Protein 8PKD (pdb70)

Solvent-accessible surface area: 26631 Å² total; per-residue (Å²): 159,93,80,14,49,55,26,16,22,78,67,37,0,36,25,22,2,54,20,6,1,29,8,4,0,85,0,1,51,86,84,43,52,86,115,94,1,50,55,5,4,66,37,0,0,70,48,1,0,62,137,49,87,15,148,103,28,155,73,46,104,43,26,29,76,14,0,32,35,24,1,54,66,14,11,1,2,47,0,40,9,110,87,90,141,108,44,22,24,1,20,2,60,6,17,0,3,12,7,3,8,22,26,145,11,10,70,7,0,0,0,4,0,11,0,0,0,18,46,0,4,68,69,35,70,28,65,108,56,43,83,6,160,44,25,168,157,61,80,47,131,122,14,7,31,1,107,9,17,240,161,91,81,15,48,56,26,14,20,75,70,34,0,36,30,23,2,49,20,6,2,28,6,5,0,85,0,1,49,85,83,42,53,87,113,93,2,49,51,3,4,66,35,0,0,62,55,1,0,57,137,52,85,15,148,103,26,155,72,47,103,44,27,29,83,17,0,31,35,24,0,53,66,11,10,1,3,49,0,40,9,111,90,86,142,109,45,20,22,0,20,2,60,6,16,0,2,11,8,3,7,21,26,144,11,10,69,7,0,0,0,4,0,12,0,0,0,17,46,0,4,70,70,36,71,30,64,109,59,39,81,6,156,43,25,169,160,58,78,49,134,121,14,7,33,0,108,8,18,237,157,93,81,14,48,56,26,15,21,76,68,36,0,35,33,23,2,49,21,5,1,28,6,3,0,87,0,0,49,92,84,41,50,86,115,94,2,47,53,2,4,69,38,0,0,74,49,1,0,63,138,50,85,15,149,100,26,156,72,52,104,44,27,29,78,16,0,30,35,25,0,54,70,15,8,1,3,46,0,39,9,112,88,90,141,109,42,24,24,0,24,2,59,6,16,0,2,11,8,3,7,22,28,144,12,9,70,7,0,0,0,4,0,11,0,0,0,19,46,0,1,68,67,38,70,29,62,107,56,39,81,7,157,42,23,166,159,62,78,45,132,120,14,6,32,0,106,9,17,236,160,95,82,15,52,57,25,16,23,77,64,34,0,37,30,25,2,46,22,5,2,29,6,4,0,82,0,0,50,88,85,42,51,84,115,96,2,48,54,6,3,69,45,0,0,67,56,2,0,61,144,47,87,14,148,101,26,154,73,54,108,41,27,27,78,16,0,33,34,24,0,54,69,18,10,1,3,49,0,40,11,115,88,85,143,105,45,22,22,0,23,2,60,6,17,0,2,11,8,3,7,22,27,146,12,9,70,7,0,0,0,4,0,10,0,0,0,16,39,0,1,70,71,36,69,29,62,106,58,39,82,6,168,42,24,169,160,60,81,47,136,121,15,8,32,0,108,9,18,241

Foldseek 3Di:
DVVVLVCCLQPVDDPVQQVVLQVVLVVCVVPDPLVVLLVVLLVVLLVVLVVQAFDADDDPVNLQVRVQVSCVVPQAFGWDWDCDPPKIKIKGARGNQCNRHNPVSLSRNVSNVQNNVQNNCVVHPHDPQWGKDWDPDDDVSGITMIMTGD/DVVVLVVCLQPLDDPVQQVVLQVVLVVCVVVDPLVVLLVVLLVVLLVVCVVQAFDADDDPVNLQVRVQVSCVVPQAFGWDWDCDPPKIKIKGARGNQCNRHNPVSLSRNVSNVQNNVQNNCVVHPNDPVWGKDWDPDDDVSGITMIMTGD/DVVVLVVCLQPVDDPVQQVVLQVVLVVCVVVDPLVVLLVVLLVVLLVVLVVQAFDADDDPVNLQVRVQVSCVVPQAFGWDWDCDPPKIKIKGARGNQCNRHNPVSLSRNVSNVQNNVQNNCVVHPNDPVWGKDWDPDDDVSGITMIMTGD/DVVVLVVCLQPLDDPVQQVVLQVVLVVCVVPDPLVVLLVVLLVVLLVVCVVQAFDADDDPVNLQVRQQVSCVVPQAFGWDWDCDPPKIKIKGARGNQCNRHNPVSLSRNVSNVQNNVQNNCVVHPNDPVWGKDWDPDDDVSGITMIMTGD

Nearest PDB structures (foldseek):
  8pkd-assembly1_D  TM=1.007E+00  e=2.283E-30  Orrella dioscoreae
  8pog-assembly1_D  TM=8.483E-01  e=2.454E-10  Enterobacter sp. 638
  8poc-assembly1_B  TM=8.348E-01  e=1.424E-10  Dickeya dadantii 3937
  3a8e-assembly1_B-2  TM=8.512E-01  e=2.448E-09  Komagataeibacter xylinus
  3aj2-assembly1_A-2  TM=8.561E-01  e=8.216E-09  Komagataeibacter xylinus

Organism: NCBI:txid1851544

Sequence (600 aa):
ENPLFDYYRNRQAPLQWRGALGALAQSLTNHFSPEQLRTLLREAGQHFASQHPVQAAETVQSMQDAMNGVWTTQDWGWVDIHDLDSFLTLTHYAAPLESAFGAQNLAWSAAFLEGVYEQWFRQLGASDALHVRQSEESDVRKAIVLRLGRENPLFDYYRNRQAPLQWRGALGALAQSLTNHFSPEQLRTLLREAGQHFASQHPVQAAETVQSMQDAMNGVWTTQDWGWVDIHDLDSFLTLTHYAAPLESAFGAQNLAWSAAFLEGVYEQWFRQLGASDALHVRQSEESDVRKAIVLRLGRENPLFDYYRNRQAPLQWRGALGALAQSLTNHFSPEQLRTLLREAGQHFASQHPVQAAETVQSMQDAMNGVWTTQDWGWVDIHDLDSFLTLTHYAAPLESAFGAQNLAWSAAFLEGVYEQWFRQLGASDALHVRQSEESDVRKAIVLRLGRENPLFDYYRNRQAPLQWRGALGALAQSLTNHFSPEQLRTLLREAGQHFASQHPVQAAETVQSMQDAMNGVWTTQDWGWVDIHDLDSFLTLTHYAAPLESAFGAQNLAWSAAFLEGVYEQWFRQLGASDALHVRQSEESDVRKAIVLRLGR

Radius of gyration: 25.34 Å; Cα contacts (8 Å, |Δi|>4): 1024; chains: 4; bounding box: 55×62×59 Å

InterPro domains:
  IPR022798 Cellulose synthase operon protein D, bacterial [PF03500] (22-126)
  IPR038470 Cellulose synthase subunit D superfamily [G3DSA:3.30.70.2590] (55-149)

Secondary structure (DSSP, 8-state):
-HHHHHHHHHTSS-TTTHHHHHHHHHHHHHHS-HHHHHHHHHHHHHHHHHHSPPPP-SSHHHHHHHHHHHHHTTT--EEEEEEETTEEEEEEE--THHHHH-GGGHHHHTHHHHHHHHHHHHHTT--TT-EEEE-TTS-TTT-EEEEEE-/-HHHHHHHHHTSS-TTTHHHHHHHHHHHHHHS-HHHHHHHHHHHHHHHHHHSPPPP--SHHHHHHHHHHHHHTTT--EEEEEEETTEEEEEEE--THHHHH-GGGHHHHTHHHHHHHHHHHHHTT--TT-EEEE-TTS-TTT-EEEEEE-/-HHHHHHHHHTSS-TTTHHHHHHHHHHHHHHS-HHHHHHHHHHHHHHHHHHSPPPP-SSHHHHHHHHHHHHHTTT--EEEEEEETTEEEEEEE--THHHHH-GGGHHHHTHHHHHHHHHHHHHTT--TT-EEEE-TTS-TTT-EEEEEE-/-HHHHHHHHHTSS-TTTHHHHHHHHHHHHHHS-HHHHHHHHHHHHHHHHHHSPPPP--SHHHHHHHHHHHHHTTT--EEEEEEETTEEEEEEE--THHHHH-GGGHHHHTHHHHHHHHHHHHHTT--TT-EEEE-TTS-TTT-EEEEEE-

Structure (mmCIF, N/CA/C/O backbone):
data_8PKD
#
_entry.id   8PKD
#
_cell.length_a   1.00
_cell.length_b   1.00
_cell.length_c   1.00
_cell.angle_alpha   90.00
_cell.angle_beta   90.00
_cell.angle_gamma   90.00
#
_symmetry.space_group_name_H-M   'P 1'
#
loop_
_entity.id
_entity.type
_entity.pdbx_description
1 polymer 'Cellulose synthase operon protein D'
2 water water
#
loop_
_atom_site.group_PDB
_atom_site.id
_atom_site.type_symbol
_atom_site.label_atom_id
_atom_site.label_alt_id
_atom_site.label_comp_id
_atom_site.label_asym_id
_atom_site.label_entity_id
_atom_site.label_seq_id
_atom_site.pdbx_PDB_ins_code
_atom_site.Cartn_x
_atom_site.Cartn_y
_atom_site.Cartn_z
_atom_site.occupancy
_atom_site.B_iso_or_equiv
_atom_site.auth_seq_id
_atom_site.auth_comp_id
_atom_site.auth_asym_id
_atom_site.auth_atom_id
_atom_site.pdbx_PDB_model_num
ATOM 1 N N . GLU A 1 5 ? 122.115 92.811 99.880 1.00 77.71 2 GLU A N 1
ATOM 2 C CA . GLU A 1 5 ? 122.913 93.516 98.883 1.00 79.94 2 GLU A CA 1
ATOM 3 C C . GLU A 1 5 ? 122.232 93.399 97.520 1.00 77.59 2 GLU A C 1
ATOM 4 O O . GLU A 1 5 ? 121.276 94.121 97.241 1.00 77.92 2 GLU A O 1
ATOM 10 N N . ASN A 1 6 ? 122.724 92.501 96.669 1.00 67.76 3 ASN A N 1
ATOM 11 C CA . ASN A 1 6 ? 122.032 92.234 95.409 1.00 64.19 3 ASN A CA 1
ATOM 12 C C . ASN A 1 6 ? 120.657 91.610 95.610 1.00 67.18 3 ASN A C 1
ATOM 13 O O . ASN A 1 6 ? 119.690 92.101 95.000 1.00 72.93 3 ASN A O 1
ATOM 18 N N . PRO A 1 7 ? 120.485 90.540 96.401 1.00 57.33 4 PRO A N 1
ATOM 19 C CA . PRO A 1 7 ? 119.135 89.970 96.543 1.00 54.21 4 PRO A CA 1
ATOM 20 C C . PRO A 1 7 ? 118.128 90.932 97.143 1.00 58.80 4 PRO A C 1
ATOM 21 O O . PRO A 1 7 ? 116.966 90.947 96.722 1.00 66.20 4 PRO A O 1
ATOM 25 N N . LEU A 1 8 ? 118.542 91.747 98.113 1.00 55.14 5 LEU A N 1
ATOM 26 C CA . LEU A 1 8 ? 117.615 92.691 98.726 1.00 54.43 5 LEU A CA 1
ATOM 27 C C . LEU A 1 8 ? 117.190 93.766 97.736 1.00 58.26 5 LEU A C 1
ATOM 28 O O . LEU A 1 8 ? 116.008 94.128 97.667 1.00 63.32 5 LEU A O 1
ATOM 33 N N . PHE A 1 9 ? 118.142 94.283 96.958 1.00 61.06 6 PHE A N 1
ATOM 34 C CA . PHE A 1 9 ? 117.814 95.257 95.925 1.00 58.95 6 PHE A CA 1
ATOM 35 C C . PHE A 1 9 ? 116.883 94.652 94.883 1.00 59.18 6 PHE A C 1
ATOM 36 O O . PHE A 1 9 ? 115.926 95.300 94.441 1.00 67.84 6 PHE A O 1
ATOM 44 N N . ASP A 1 10 ? 117.142 93.405 94.485 1.00 54.93 7 ASP A N 1
ATOM 45 C CA . ASP A 1 10 ? 116.277 92.743 93.515 1.00 56.48 7 ASP A CA 1
ATOM 46 C C . ASP A 1 10 ? 114.867 92.569 94.062 1.00 57.22 7 ASP A C 1
ATOM 47 O O . ASP A 1 10 ? 113.883 92.789 93.346 1.00 66.32 7 ASP A O 1
ATOM 52 N N . TYR A 1 11 ? 114.749 92.169 95.330 1.00 43.03 8 TYR A N 1
ATOM 53 C CA . TYR A 1 11 ? 113.431 92.005 95.929 1.00 46.61 8 TYR A CA 1
ATOM 54 C C . TYR A 1 11 ? 112.690 93.330 96.000 1.00 51.75 8 TYR A C 1
ATOM 55 O O . TYR A 1 11 ? 111.490 93.394 95.711 1.00 55.94 8 TYR A O 1
ATOM 64 N N . TYR A 1 12 ? 113.384 94.399 96.393 1.00 58.09 9 TYR A N 1
ATOM 65 C CA . TYR A 1 12 ? 112.735 95.702 96.463 1.00 60.21 9 TYR A CA 1
ATOM 66 C C . TYR A 1 12 ? 112.280 96.163 95.086 1.00 62.27 9 TYR A C 1
ATOM 67 O O . TYR A 1 12 ? 111.187 96.722 94.940 1.00 63.34 9 TYR A O 1
ATOM 76 N N . ARG A 1 13 ? 113.104 95.939 94.062 1.00 60.59 10 ARG A N 1
ATOM 77 C CA . ARG A 1 13 ? 112.732 96.358 92.716 1.00 56.94 10 ARG A CA 1
ATOM 78 C C . ARG A 1 13 ? 111.554 95.552 92.185 1.00 56.61 10 ARG A C 1
ATOM 79 O O . ARG A 1 13 ? 110.658 96.107 91.540 1.00 64.53 10 ARG A O 1
ATOM 87 N N . ASN A 1 14 ? 111.536 94.243 92.440 1.00 52.62 11 ASN A N 1
ATOM 88 C CA . ASN A 1 14 ? 110.502 93.383 91.879 1.00 51.85 11 ASN A CA 1
ATOM 89 C C . ASN A 1 14 ? 109.162 93.508 92.588 1.00 52.47 11 ASN A C 1
ATOM 90 O O . ASN A 1 14 ? 108.124 93.272 91.961 1.00 59.18 11 ASN A O 1
ATOM 95 N N . ARG A 1 15 ? 109.152 93.868 93.870 1.00 42.54 12 ARG A N 1
ATOM 96 C CA . ARG A 1 15 ? 107.934 93.866 94.669 1.00 44.90 12 ARG A CA 1
ATOM 97 C C . ARG A 1 15 ? 107.409 95.270 94.945 1.00 49.94 12 ARG A C 1
ATOM 98 O O . ARG A 1 15 ? 106.598 95.452 95.857 1.00 51.82 12 ARG A O 1
ATOM 106 N N . GLN A 1 16 ? 107.857 96.266 94.181 1.00 49.09 13 GLN A N 1
ATOM 107 C CA . GLN A 1 16 ? 107.404 97.632 94.420 1.00 46.52 13 GLN A CA 1
ATOM 108 C C . GLN A 1 16 ? 105.934 97.792 94.053 1.00 50.23 13 GLN A C 1
ATOM 109 O O . GLN A 1 16 ? 105.188 98.507 94.731 1.00 52.27 13 GLN A O 1
ATOM 115 N N . ALA A 1 17 ? 105.500 97.139 92.981 1.00 52.14 14 ALA A N 1
ATOM 116 C CA . ALA A 1 17 ? 104.089 97.113 92.636 1.00 46.90 14 ALA A CA 1
ATOM 117 C C . ALA A 1 17 ? 103.342 96.136 93.542 1.00 53.22 14 ALA A C 1
ATOM 118 O O . ALA A 1 17 ? 103.910 95.137 93.991 1.00 59.30 14 ALA A O 1
ATOM 120 N N . PRO A 1 18 ? 102.070 96.400 93.828 1.00 39.72 15 PRO A N 1
ATOM 121 C CA . PRO A 1 18 ? 101.333 95.552 94.770 1.00 40.11 15 PRO A CA 1
ATOM 122 C C . PRO A 1 18 ? 100.959 94.211 94.156 1.00 45.24 15 PRO A C 1
ATOM 123 O O . PRO A 1 18 ? 101.069 93.983 92.950 1.00 52.46 15 PRO A O 1
ATOM 127 N N . LEU A 1 19 ? 100.508 93.307 95.030 1.00 47.94 16 LEU A N 1
ATOM 128 C CA . LEU A 1 19 ? 100.086 91.981 94.591 1.00 46.33 16 LEU A CA 1
ATOM 129 C C . LEU A 1 19 ? 98.867 92.044 93.685 1.00 46.54 16 LEU A C 1
ATOM 130 O O . LEU A 1 19 ? 98.673 91.156 92.848 1.00 52.62 16 LEU A O 1
ATOM 135 N N . GLN A 1 20 ? 98.037 93.075 93.839 1.00 51.13 17 GLN A N 1
ATOM 136 C CA . GLN A 1 20 ? 96.790 93.144 93.088 1.00 50.06 17 GLN A CA 1
ATOM 137 C C . GLN A 1 20 ? 97.027 93.287 91.594 1.00 53.39 17 GLN A C 1
ATOM 138 O O . GLN A 1 20 ? 96.199 92.837 90.793 1.00 62.45 17 GLN A O 1
ATOM 144 N N . TRP A 1 21 ? 98.137 93.901 91.193 1.00 47.21 18 TRP A N 1
ATOM 145 C CA . TRP A 1 21 ? 98.319 94.290 89.807 1.00 49.81 18 TRP A CA 1
ATOM 146 C C . TRP A 1 21 ? 99.583 93.758 89.155 1.00 50.67 18 TRP A C 1
ATOM 147 O O . TRP A 1 21 ? 99.743 93.940 87.944 1.00 52.59 18 TRP A O 1
ATOM 158 N N . ARG A 1 22 ? 100.474 93.104 89.900 1.00 48.04 19 ARG A N 1
ATOM 159 C CA . ARG A 1 22 ? 101.741 92.678 89.317 1.00 42.80 19 ARG A CA 1
ATOM 160 C C . ARG A 1 22 ? 101.517 91.682 88.185 1.00 50.21 19 ARG A C 1
ATOM 161 O O . ARG A 1 22 ? 102.017 91.869 87.069 1.00 53.53 19 ARG A O 1
ATOM 169 N N . GLY A 1 23 ? 100.743 90.629 88.449 1.00 46.07 20 GLY A N 1
ATOM 170 C CA . GLY A 1 23 ? 100.504 89.625 87.425 1.00 44.78 20 GLY A CA 1
ATOM 171 C C . GLY A 1 23 ? 99.702 90.155 86.253 1.00 45.82 20 GLY A C 1
ATOM 172 O O . GLY A 1 23 ? 99.998 89.846 85.095 1.00 51.93 20 GLY A O 1
ATOM 173 N N . ALA A 1 24 ? 98.677 90.961 86.535 1.00 45.77 21 ALA A N 1
ATOM 174 C CA . ALA A 1 24 ? 97.859 91.515 85.463 1.00 48.46 21 ALA A CA 1
ATOM 175 C C . ALA A 1 24 ? 98.679 92.416 84.552 1.00 53.24 21 ALA A C 1
ATOM 176 O O . ALA A 1 24 ? 98.584 92.322 83.321 1.00 54.73 21 ALA A O 1
ATOM 178 N N . LEU A 1 25 ? 99.506 93.288 85.132 1.00 50.56 22 LEU A N 1
ATOM 179 C CA . LEU A 1 25 ? 100.324 94.172 84.317 1.00 48.37 22 LEU A CA 1
ATOM 180 C C . LEU A 1 25 ? 101.412 93.406 83.580 1.00 51.26 22 LEU A C 1
ATOM 181 O O . LEU A 1 25 ? 101.756 93.764 82.449 1.00 56.54 22 LEU A O 1
ATOM 186 N N . GLY A 1 26 ? 101.959 92.350 84.186 1.00 43.01 23 GLY A N 1
ATOM 187 C CA . GLY A 1 26 ? 102.907 91.519 83.464 1.00 43.48 23 GLY A CA 1
ATOM 188 C C . GLY A 1 26 ? 102.281 90.845 82.260 1.00 45.99 23 GLY A C 1
ATOM 189 O O . GLY A 1 26 ? 102.882 90.783 81.185 1.00 52.87 23 GLY A O 1
ATOM 190 N N . ALA A 1 27 ? 101.057 90.340 82.421 1.00 42.47 24 ALA A N 1
ATOM 191 C CA . ALA A 1 27 ? 100.354 89.729 81.299 1.00 45.78 24 ALA A CA 1
ATOM 192 C C . ALA A 1 27 ? 100.049 90.752 80.213 1.00 51.68 24 ALA A C 1
ATOM 193 O O . ALA A 1 27 ? 100.176 90.460 79.015 1.00 59.24 24 ALA A O 1
ATOM 195 N N . LEU A 1 28 ? 99.638 91.957 80.611 1.00 44.85 25 LEU A N 1
ATOM 196 C CA . LEU A 1 28 ? 99.378 93.007 79.633 1.00 41.71 25 LEU A CA 1
ATOM 197 C C . LEU A 1 28 ? 100.646 93.373 78.874 1.00 43.05 25 LEU A C 1
ATOM 198 O O . LEU A 1 28 ? 100.614 93.577 77.654 1.00 47.83 25 LEU A O 1
ATOM 203 N N . ALA A 1 29 ? 101.774 93.459 79.581 1.00 35.54 26 ALA A N 1
ATOM 204 C CA . ALA A 1 29 ? 103.044 93.741 78.923 1.00 39.52 26 ALA A CA 1
ATOM 205 C C . ALA A 1 29 ? 103.423 92.625 77.963 1.00 37.58 26 ALA A C 1
ATOM 206 O O . ALA A 1 29 ? 103.948 92.885 76.874 1.00 50.66 26 ALA A O 1
ATOM 208 N N . GLN A 1 30 ? 103.173 91.374 78.351 1.00 39.93 27 GLN A N 1
ATOM 209 C CA . GLN A 1 30 ? 103.458 90.257 77.458 1.00 45.15 27 GLN A CA 1
ATOM 210 C C . GLN A 1 30 ? 102.638 90.355 76.179 1.00 48.70 27 GLN A C 1
ATOM 211 O O . GLN A 1 30 ? 103.169 90.180 75.075 1.00 56.44 27 GLN A O 1
ATOM 217 N N . SER A 1 31 ? 101.344 90.652 76.308 1.00 43.44 28 SER A N 1
ATOM 218 C CA . SER A 1 31 ? 100.499 90.784 75.124 1.00 46.63 28 SER A CA 1
ATOM 219 C C . SER A 1 31 ? 100.959 91.941 74.245 1.00 46.71 28 SER A C 1
ATOM 220 O O . SER A 1 31 ? 101.019 91.816 73.012 1.00 52.08 28 SER A O 1
ATOM 223 N N . LEU A 1 32 ? 101.304 93.072 74.864 1.00 42.95 29 LEU A N 1
ATOM 224 C CA . LEU A 1 32 ? 101.786 94.219 74.103 1.00 41.09 29 LEU A CA 1
ATOM 225 C C . LEU A 1 32 ? 103.064 93.880 73.349 1.00 40.28 29 LEU A C 1
ATOM 226 O O . LEU A 1 32 ? 103.233 94.275 72.190 1.00 49.73 29 LEU A O 1
ATOM 231 N N . THR A 1 33 ? 103.978 93.151 73.991 1.00 35.87 30 THR A N 1
ATOM 232 C CA . THR A 1 33 ? 105.204 92.746 73.314 1.00 31.89 30 THR A CA 1
ATOM 233 C C . THR A 1 33 ? 104.920 91.788 72.168 1.00 35.04 30 THR A C 1
ATOM 234 O O . THR A 1 33 ? 105.587 91.855 71.130 1.00 36.65 30 THR A O 1
ATOM 238 N N . ASN A 1 34 ? 103.951 90.885 72.335 1.00 37.47 31 ASN A N 1
ATOM 239 C CA . ASN A 1 34 ? 103.607 89.983 71.241 1.00 32.47 31 ASN A CA 1
ATOM 240 C C . ASN A 1 34 ? 103.055 90.744 70.042 1.00 36.08 31 ASN A C 1
ATOM 241 O O . ASN A 1 34 ? 103.388 90.427 68.895 1.00 43.55 31 ASN A O 1
ATOM 246 N N . HIS A 1 35 ? 102.213 91.750 70.279 1.00 39.53 32 HIS A N 1
ATOM 247 C CA . HIS A 1 35 ? 101.578 92.412 69.140 1.00 36.34 32 HIS A CA 1
ATOM 248 C C . HIS A 1 35 ? 102.442 93.506 68.521 1.00 38.55 32 HIS A C 1
ATOM 249 O O . HIS A 1 35 ? 102.494 93.626 67.294 1.00 46.79 32 HIS A O 1
ATOM 256 N N . PHE A 1 36 ? 103.124 94.312 69.329 1.00 39.34 33 PHE A N 1
ATOM 257 C CA . PHE A 1 36 ? 103.791 95.502 68.821 1.00 30.97 33 PHE A CA 1
ATOM 258 C C . PHE A 1 36 ? 105.294 95.436 69.054 1.00 37.19 33 PHE A C 1
ATOM 259 O O . PHE A 1 36 ? 105.782 94.734 69.942 1.00 46.31 33 PHE A O 1
ATOM 267 N N . SER A 1 37 ? 106.017 96.190 68.232 1.00 36.70 34 SER A N 1
ATOM 268 C CA . SER A 1 37 ? 107.456 96.347 68.342 1.00 34.86 34 SER A CA 1
ATOM 269 C C . SER A 1 37 ? 107.804 97.307 69.475 1.00 44.13 34 SER A C 1
ATOM 270 O O . SER A 1 37 ? 106.948 98.060 69.946 1.00 55.75 34 SER A O 1
ATOM 273 N N . PRO A 1 38 ? 109.054 97.288 69.945 1.00 36.46 35 PRO A N 1
ATOM 274 C CA . PRO A 1 38 ? 109.433 98.200 71.037 1.00 37.23 35 PRO A CA 1
ATOM 275 C C . PRO A 1 38 ? 109.245 99.674 70.716 1.00 42.95 35 PRO A C 1
ATOM 276 O O . PRO A 1 38 ? 108.929 100.450 71.625 1.00 50.22 35 PRO A O 1
ATOM 280 N N . GLU A 1 39 ? 109.433 100.093 69.463 1.00 41.39 36 GLU A N 1
ATOM 281 C CA . GLU A 1 39 ? 109.285 101.509 69.135 1.00 34.11 36 GLU A CA 1
ATOM 282 C C . GLU A 1 39 ? 107.832 101.957 69.248 1.00 40.54 36 GLU A C 1
ATOM 283 O O . GLU A 1 39 ? 107.545 103.042 69.774 1.00 55.62 36 GLU A O 1
ATOM 289 N N . GLN A 1 40 ? 106.901 101.136 68.759 1.00 19.57 37 GLN A N 1
ATOM 290 C CA . GLN A 1 40 ? 105.488 101.465 68.892 1.00 26.36 37 GLN A CA 1
ATOM 291 C C . GLN A 1 40 ? 105.074 101.513 70.357 1.00 38.01 37 GLN A C 1
ATOM 292 O O . GLN A 1 40 ? 104.294 102.383 70.764 1.00 50.57 37 GLN A O 1
ATOM 298 N N . LEU A 1 41 ? 105.590 100.586 71.165 1.00 37.28 38 LEU A N 1
ATOM 299 C CA . LEU A 1 41 ? 105.303 100.614 72.593 1.00 37.61 38 LEU A CA 1
ATOM 300 C C . LEU A 1 41 ?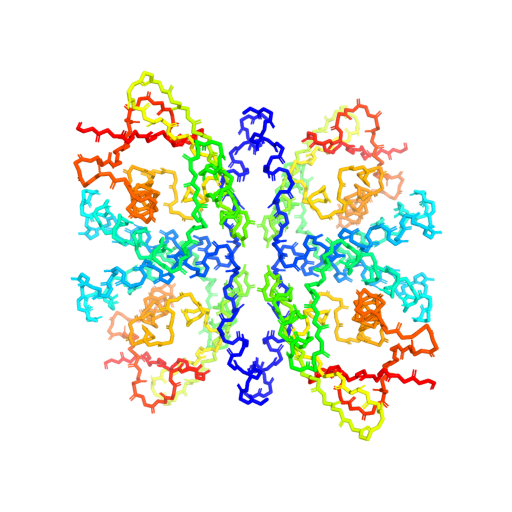 105.879 101.862 73.245 1.00 41.19 38 LEU A C 1
ATOM 301 O O . LEU A 1 41 ? 105.264 102.435 74.151 1.00 53.04 38 LEU A O 1
ATOM 306 N N . ARG A 1 42 ? 107.061 102.295 72.804 1.00 41.26 39 ARG A N 1
ATOM 307 C CA . ARG A 1 42 ? 107.636 103.527 73.330 1.00 43.54 39 ARG A CA 1
ATOM 308 C C . ARG A 1 42 ? 106.752 104.721 73.010 1.00 43.55 39 ARG A C 1
ATOM 309 O O . ARG A 1 42 ? 106.525 105.580 73.868 1.00 51.04 39 ARG A O 1
ATOM 317 N N . THR A 1 43 ? 106.238 104.789 71.782 1.00 33.26 40 THR A N 1
ATOM 318 C CA . THR A 1 43 ? 105.333 105.877 71.420 1.00 31.35 40 THR A CA 1
ATOM 319 C C . THR A 1 43 ? 104.063 105.835 72.265 1.00 40.96 40 THR A C 1
ATOM 320 O O . THR A 1 43 ? 103.596 106.868 72.770 1.00 52.25 40 THR A O 1
ATOM 324 N N . LEU A 1 44 ? 103.500 104.638 72.439 1.00 36.70 41 LEU A N 1
ATOM 325 C CA . LEU A 1 44 ? 102.285 104.484 73.231 1.00 38.69 41 LEU A CA 1
ATOM 326 C C . LEU A 1 44 ? 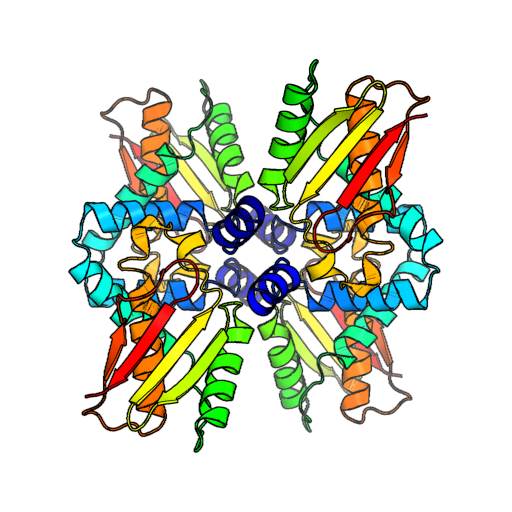102.499 104.946 74.667 1.00 42.88 41 LEU A C 1
ATOM 327 O O . LEU A 1 44 ? 101.690 105.708 75.214 1.00 47.28 41 LEU A O 1
ATOM 332 N N . LEU A 1 45 ? 103.599 104.517 75.285 1.00 38.14 42 LEU A N 1
ATOM 333 C CA . LEU A 1 45 ? 103.850 104.890 76.671 1.00 38.06 42 LEU A CA 1
ATOM 334 C C . LEU A 1 45 ? 104.239 106.356 76.803 1.00 45.81 42 LEU A C 1
ATOM 335 O O . LEU A 1 45 ? 103.963 106.970 77.837 1.00 52.29 42 LEU A O 1
ATOM 340 N N . ARG A 1 46 ? 104.862 106.942 75.779 1.00 40.90 43 ARG A N 1
ATOM 341 C CA . ARG A 1 46 ? 105.126 108.376 75.817 1.00 37.30 43 ARG A CA 1
ATOM 342 C C . ARG A 1 46 ? 103.830 109.174 75.797 1.00 44.27 43 ARG A C 1
ATOM 343 O O . ARG A 1 46 ? 103.682 110.152 76.541 1.00 52.69 43 ARG A O 1
ATOM 351 N N . GLU A 1 47 ? 102.875 108.771 74.956 1.00 45.35 44 GLU A N 1
ATOM 352 C CA . GLU A 1 47 ? 101.581 109.447 74.963 1.00 45.02 44 GLU A CA 1
ATOM 353 C C . GLU A 1 47 ? 100.867 109.243 76.295 1.00 50.24 44 GLU A C 1
ATOM 354 O O . GLU A 1 47 ? 100.213 110.162 76.810 1.00 54.69 44 GLU A O 1
ATOM 360 N N . ALA A 1 48 ? 100.984 108.044 76.868 1.00 47.80 45 ALA A N 1
ATOM 361 C CA . ALA A 1 48 ? 100.404 107.801 78.184 1.00 43.35 45 ALA A CA 1
ATOM 362 C C . ALA A 1 48 ? 101.021 108.718 79.234 1.00 43.10 45 ALA A C 1
ATOM 363 O O . ALA A 1 48 ? 100.314 109.260 80.090 1.00 55.72 45 ALA A O 1
ATOM 365 N N . GLY A 1 49 ? 102.337 108.905 79.179 1.00 49.02 46 GLY A N 1
ATOM 366 C CA . GLY A 1 49 ? 102.985 109.809 80.112 1.00 49.02 46 GLY A CA 1
ATOM 367 C C . GLY A 1 49 ? 102.546 111.247 79.929 1.00 49.84 46 GLY A C 1
ATOM 368 O O . GLY A 1 49 ? 102.392 111.988 80.903 1.00 56.86 46 GLY A O 1
ATOM 369 N N . GLN A 1 50 ? 102.350 111.666 78.678 1.00 41.87 47 GLN A N 1
ATOM 370 C CA . GLN A 1 50 ? 101.837 113.011 78.433 1.00 39.89 47 GLN A CA 1
ATOM 371 C C . GLN A 1 50 ? 100.457 113.189 79.047 1.00 43.93 47 GLN A C 1
ATOM 372 O O . GLN A 1 50 ? 100.176 114.216 79.677 1.00 53.31 47 GLN A O 1
ATOM 378 N N . HIS A 1 51 ? 99.583 112.195 78.883 1.00 40.34 48 HIS A N 1
ATOM 379 C CA . HIS A 1 51 ? 98.256 112.283 79.487 1.00 40.74 48 HIS A CA 1
ATOM 380 C C . HIS A 1 51 ? 98.341 112.313 81.008 1.00 44.25 48 HIS A C 1
ATOM 381 O O . HIS A 1 51 ? 97.613 113.068 81.666 1.00 47.68 48 HIS A O 1
ATOM 388 N N . PHE A 1 52 ? 99.228 111.499 81.584 1.00 37.65 49 PHE A N 1
ATOM 389 C CA . PHE A 1 52 ? 99.401 111.491 83.033 1.00 35.27 49 PHE A CA 1
ATOM 390 C C . PHE A 1 52 ? 99.867 112.847 83.540 1.00 39.78 49 PHE A C 1
ATOM 391 O O . PHE A 1 52 ? 99.378 113.338 84.564 1.00 49.18 49 PHE A O 1
ATOM 399 N N . ALA A 1 53 ? 100.818 113.465 82.841 1.00 42.87 50 ALA A N 1
ATOM 400 C CA . ALA A 1 53 ? 101.289 114.784 83.244 1.00 46.03 50 ALA A CA 1
ATOM 401 C C . ALA A 1 53 ? 100.205 115.837 83.077 1.00 43.41 50 ALA A C 1
ATOM 402 O O . ALA A 1 53 ? 100.139 116.787 83.865 1.00 52.11 50 ALA A O 1
ATOM 404 N N . SER A 1 54 ? 99.355 115.694 82.060 1.00 39.93 51 SER A N 1
ATOM 405 C CA . SER A 1 54 ? 98.237 116.616 81.904 1.00 37.24 51 SER A CA 1
ATOM 406 C C . SER A 1 54 ? 97.250 116.491 83.059 1.00 41.84 51 SER A C 1
ATOM 407 O O . SER A 1 54 ? 96.722 117.499 83.540 1.00 47.45 51 SER A O 1
ATOM 410 N N . GLN A 1 55 ? 96.989 115.265 83.517 1.00 41.58 52 GLN A N 1
ATOM 411 C CA . GLN A 1 55 ? 96.044 115.085 84.618 1.00 37.76 52 GLN A CA 1
ATOM 412 C C . GLN A 1 55 ? 96.627 115.527 85.954 1.00 43.23 52 GLN A C 1
ATOM 413 O O . GLN A 1 55 ? 95.872 115.817 86.888 1.00 51.74 52 GLN A O 1
ATOM 419 N N . HIS A 1 56 ? 97.952 115.586 86.071 1.00 42.64 53 HIS A N 1
ATOM 420 C CA . HIS A 1 56 ? 98.629 115.959 87.313 1.00 35.13 53 HIS A CA 1
ATOM 421 C C . HIS A 1 56 ? 99.602 117.092 87.019 1.00 44.42 53 HIS A C 1
ATOM 422 O O . HIS A 1 56 ? 100.811 116.868 86.879 1.00 52.70 53 HIS A O 1
ATOM 429 N N . PRO A 1 57 ? 99.110 118.323 86.918 1.00 39.45 54 PRO A N 1
ATOM 430 C CA . PRO A 1 57 ? 99.992 119.443 86.588 1.00 39.89 54 PRO A CA 1
ATOM 431 C C . PRO A 1 57 ? 100.922 119.793 87.737 1.00 43.70 54 PRO A C 1
ATOM 432 O O . PRO A 1 57 ? 100.654 119.491 88.901 1.00 51.05 54 PRO A O 1
ATOM 436 N N . VAL A 1 58 ? 102.033 120.436 87.392 1.00 47.23 55 VAL A N 1
ATOM 437 C CA . VAL A 1 58 ? 102.999 120.883 88.382 1.00 48.34 55 VAL A CA 1
ATOM 438 C C . VAL A 1 58 ? 102.796 122.366 88.657 1.00 54.35 55 VAL A C 1
ATOM 439 O O . VAL A 1 58 ? 102.353 123.134 87.800 1.00 54.06 55 VAL A O 1
ATOM 443 N N . GLN A 1 59 ? 103.126 122.771 89.880 1.00 68.07 56 GLN A N 1
ATOM 444 C CA . GLN A 1 59 ? 103.033 124.173 90.258 1.00 62.51 56 GLN A CA 1
ATOM 445 C C . GLN A 1 59 ? 104.087 124.990 89.524 1.00 60.68 56 GLN A C 1
ATOM 446 O O . GLN A 1 59 ? 105.167 124.492 89.197 1.00 66.58 56 GLN A O 1
ATOM 452 N N . ALA A 1 60 ? 103.761 126.250 89.256 1.00 57.90 57 ALA A N 1
ATOM 453 C CA . ALA A 1 60 ? 104.683 127.138 88.560 1.00 63.21 57 ALA A CA 1
ATOM 454 C C . ALA A 1 60 ? 105.967 127.317 89.356 1.00 63.36 57 ALA A C 1
ATOM 455 O O . ALA A 1 60 ? 105.934 127.554 90.567 1.00 63.96 57 ALA A O 1
ATOM 457 N N . ALA A 1 61 ? 107.096 127.201 88.670 1.00 59.75 58 ALA A N 1
ATOM 458 C CA . ALA A 1 61 ? 108.414 127.354 89.259 1.00 58.80 58 ALA A CA 1
ATOM 459 C C . ALA A 1 61 ? 109.255 128.281 88.386 1.00 59.84 58 ALA A C 1
ATOM 460 O O . ALA A 1 61 ? 108.895 128.591 87.245 1.00 63.26 58 ALA A O 1
ATOM 462 N N . GLU A 1 62 ? 110.387 128.728 88.925 1.00 59.93 59 GLU A N 1
ATOM 463 C CA . GLU A 1 62 ? 111.268 129.612 88.173 1.00 58.19 59 GLU A CA 1
ATOM 464 C C . GLU A 1 62 ? 112.692 129.074 88.132 1.00 61.00 59 GLU A C 1
ATOM 465 O O . GLU A 1 62 ? 113.389 129.227 87.124 1.00 61.79 59 GLU A O 1
ATOM 471 N N . THR A 1 63 ? 113.134 128.444 89.214 1.00 55.82 60 THR A N 1
ATOM 472 C CA . THR A 1 63 ? 114.480 127.903 89.311 1.00 53.68 60 THR A CA 1
ATOM 473 C C . THR A 1 63 ? 114.467 126.388 89.131 1.00 58.42 60 THR A C 1
ATOM 474 O O . THR A 1 63 ? 113.418 125.741 89.133 1.00 62.14 60 THR A O 1
ATOM 478 N N . VAL A 1 64 ? 115.666 125.825 88.966 1.00 54.80 61 VAL A N 1
ATOM 479 C CA . VAL A 1 64 ? 115.798 124.384 88.765 1.00 53.94 61 VAL A CA 1
ATOM 480 C C . VAL A 1 64 ? 115.352 123.626 90.008 1.00 54.03 61 VAL A C 1
ATOM 481 O O . VAL A 1 64 ? 114.615 122.634 89.921 1.00 59.06 61 VAL A O 1
ATOM 485 N N . GLN A 1 65 ? 115.787 124.083 91.183 1.00 47.43 62 GLN A N 1
ATOM 486 C CA . GLN A 1 65 ? 115.419 123.406 92.420 1.00 49.16 62 GLN A CA 1
ATOM 487 C C . GLN A 1 65 ? 113.916 123.462 92.650 1.00 52.41 62 GLN A C 1
ATOM 488 O O . GLN A 1 65 ? 113.320 122.496 93.135 1.00 61.00 62 GLN A O 1
ATOM 494 N N . SER A 1 66 ? 113.285 124.585 92.305 1.00 53.78 63 SER A N 1
ATOM 495 C CA . SER A 1 66 ? 111.839 124.691 92.464 1.00 54.71 63 SER A CA 1
ATOM 496 C C . SER A 1 66 ? 111.106 123.724 91.541 1.00 56.29 63 SER A C 1
ATOM 497 O O . SER A 1 66 ? 110.116 123.102 91.944 1.00 60.51 63 SER A O 1
ATOM 500 N N . MET A 1 67 ? 111.575 123.584 90.297 1.00 56.29 64 MET A N 1
ATOM 501 C CA . MET A 1 67 ? 110.965 122.617 89.390 1.00 55.40 64 MET A CA 1
ATOM 502 C C . MET A 1 67 ? 111.129 121.198 89.913 1.00 55.25 64 MET A C 1
ATOM 503 O O . MET A 1 67 ? 110.190 120.392 89.853 1.00 62.09 64 MET A O 1
ATOM 508 N N . GLN A 1 68 ? 112.317 120.872 90.424 1.00 51.09 65 GLN A N 1
ATOM 509 C CA . GLN A 1 68 ? 112.530 119.544 90.986 1.00 51.36 65 GLN A CA 1
ATOM 510 C C . GLN A 1 68 ? 111.615 119.306 92.179 1.00 52.28 65 GLN A C 1
ATOM 511 O O . GLN A 1 68 ? 111.057 118.215 92.335 1.00 58.30 65 GLN A O 1
ATOM 517 N N . ASP A 1 69 ? 111.442 120.323 93.023 1.00 51.66 66 ASP A N 1
ATOM 518 C CA . ASP A 1 69 ? 110.555 120.195 94.172 1.00 50.52 66 ASP A CA 1
ATOM 519 C C . ASP A 1 69 ? 109.116 119.962 93.736 1.00 49.60 66 ASP A C 1
ATOM 520 O O . ASP A 1 69 ? 108.416 119.130 94.318 1.00 51.73 66 ASP A O 1
ATOM 525 N N . ALA A 1 70 ? 108.658 120.682 92.712 1.00 43.84 67 ALA A N 1
ATOM 526 C CA . ALA A 1 70 ? 107.290 120.493 92.233 1.00 45.25 67 ALA A CA 1
ATOM 527 C C . ALA A 1 70 ? 107.093 119.093 91.660 1.00 50.70 67 ALA A C 1
ATOM 528 O O . ALA A 1 70 ? 106.094 118.420 91.957 1.00 55.80 67 ALA A O 1
ATOM 530 N N . MET A 1 71 ? 108.039 118.635 90.838 1.00 50.55 68 MET A N 1
ATOM 531 C CA . MET A 1 71 ? 107.920 117.303 90.257 1.00 48.48 68 MET A CA 1
ATOM 532 C C . MET A 1 71 ? 107.944 116.228 91.336 1.00 49.44 68 MET A C 1
ATOM 533 O O . MET A 1 71 ? 107.160 115.271 91.289 1.00 55.72 68 MET A O 1
ATOM 538 N N . ASN A 1 72 ? 108.830 116.369 92.322 1.00 41.08 69 ASN A N 1
ATOM 539 C CA . ASN A 1 72 ? 108.877 115.401 93.407 1.00 36.53 69 ASN A CA 1
ATOM 540 C C . ASN A 1 72 ? 107.623 115.462 94.263 1.00 42.36 69 ASN A C 1
ATOM 541 O O . ASN A 1 72 ? 107.197 114.439 94.803 1.00 47.70 69 ASN A O 1
ATOM 546 N N . GLY A 1 73 ? 107.020 116.641 94.402 1.00 43.86 70 GLY A N 1
ATOM 547 C CA . GLY A 1 73 ? 105.770 116.734 95.131 1.00 47.78 70 GLY A CA 1
ATOM 548 C C . GLY A 1 73 ? 104.643 116.011 94.426 1.00 44.52 70 GLY A C 1
ATOM 549 O O . GLY A 1 73 ? 103.787 115.398 95.067 1.00 52.78 70 GLY A O 1
ATOM 550 N N . VAL A 1 74 ? 104.621 116.080 93.097 1.00 40.18 71 VAL A N 1
ATOM 551 C CA . VAL A 1 74 ? 103.644 115.296 92.346 1.00 39.74 71 VAL A CA 1
ATOM 552 C C . VAL A 1 74 ? 103.926 113.805 92.496 1.00 43.41 71 VAL A C 1
ATOM 553 O O . VAL A 1 74 ? 103.007 112.999 92.681 1.00 47.94 71 VAL A O 1
ATOM 557 N N . TRP A 1 75 ? 105.201 113.416 92.418 1.00 50.90 72 TRP A N 1
ATOM 558 C CA . TRP A 1 75 ? 105.546 111.997 92.472 1.00 47.92 72 TRP A CA 1
ATOM 559 C C . TRP A 1 75 ? 105.243 111.387 93.837 1.00 45.66 72 TRP A C 1
ATOM 560 O O . TRP A 1 75 ? 104.757 110.253 93.923 1.00 53.61 72 TRP A O 1
ATOM 571 N N . THR A 1 76 ? 105.529 112.118 94.916 1.00 38.64 73 THR A N 1
ATOM 572 C CA . THR A 1 76 ? 105.459 111.546 96.255 1.00 35.59 73 THR A CA 1
ATOM 573 C C . THR A 1 76 ? 104.038 111.223 96.689 1.00 39.95 73 THR A C 1
ATOM 574 O O . THR A 1 76 ? 103.855 110.498 97.671 1.00 46.40 73 THR A O 1
ATOM 578 N N . THR A 1 77 ? 103.031 111.739 95.989 1.00 38.92 74 THR A N 1
ATOM 579 C CA . THR A 1 77 ? 101.652 111.412 96.315 1.00 38.82 74 THR A CA 1
ATOM 580 C C . THR A 1 77 ? 101.196 110.103 95.692 1.00 44.50 74 THR A C 1
ATOM 581 O O . THR A 1 77 ? 100.049 109.701 95.909 1.00 52.31 74 THR A O 1
ATOM 585 N N . GLN A 1 78 ? 102.057 109.437 94.924 1.00 39.69 75 GLN A N 1
ATOM 586 C CA . GLN A 1 78 ? 101.706 108.187 94.263 1.00 41.91 75 GLN A CA 1
ATOM 587 C C . GLN A 1 78 ? 102.786 107.124 94.400 1.00 46.76 75 GLN A C 1
ATOM 588 O O . GLN A 1 78 ? 102.682 106.069 93.763 1.00 51.56 75 GLN A O 1
ATOM 594 N N . ASP A 1 79 ? 103.820 107.372 95.205 1.00 46.66 76 ASP A N 1
ATOM 595 C CA . ASP A 1 79 ? 104.895 106.409 95.443 1.00 49.25 76 ASP A CA 1
ATOM 596 C C . ASP A 1 79 ? 105.561 105.989 94.133 1.00 49.96 76 ASP A C 1
ATOM 597 O O . ASP A 1 79 ? 105.537 104.822 93.741 1.00 52.73 76 ASP A O 1
ATOM 602 N N . TRP A 1 80 ? 106.164 106.963 93.454 1.00 45.11 77 TRP A N 1
ATOM 603 C CA . TRP A 1 80 ? 106.793 106.752 92.156 1.00 43.19 77 TRP A CA 1
ATOM 604 C C . TRP A 1 80 ? 108.239 107.236 92.127 1.00 44.49 77 TRP A C 1
ATOM 605 O O . TRP A 1 80 ? 108.705 107.748 91.107 1.00 54.67 77 TRP A O 1
ATOM 616 N N . GLY A 1 81 ? 108.960 107.081 93.233 1.00 43.82 78 GLY A N 1
ATOM 617 C CA . GLY A 1 81 ? 110.356 107.472 93.259 1.00 47.37 78 GLY A CA 1
ATOM 618 C C . GLY A 1 81 ? 110.531 108.979 93.348 1.00 43.50 78 GLY A C 1
ATOM 619 O O . GLY A 1 81 ? 109.649 109.706 93.803 1.00 47.77 78 GLY A O 1
ATOM 620 N N . TRP A 1 82 ? 111.695 109.448 92.907 1.00 41.16 79 TRP A N 1
ATOM 621 C CA . TRP A 1 82 ? 111.983 110.876 92.953 1.00 38.36 79 TRP A CA 1
ATOM 622 C C . TRP A 1 82 ? 112.974 111.223 91.852 1.00 43.57 79 TRP A C 1
ATOM 623 O O . TRP A 1 82 ? 113.704 110.367 91.349 1.00 47.14 79 TRP A O 1
ATOM 634 N N . VAL A 1 83 ? 113.001 112.505 91.493 1.00 44.29 80 VAL A N 1
ATOM 635 C CA . VAL A 1 83 ? 113.809 112.998 90.386 1.00 38.30 80 VAL A CA 1
ATOM 636 C C . VAL A 1 83 ? 114.814 114.013 90.909 1.00 37.10 80 VAL A C 1
ATOM 637 O O . VAL A 1 83 ? 114.498 114.828 91.782 1.00 50.76 80 VAL A O 1
ATOM 641 N N . ASP A 1 84 ? 116.036 113.936 90.393 1.00 41.09 81 ASP A N 1
ATOM 642 C CA . ASP A 1 84 ? 117.082 114.912 90.661 1.00 42.64 81 ASP A CA 1
ATOM 643 C C . ASP A 1 84 ? 117.475 115.581 89.352 1.00 45.75 81 ASP A C 1
ATOM 644 O O . ASP A 1 84 ? 117.744 114.898 88.358 1.00 56.35 81 ASP A O 1
ATOM 649 N N . ILE A 1 85 ? 117.505 116.910 89.353 1.00 48.47 82 ILE A N 1
ATOM 650 C CA . ILE A 1 85 ? 117.779 117.701 88.160 1.00 50.45 82 ILE A CA 1
ATOM 651 C C . ILE A 1 85 ? 119.130 118.378 88.326 1.00 53.25 82 ILE A C 1
ATOM 652 O O . ILE A 1 85 ? 119.375 119.048 89.336 1.00 60.56 82 ILE A O 1
ATOM 657 N N . HIS A 1 86 ? 120.005 118.203 87.339 1.00 64.62 83 HIS A N 1
ATOM 658 C CA . HIS A 1 86 ? 121.313 118.843 87.328 1.00 62.12 83 HIS A CA 1
ATOM 659 C C . HIS A 1 86 ? 121.455 119.665 86.056 1.00 66.84 83 HIS A C 1
ATOM 660 O O . HIS A 1 86 ? 121.185 119.167 84.958 1.00 73.61 83 HIS A O 1
ATOM 667 N N . ASP A 1 87 ? 121.878 120.917 86.204 1.00 71.87 84 ASP A N 1
ATOM 668 C CA . ASP A 1 87 ? 122.035 121.831 85.074 1.00 74.95 84 ASP A CA 1
ATOM 669 C C . ASP A 1 87 ? 123.494 121.797 84.636 1.00 75.35 84 ASP A C 1
ATOM 670 O O . ASP A 1 87 ? 124.331 122.540 85.145 1.00 76.10 84 ASP A O 1
ATOM 675 N N . LEU A 1 88 ? 123.801 120.925 83.678 1.00 82.55 85 LEU A N 1
ATOM 676 C CA . LEU A 1 88 ? 125.158 120.799 83.162 1.00 81.02 85 LEU A CA 1
ATOM 677 C C . LEU A 1 88 ? 125.299 121.741 81.974 1.00 81.72 85 LEU A C 1
ATOM 678 O O . LEU A 1 88 ? 124.694 121.514 80.919 1.00 82.59 85 LEU A O 1
ATOM 683 N N . ASP A 1 89 ? 126.089 122.800 82.152 1.00 85.87 86 ASP A N 1
ATOM 684 C CA . ASP A 1 89 ? 126.309 123.804 81.118 1.00 86.73 86 ASP A CA 1
ATOM 685 C C . ASP A 1 89 ? 124.987 124.366 80.612 1.00 85.62 86 ASP A C 1
ATOM 686 O O . ASP A 1 89 ? 124.410 125.268 81.227 1.00 83.42 86 ASP A O 1
ATOM 691 N N . SER A 1 90 ? 124.501 123.834 79.493 1.00 84.46 87 SER A 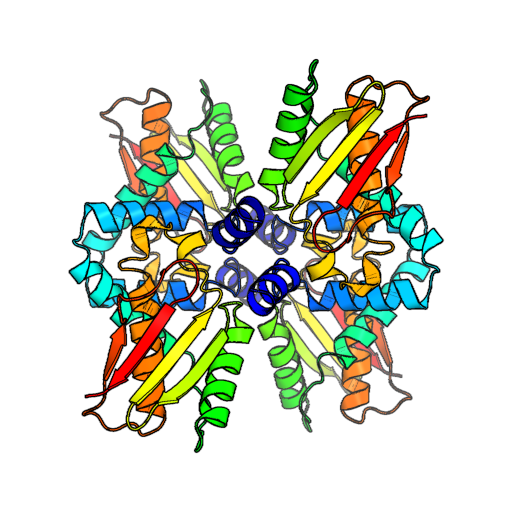N 1
ATOM 692 C CA . SER A 1 90 ? 123.273 124.310 78.873 1.00 84.80 87 SER A CA 1
ATOM 693 C C . SER A 1 90 ? 122.111 123.338 78.979 1.00 83.59 87 SER A C 1
ATOM 694 O O . SER A 1 90 ? 120.963 123.756 78.822 1.00 83.68 87 SER A O 1
ATOM 697 N N . PHE A 1 91 ? 122.371 122.062 79.237 1.00 75.76 88 PHE A N 1
ATOM 698 C CA . PHE A 1 91 ? 121.327 121.051 79.220 1.00 71.96 88 PHE A CA 1
ATOM 699 C C . PHE A 1 91 ? 121.013 120.554 80.626 1.00 71.73 88 PHE A C 1
ATOM 700 O O . PHE A 1 91 ? 121.884 120.489 81.499 1.00 77.07 88 PHE A O 1
ATOM 708 N N . LEU A 1 92 ? 119.749 120.196 80.830 1.00 55.03 89 LEU A N 1
ATOM 709 C CA . LEU A 1 92 ? 119.277 119.641 82.089 1.00 57.29 89 LEU A CA 1
ATOM 710 C C . LEU A 1 92 ? 119.265 118.122 82.009 1.00 62.45 89 LEU A C 1
ATOM 711 O O . LEU A 1 92 ? 118.728 117.545 81.055 1.00 70.27 89 LEU A O 1
ATOM 716 N N . THR A 1 93 ? 119.863 117.481 83.007 1.00 55.15 90 THR A N 1
ATOM 717 C CA . THR A 1 93 ? 119.861 116.033 83.138 1.00 49.50 90 THR A CA 1
ATOM 718 C C . THR A 1 93 ? 118.973 115.649 84.310 1.00 50.61 90 THR A C 1
ATOM 719 O O . THR A 1 93 ? 119.167 116.138 85.429 1.00 58.37 90 THR A O 1
ATOM 723 N N . LEU A 1 94 ? 117.999 114.786 84.047 1.00 44.75 91 LEU A N 1
ATOM 724 C CA . LEU A 1 94 ? 117.031 114.343 85.038 1.00 43.96 91 LEU A CA 1
ATOM 725 C C . LEU A 1 94 ? 117.295 112.878 85.349 1.00 48.66 91 LEU A C 1
ATOM 726 O O . LEU A 1 94 ? 117.246 112.032 84.451 1.00 59.71 91 LEU A O 1
ATOM 731 N N . THR A 1 95 ? 117.567 112.578 86.611 1.00 41.26 92 THR A N 1
ATOM 732 C CA . THR A 1 95 ? 117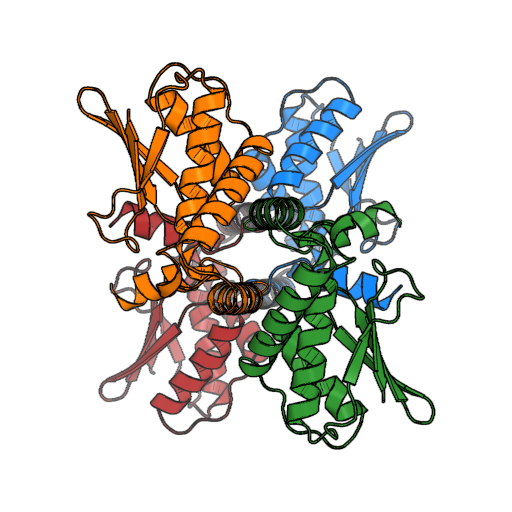.774 111.209 87.059 1.00 37.66 92 THR A CA 1
ATOM 733 C C . THR A 1 95 ? 116.593 110.808 87.928 1.00 42.04 92 THR A C 1
ATOM 734 O O . THR A 1 95 ? 116.344 111.430 88.966 1.00 53.75 92 THR A O 1
ATOM 738 N N . HIS A 1 96 ? 115.867 109.781 87.502 1.00 36.90 93 HIS A N 1
ATOM 739 C CA . HIS A 1 96 ? 114.707 109.286 88.223 1.00 37.43 93 HIS A CA 1
ATOM 740 C C . HIS A 1 96 ? 115.066 107.987 88.925 1.00 45.97 93 HIS A C 1
ATOM 741 O O . HIS A 1 96 ? 115.607 107.065 88.300 1.00 54.72 93 HIS A O 1
ATOM 748 N N . TYR A 1 97 ? 114.771 107.927 90.219 1.00 40.42 94 TYR A N 1
ATOM 749 C CA . TYR A 1 97 ? 115.038 106.768 91.053 1.00 38.82 94 TYR A CA 1
ATOM 750 C C . TYR A 1 97 ? 113.727 106.172 91.544 1.00 41.31 94 TYR A C 1
ATOM 751 O O . TYR A 1 97 ? 112.775 106.903 91.848 1.00 49.70 94 TYR A O 1
ATOM 760 N N . ALA A 1 98 ? 113.696 104.840 91.616 1.00 37.85 95 ALA A N 1
ATOM 761 C CA . ALA A 1 98 ? 112.599 104.080 92.213 1.00 42.32 95 ALA A CA 1
ATOM 762 C C . ALA A 1 98 ? 111.311 104.207 91.405 1.00 46.08 95 ALA A C 1
ATOM 763 O O . ALA A 1 98 ? 110.226 104.371 91.964 1.00 54.00 95 ALA A O 1
ATOM 765 N N . ALA A 1 99 ? 111.428 104.131 90.091 1.00 45.48 96 ALA A N 1
ATOM 766 C CA . ALA A 1 99 ? 110.245 104.041 89.250 1.00 43.90 96 ALA A CA 1
ATOM 767 C C . ALA A 1 99 ? 109.672 102.632 89.337 1.00 46.31 96 ALA A C 1
ATOM 768 O O . ALA A 1 99 ? 110.408 101.657 89.149 1.00 52.63 96 ALA A O 1
ATOM 770 N N . PRO A 1 100 ? 108.382 102.478 89.613 1.00 41.50 97 PRO A N 1
ATOM 771 C CA . PRO A 1 100 ? 107.821 101.133 89.790 1.00 45.92 97 PRO A CA 1
ATOM 772 C C . PRO A 1 100 ? 107.510 100.429 88.480 1.00 53.19 97 PRO A C 1
ATOM 773 O O . PRO A 1 100 ? 106.770 99.441 88.463 1.00 57.26 97 PRO A O 1
ATOM 777 N N . LEU A 1 101 ? 108.061 100.932 87.374 1.00 51.61 98 LEU A N 1
ATOM 778 C CA . LEU A 1 101 ? 107.791 100.329 86.073 1.00 50.09 98 LEU A CA 1
ATOM 779 C C . LEU A 1 101 ? 108.352 98.915 85.986 1.00 51.90 98 LEU A C 1
ATOM 780 O O . LEU A 1 101 ? 107.728 98.027 85.390 1.00 60.25 98 LEU A O 1
ATOM 785 N N . GLU A 1 102 ? 109.538 98.693 86.554 1.00 50.23 99 GLU A N 1
ATOM 786 C CA . GLU A 1 102 ? 110.164 97.377 86.471 1.00 54.68 99 GLU A CA 1
ATOM 787 C C . GLU A 1 102 ? 109.354 96.329 87.222 1.00 56.17 99 GLU A C 1
ATOM 788 O O . GLU A 1 102 ? 109.219 95.190 86.760 1.00 61.78 99 GLU A O 1
ATOM 794 N N . SER A 1 103 ? 108.805 96.694 88.381 1.00 50.18 100 SER A N 1
ATOM 795 C CA . SER A 1 103 ? 108.020 95.739 89.155 1.00 48.65 100 SER A CA 1
ATOM 796 C C . SER A 1 103 ? 106.750 95.341 88.418 1.00 49.03 100 SER A C 1
ATOM 797 O O . SER A 1 103 ? 106.285 94.202 88.536 1.00 52.92 100 SER A O 1
ATOM 800 N N . ALA A 1 104 ? 106.172 96.266 87.653 1.00 47.21 101 ALA A N 1
ATOM 801 C CA . ALA A 1 104 ? 104.917 95.985 86.969 1.00 47.95 101 ALA A CA 1
ATOM 802 C C . ALA A 1 104 ? 105.143 95.247 85.656 1.00 47.96 101 ALA A C 1
ATOM 803 O O . ALA A 1 104 ? 104.650 94.130 85.472 1.00 51.46 101 ALA A O 1
ATOM 805 N N . PHE A 1 105 ? 105.882 95.856 84.732 1.00 42.94 102 PHE A N 1
ATOM 806 C CA . PHE A 1 105 ? 106.020 95.324 83.385 1.00 44.37 102 PHE A CA 1
ATOM 807 C C . PHE A 1 105 ? 107.229 94.417 83.210 1.00 45.79 102 PHE A C 1
ATOM 808 O O . PHE A 1 105 ? 107.449 93.911 82.106 1.00 52.23 102 PHE A O 1
ATOM 816 N N . GLY A 1 106 ? 108.009 94.195 84.251 1.00 47.50 103 GLY A N 1
ATOM 817 C CA . GLY A 1 106 ? 109.170 93.339 84.129 1.00 47.13 103 GLY A CA 1
ATOM 818 C C . GLY A 1 106 ? 110.413 94.117 83.745 1.00 49.08 103 GLY A C 1
ATOM 819 O O . GLY A 1 106 ? 110.352 95.165 83.093 1.00 51.68 103 GLY A O 1
ATOM 820 N N . ALA A 1 107 ? 111.570 93.597 84.160 1.00 48.71 104 ALA A N 1
ATOM 821 C CA . ALA A 1 107 ? 112.829 94.276 83.878 1.00 49.95 104 ALA A CA 1
ATOM 822 C C . ALA A 1 107 ? 113.117 94.316 82.384 1.00 49.17 104 ALA A C 1
ATOM 823 O O . ALA A 1 107 ? 113.524 95.354 81.850 1.00 56.98 104 ALA A O 1
ATOM 825 N N . GLN A 1 108 ? 112.885 93.202 81.688 1.00 46.04 105 GLN A N 1
ATOM 826 C CA . GLN A 1 108 ? 113.221 93.120 80.273 1.00 45.36 105 GLN A CA 1
ATOM 827 C C . GLN A 1 108 ? 112.400 94.077 79.422 1.00 48.74 105 GLN A C 1
ATOM 828 O O . GLN A 1 108 ? 112.765 94.333 78.271 1.00 52.93 105 GLN A O 1
ATOM 834 N N . ASN A 1 109 ? 111.307 94.611 79.955 1.00 45.19 106 ASN A N 1
ATOM 835 C CA . ASN A 1 109 ? 110.480 95.564 79.232 1.00 46.52 106 ASN A CA 1
ATOM 836 C C . ASN A 1 109 ? 110.868 97.011 79.504 1.00 52.01 106 ASN A C 1
ATOM 837 O O . ASN A 1 109 ? 110.277 97.919 78.906 1.00 57.41 106 ASN A O 1
ATOM 842 N N . LEU A 1 110 ? 111.868 97.249 80.358 1.00 47.10 107 LEU A N 1
ATOM 843 C CA . LEU A 1 110 ? 112.298 98.615 80.634 1.00 44.19 107 LEU A C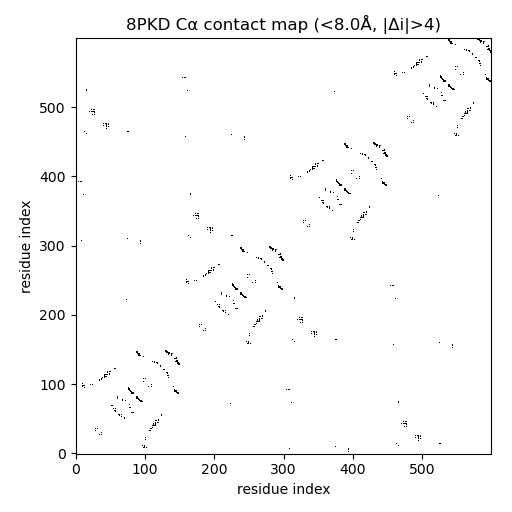A 1
ATOM 844 C C . LEU A 1 110 ? 112.822 99.313 79.390 1.00 42.69 107 LEU A C 1
ATOM 845 O O . LEU A 1 110 ? 112.952 100.541 79.390 1.00 56.47 107 LEU A O 1
ATOM 850 N N . ALA A 1 111 ? 113.139 98.558 78.337 1.00 32.22 108 ALA A N 1
ATOM 851 C CA . ALA A 1 111 ? 113.549 99.173 77.082 1.00 30.66 108 ALA A CA 1
ATOM 852 C C . ALA A 1 111 ? 112.462 100.073 76.514 1.00 36.82 108 ALA A C 1
ATOM 853 O O . ALA A 1 111 ? 112.763 100.997 75.753 1.00 42.15 108 ALA A O 1
ATOM 855 N N . TRP A 1 112 ? 111.199 99.828 76.863 1.00 37.85 109 TRP A N 1
ATOM 856 C CA . TRP A 1 112 ? 110.124 100.693 76.398 1.00 40.70 109 TRP A CA 1
ATOM 857 C C . TRP A 1 112 ? 109.288 101.304 77.511 1.00 40.55 109 TRP A C 1
ATOM 858 O O . TRP A 1 112 ? 108.825 102.437 77.355 1.00 48.09 109 TRP A O 1
ATOM 869 N N . SER A 1 113 ? 109.096 100.604 78.632 1.00 40.30 110 SER A N 1
ATOM 870 C CA . SER A 1 113 ? 108.273 101.144 79.708 1.00 40.23 110 SER A CA 1
ATOM 871 C C . SER A 1 113 ? 108.823 102.463 80.232 1.00 44.80 110 SER A C 1
ATOM 872 O O . SER A 1 113 ? 108.049 103.361 80.586 1.00 55.23 110 SER A O 1
ATOM 875 N N . ALA A 1 114 ? 110.149 102.606 80.273 1.00 45.55 111 ALA A N 1
ATOM 876 C CA . ALA A 1 114 ? 110.752 103.844 80.748 1.00 43.22 111 ALA A CA 1
ATOM 877 C C . ALA A 1 114 ? 110.325 105.044 79.919 1.00 44.60 111 ALA A C 1
ATOM 878 O O . ALA A 1 114 ? 110.345 106.172 80.425 1.00 54.95 111 ALA A O 1
ATOM 880 N N . ALA A 1 115 ? 109.908 104.821 78.669 1.00 41.89 112 ALA A N 1
ATOM 881 C CA . ALA A 1 115 ? 109.439 105.923 77.839 1.00 46.49 112 ALA A CA 1
ATOM 882 C C . ALA A 1 115 ? 108.283 106.658 78.496 1.00 45.71 112 ALA A C 1
ATOM 883 O O . ALA A 1 115 ? 108.071 107.846 78.224 1.00 55.23 112 ALA A O 1
ATOM 885 N N . PHE A 1 116 ? 107.537 105.976 79.368 1.00 39.05 113 PHE A N 1
ATOM 886 C CA . PHE A 1 116 ? 106.471 106.630 80.117 1.00 41.32 113 PHE A CA 1
ATOM 887 C C . PHE A 1 116 ? 106.989 107.873 80.823 1.00 43.97 113 PHE A C 1
ATOM 888 O O . PHE A 1 116 ? 106.407 108.957 80.707 1.00 54.60 113 PHE A O 1
ATOM 896 N N . LEU A 1 117 ? 108.112 107.740 81.533 1.00 47.26 114 LEU A N 1
ATOM 897 C CA . LEU A 1 117 ? 108.693 108.900 82.198 1.00 44.37 114 LEU A CA 1
ATOM 898 C C . LEU A 1 117 ? 109.078 109.966 81.185 1.00 50.03 114 LEU A C 1
ATOM 899 O O . LEU A 1 117 ? 108.870 111.163 81.420 1.00 59.79 114 LEU A O 1
ATOM 904 N N . GLU A 1 118 ? 109.618 109.546 80.040 1.00 52.56 115 GLU A N 1
ATOM 905 C CA . GLU A 1 118 ? 109.966 110.497 78.991 1.00 47.95 115 GLU A CA 1
ATOM 906 C C . GLU A 1 118 ? 108.741 111.275 78.534 1.00 49.93 115 GLU A C 1
ATOM 907 O O . GLU A 1 118 ? 108.851 112.432 78.115 1.00 57.11 115 GLU A O 1
ATOM 913 N N . GLY A 1 119 ? 107.562 110.657 78.613 1.00 47.69 116 GLY A N 1
ATOM 914 C CA . GLY A 1 119 ? 106.351 111.361 78.240 1.00 49.40 116 GLY A CA 1
ATOM 915 C C . GLY A 1 119 ? 105.878 112.333 79.298 1.00 48.46 116 GLY A C 1
ATOM 916 O O . GLY A 1 119 ? 105.202 113.316 78.982 1.00 53.70 116 GLY A O 1
ATOM 917 N N . VAL A 1 120 ? 106.224 112.084 80.561 1.00 44.45 117 VAL A N 1
ATOM 918 C CA . VAL A 1 120 ? 105.723 112.928 81.640 1.00 41.59 117 VAL A CA 1
ATOM 919 C C . VAL A 1 120 ? 106.497 114.237 81.689 1.00 47.19 117 VAL A C 1
ATOM 920 O O . VAL A 1 120 ? 105.935 115.320 81.478 1.00 55.21 117 VAL A O 1
ATOM 924 N N . TYR A 1 121 ? 107.806 114.147 81.937 1.00 48.34 118 TYR A N 1
ATOM 925 C CA . TYR A 1 121 ? 108.617 115.340 82.151 1.00 51.03 118 TYR A CA 1
ATOM 926 C C . TYR A 1 121 ? 108.474 116.315 80.993 1.00 51.76 118 TYR A C 1
ATOM 927 O O . TYR A 1 121 ? 108.299 117.522 81.204 1.00 62.19 118 TYR A O 1
ATOM 936 N N . GLU A 1 122 ? 108.521 115.800 79.763 1.00 49.00 119 GLU A N 1
ATOM 937 C CA . GLU A 1 122 ? 108.282 116.609 78.576 1.00 54.28 119 GLU A CA 1
ATOM 938 C C . GLU A 1 122 ? 107.074 117.514 78.767 1.00 55.73 119 GLU A C 1
ATOM 939 O O . GLU A 1 122 ? 107.197 118.746 78.774 1.00 61.28 119 GLU A O 1
ATOM 945 N N . GLN A 1 123 ? 105.907 116.908 78.994 1.00 50.94 120 GLN A N 1
ATOM 946 C CA . GLN A 1 123 ? 104.695 117.699 79.161 1.00 49.65 120 GLN A CA 1
ATOM 947 C C . GLN A 1 123 ? 104.833 118.660 80.331 1.00 53.93 120 GLN A C 1
ATOM 948 O O . GLN A 1 123 ? 104.436 119.828 80.234 1.00 57.33 120 GLN A O 1
ATOM 954 N N . TRP A 1 124 ? 105.435 118.199 81.430 1.00 51.35 121 TRP A N 1
ATOM 955 C CA . TRP A 1 124 ? 105.626 119.076 82.577 1.00 46.24 121 TRP A CA 1
ATOM 956 C C . TRP A 1 124 ? 106.450 120.292 82.190 1.00 48.60 121 TRP A C 1
ATOM 957 O O . TRP A 1 124 ? 106.120 121.422 82.570 1.00 58.91 121 TRP A O 1
ATOM 968 N N . PHE A 1 125 ? 107.507 120.087 81.403 1.00 50.40 122 PHE A N 1
ATOM 969 C CA . PHE A 1 125 ? 108.303 121.222 80.958 1.00 50.93 122 PHE A CA 1
ATOM 970 C C . PHE A 1 125 ? 107.477 122.141 80.073 1.00 55.52 122 PHE A C 1
ATOM 971 O O . PHE A 1 125 ? 107.603 123.369 80.151 1.00 62.70 122 PHE A O 1
ATOM 979 N N . ARG A 1 126 ? 106.598 121.565 79.249 1.00 53.71 123 ARG A N 1
ATOM 980 C CA . ARG A 1 126 ? 105.701 122.386 78.446 1.00 55.58 123 ARG A CA 1
ATOM 981 C C . ARG A 1 126 ? 104.804 123.245 79.324 1.00 61.43 123 ARG A C 1
ATOM 982 O O . ARG A 1 126 ? 104.381 124.329 78.907 1.00 64.05 123 ARG A O 1
ATOM 990 N N . GLN A 1 127 ? 104.504 122.784 80.537 1.00 53.45 124 GLN A N 1
ATOM 991 C CA . GLN A 1 127 ? 103.697 123.568 81.458 1.00 49.52 124 GLN A CA 1
ATOM 992 C C . GLN A 1 127 ? 104.503 124.625 82.196 1.00 51.45 124 GLN A C 1
ATOM 993 O O . GLN A 1 127 ? 103.908 125.524 82.798 1.00 56.96 124 GLN A O 1
ATOM 999 N N . LEU A 1 128 ? 105.831 124.544 82.166 1.00 46.67 125 LEU A N 1
ATOM 1000 C CA . LEU A 1 128 ? 106.680 125.489 82.872 1.00 43.76 125 LEU A CA 1
ATOM 1001 C C . LEU A 1 128 ? 107.317 126.511 81.942 1.00 46.96 125 LEU A C 1
ATOM 1002 O O . LEU A 1 128 ? 108.289 127.166 82.329 1.00 55.35 125 LEU A O 1
ATOM 1007 N N . GLY A 1 129 ? 106.794 126.662 80.728 1.00 47.37 126 GLY A N 1
ATOM 1008 C CA . GLY A 1 129 ? 107.302 127.664 79.816 1.00 51.09 126 GLY A CA 1
ATOM 1009 C C . GLY A 1 129 ? 108.531 127.265 79.039 1.00 54.13 126 GLY A C 1
ATOM 1010 O O . GLY A 1 129 ? 109.178 128.131 78.442 1.00 60.45 126 GLY A O 1
ATOM 1011 N N . ALA A 1 130 ? 108.882 125.982 79.028 1.00 57.06 127 ALA A N 1
ATOM 1012 C CA . ALA A 1 130 ? 110.035 125.532 78.264 1.00 56.12 127 ALA A CA 1
ATOM 1013 C C . ALA A 1 130 ? 109.780 125.700 76.772 1.00 60.79 127 ALA A C 1
ATOM 1014 O O . ALA A 1 130 ? 108.673 125.462 76.285 1.00 61.12 127 ALA A O 1
ATOM 1016 N N . SER A 1 131 ? 110.817 126.114 76.048 1.00 70.40 128 SER A N 1
ATOM 1017 C CA . SER A 1 131 ? 110.685 126.349 74.618 1.00 69.01 128 SER A CA 1
ATOM 1018 C C . SER A 1 131 ? 110.363 125.052 73.888 1.00 70.63 128 SER A C 1
ATOM 1019 O O . SER A 1 131 ? 110.793 123.965 74.282 1.00 73.41 128 SER A O 1
ATOM 1022 N N . ASP A 1 132 ? 109.587 125.176 72.808 1.00 66.45 129 ASP A N 1
ATOM 1023 C CA . ASP A 1 132 ? 109.197 123.997 72.044 1.00 66.91 129 ASP A CA 1
ATOM 1024 C C . ASP A 1 132 ? 110.391 123.348 71.357 1.00 68.87 129 ASP A C 1
ATOM 1025 O O . ASP A 1 132 ? 110.320 122.178 70.967 1.00 70.65 129 ASP A O 1
ATOM 1030 N N . ALA A 1 133 ? 111.491 124.086 71.199 1.00 70.43 130 ALA A N 1
ATOM 1031 C CA . ALA A 1 133 ? 112.692 123.507 70.611 1.00 73.29 130 ALA A CA 1
ATOM 1032 C C . ALA A 1 133 ? 113.319 122.449 71.507 1.00 74.96 130 ALA A 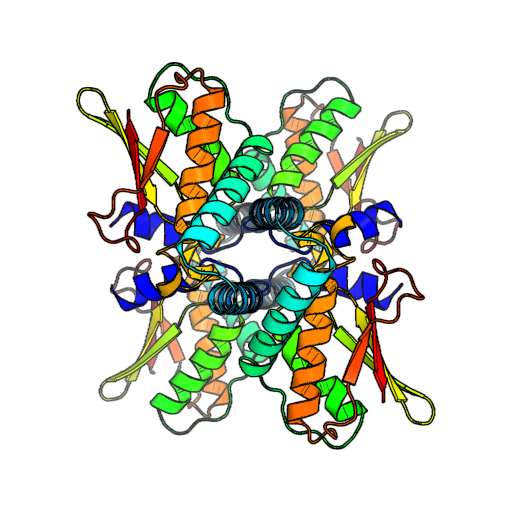C 1
ATOM 1033 O O . ALA A 1 133 ? 114.100 121.624 71.021 1.00 75.94 130 ALA A O 1
ATOM 1035 N N . LEU A 1 134 ? 112.998 122.454 72.798 1.00 68.07 131 LEU A N 1
ATOM 1036 C CA . LEU A 1 134 ? 113.558 121.502 73.745 1.00 64.68 131 LEU A CA 1
ATOM 1037 C C . LEU A 1 134 ? 112.694 120.250 73.809 1.00 64.03 131 LEU A C 1
ATOM 1038 O O . LEU A 1 134 ? 111.463 120.337 73.850 1.00 65.31 131 LEU A O 1
ATOM 1043 N N . HIS A 1 135 ? 113.343 119.089 73.817 1.00 59.73 132 HIS A N 1
ATOM 1044 C CA . HIS A 1 135 ? 112.668 117.809 73.953 1.00 53.17 132 HIS A CA 1
ATOM 1045 C C . HIS A 1 135 ? 113.405 116.955 74.973 1.00 58.99 132 HIS A C 1
ATOM 1046 O O . HIS A 1 135 ? 114.608 117.124 75.195 1.00 67.11 132 HIS A O 1
ATOM 1053 N N . VAL A 1 136 ? 112.670 116.034 75.587 1.00 48.57 133 VAL A N 1
ATOM 1054 C CA . VAL A 1 136 ? 113.218 115.114 76.576 1.00 45.59 133 VAL A CA 1
ATOM 1055 C C . VAL A 1 136 ? 113.490 113.786 75.887 1.00 50.94 133 VAL A C 1
ATOM 1056 O O . VAL A 1 136 ? 112.591 113.201 75.270 1.00 55.09 133 VAL A O 1
ATOM 1060 N N . ARG A 1 137 ? 114.726 113.311 75.986 1.00 53.19 134 ARG A N 1
ATOM 1061 C CA . ARG A 1 137 ? 115.138 112.063 75.362 1.00 44.73 134 ARG A CA 1
ATOM 1062 C C . ARG A 1 137 ? 115.871 111.206 76.381 1.00 52.42 134 ARG A C 1
ATOM 1063 O O . ARG A 1 137 ? 116.653 111.718 77.186 1.00 63.38 134 ARG A O 1
ATOM 1071 N N . GLN A 1 138 ? 115.622 109.902 76.343 1.00 47.11 135 GLN A N 1
ATOM 1072 C CA . GLN A 1 138 ? 116.274 108.982 77.265 1.00 48.40 135 GLN A CA 1
ATOM 1073 C C . GLN A 1 138 ? 117.654 108.620 76.731 1.00 50.96 135 GLN A C 1
ATOM 1074 O O . GLN A 1 138 ? 117.793 108.231 75.567 1.00 60.07 135 GLN A O 1
ATOM 1080 N N . SER A 1 139 ? 118.670 108.746 77.579 1.00 55.24 136 SER A N 1
ATOM 1081 C CA . SER A 1 139 ? 120.041 108.438 77.197 1.00 60.09 136 SER A CA 1
ATOM 1082 C C . SER A 1 139 ? 120.373 107.015 77.626 1.00 65.21 136 SER A C 1
ATOM 1083 O O . SER A 1 139 ? 120.297 106.687 78.815 1.00 66.10 136 SER A O 1
ATOM 1086 N N . GLU A 1 140 ? 120.740 106.174 76.660 1.00 82.69 137 GLU A N 1
ATOM 1087 C CA . GLU A 1 140 ? 121.086 104.780 76.939 1.00 85.96 137 GLU A CA 1
ATOM 1088 C C . GLU A 1 140 ? 122.583 104.683 77.236 1.00 87.32 137 GLU A C 1
ATOM 1089 O O . GLU A 1 140 ? 123.392 104.218 76.430 1.00 87.84 137 GLU A O 1
ATOM 1095 N N . GLU A 1 141 ? 122.942 105.147 78.426 1.00 96.03 138 GLU A N 1
ATOM 1096 C CA . GLU A 1 141 ? 124.328 105.151 78.876 1.00 98.15 138 GLU A CA 1
ATOM 1097 C C . GLU A 1 141 ? 124.540 104.406 80.182 1.00 98.98 138 GLU A C 1
ATOM 1098 O O . GLU A 1 141 ? 125.538 103.694 80.324 1.00 100.10 138 GLU A O 1
ATOM 1104 N N . SER A 1 142 ? 123.631 104.548 81.141 1.00 97.45 139 SER A N 1
ATOM 1105 C CA . SER A 1 142 ? 123.766 103.919 82.443 1.00 98.54 139 SER A CA 1
ATOM 1106 C C . SER A 1 142 ? 122.803 102.740 82.560 1.00 98.05 139 SER A C 1
ATOM 1107 O O . SER A 1 142 ? 122.011 102.454 81.659 1.00 96.00 139 SER A O 1
ATOM 1110 N N . ASP A 1 143 ? 122.880 102.045 83.692 1.00 95.71 140 ASP A N 1
ATOM 1111 C CA . ASP A 1 143 ? 121.988 100.923 83.951 1.00 93.66 140 ASP A CA 1
ATOM 1112 C C . ASP A 1 143 ? 120.572 101.436 84.174 1.00 90.96 140 ASP A C 1
ATOM 1113 O O . ASP A 1 143 ? 120.345 102.305 85.022 1.00 91.96 140 ASP A O 1
ATOM 1118 N N . VAL A 1 144 ? 119.619 100.899 83.411 1.00 78.09 141 VAL A N 1
ATOM 1119 C CA . VAL A 1 144 ? 118.233 101.336 83.536 1.00 79.39 141 VAL A CA 1
ATOM 1120 C C . VAL A 1 144 ? 117.667 100.935 84.893 1.00 81.06 141 VAL A C 1
ATOM 1121 O O . VAL A 1 144 ? 116.863 101.664 85.485 1.00 81.47 141 VAL A O 1
ATOM 1125 N N . ARG A 1 145 ? 118.081 99.776 85.408 1.00 81.04 142 ARG A N 1
ATOM 1126 C CA . ARG A 1 145 ? 117.542 99.288 86.674 1.00 80.13 142 ARG A CA 1
ATOM 1127 C C . ARG A 1 145 ? 117.896 100.215 87.831 1.00 78.61 142 ARG A C 1
ATOM 1128 O O . ARG A 1 145 ? 117.055 100.481 88.697 1.00 78.89 142 ARG A O 1
ATOM 1136 N N . LYS A 1 146 ? 119.134 100.712 87.868 1.00 74.43 143 LYS A N 1
ATOM 1137 C CA . LYS A 1 146 ? 119.548 101.575 88.970 1.00 73.77 143 LYS A CA 1
ATOM 1138 C C . LYS A 1 146 ? 118.811 102.908 88.936 1.00 74.47 143 LYS A C 1
ATOM 1139 O O . LYS A 1 146 ? 118.246 103.342 89.946 1.00 76.54 143 LYS A O 1
ATOM 1145 N N . ALA A 1 147 ? 118.801 103.568 87.782 1.00 59.22 144 ALA A N 1
ATOM 1146 C CA . ALA A 1 147 ? 118.123 104.847 87.635 1.00 58.39 144 ALA A CA 1
ATOM 1147 C C . ALA A 1 147 ? 117.858 105.085 86.158 1.00 60.26 144 ALA A C 1
ATOM 1148 O O . ALA A 1 147 ? 118.503 104.491 85.291 1.00 63.87 144 ALA A O 1
ATOM 1150 N N . ILE A 1 148 ? 116.902 105.966 85.880 1.00 45.93 145 ILE A N 1
ATOM 1151 C CA . ILE A 1 148 ? 116.547 106.326 84.511 1.00 39.09 145 ILE A CA 1
ATOM 1152 C C . ILE A 1 148 ? 117.043 107.741 84.255 1.00 45.40 145 ILE A C 1
ATOM 1153 O O . ILE A 1 148 ? 116.656 108.679 84.962 1.00 55.35 145 ILE A O 1
ATOM 1158 N N . VAL A 1 149 ? 117.896 107.899 83.249 1.00 43.00 146 VAL A N 1
ATOM 1159 C CA . VAL A 1 149 ? 118.539 109.171 82.946 1.00 44.79 146 VAL A CA 1
ATOM 1160 C C . VAL A 1 149 ? 117.922 109.744 81.679 1.00 47.91 146 VAL A C 1
ATOM 1161 O O . VAL A 1 149 ? 117.889 109.077 80.639 1.00 58.31 146 VAL A O 1
ATOM 1165 N N . LEU A 1 150 ? 117.439 110.979 81.769 1.00 47.88 147 LEU A N 1
ATOM 1166 C CA . LEU A 1 150 ? 116.845 111.696 80.654 1.00 47.26 147 LEU A CA 1
ATOM 1167 C C . LEU A 1 150 ? 117.555 113.030 80.475 1.00 50.68 147 LEU A C 1
ATOM 1168 O O . LEU A 1 150 ? 118.111 113.593 81.420 1.00 58.99 147 LEU A O 1
ATOM 1173 N N . ARG A 1 151 ? 117.532 113.536 79.247 1.00 55.96 148 ARG A N 1
ATOM 1174 C CA . ARG A 1 151 ? 118.164 114.802 78.909 1.00 53.54 148 ARG A CA 1
ATOM 1175 C C . ARG A 1 151 ? 117.142 115.703 78.239 1.00 55.63 148 ARG A C 1
ATOM 1176 O O . ARG A 1 151 ? 116.442 115.271 77.317 1.00 65.07 148 ARG A O 1
ATOM 1184 N N . LEU A 1 152 ? 117.052 116.947 78.705 1.00 56.76 149 LEU A N 1
ATOM 1185 C CA . LEU A 1 152 ? 116.199 117.952 78.074 1.00 52.69 149 LEU A CA 1
ATOM 1186 C C . LEU A 1 152 ? 117.088 118.822 77.198 1.00 56.16 149 LEU A C 1
ATOM 1187 O O . LEU A 1 152 ? 117.804 119.696 77.693 1.00 63.41 149 LEU A O 1
ATOM 1192 N N . GLY A 1 153 ? 117.049 118.584 75.887 1.00 63.49 150 GLY A N 1
ATOM 1193 C CA . GLY A 1 153 ? 117.951 119.259 74.980 1.00 62.78 150 GLY A CA 1
ATOM 1194 C C . GLY A 1 153 ? 117.336 119.450 73.609 1.00 69.76 150 GLY A C 1
ATOM 1195 O O . GLY A 1 153 ? 116.211 119.023 73.339 1.00 76.10 150 GLY A O 1
ATOM 1196 N N . ARG A 1 154 ? 118.104 120.107 72.746 1.00 81.58 151 ARG A N 1
ATOM 1197 C CA . ARG A 1 154 ? 117.673 120.389 71.384 1.00 81.14 151 ARG A CA 1
ATOM 1198 C C . ARG A 1 154 ? 118.176 119.324 70.416 1.00 79.70 151 ARG A C 1
ATOM 1199 O O . ARG A 1 154 ? 119.131 118.603 70.704 0.00 81.30 151 ARG A O 1
ATOM 1208 N N . GLU B 1 5 ? 74.893 93.113 96.097 1.00 74.66 2 GLU B N 1
ATOM 1209 C CA . GLU B 1 5 ? 74.066 93.751 97.114 1.00 75.63 2 GLU B CA 1
ATOM 1210 C C . GLU B 1 5 ? 74.710 93.583 98.487 1.00 72.83 2 GLU B C 1
ATOM 1211 O O . GLU B 1 5 ? 75.511 94.417 98.904 1.00 73.51 2 GLU B O 1
ATOM 1217 N N . ASN B 1 6 ? 74.362 92.509 99.192 1.00 63.73 3 ASN B N 1
ATOM 1218 C CA . ASN B 1 6 ? 75.045 92.211 100.450 1.00 60.23 3 ASN B CA 1
ATOM 1219 C C . ASN B 1 6 ? 76.422 91.596 100.239 1.00 64.76 3 ASN B C 1
ATOM 1220 O O . ASN B 1 6 ? 77.388 92.085 100.850 1.00 70.36 3 ASN B O 1
ATOM 1225 N N . PRO B 1 7 ? 76.595 90.534 99.437 1.00 56.91 4 PRO B N 1
ATOM 1226 C CA . PRO B 1 7 ? 77.949 89.980 99.276 1.00 54.30 4 PRO B CA 1
ATOM 1227 C C . PRO B 1 7 ? 78.940 90.965 98.687 1.00 58.12 4 PRO B C 1
ATOM 1228 O O . PRO B 1 7 ? 80.106 90.983 99.097 1.00 65.35 4 PRO B O 1
ATOM 1232 N N . LEU B 1 8 ? 78.505 91.796 97.740 1.00 50.87 5 LEU B N 1
ATOM 1233 C CA . LEU B 1 8 ? 79.411 92.768 97.140 1.00 50.03 5 LEU B CA 1
ATOM 1234 C C . LEU B 1 8 ? 79.843 93.820 98.151 1.00 55.33 5 LEU B C 1
ATOM 1235 O O . LEU B 1 8 ? 81.027 94.177 98.223 1.00 60.76 5 LEU B O 1
ATOM 1240 N N . PHE B 1 9 ? 78.896 94.323 98.943 1.00 61.18 6 PHE B N 1
ATOM 1241 C CA . PHE B 1 9 ? 79.230 95.288 99.983 1.00 59.23 6 PHE B CA 1
ATOM 1242 C C . PHE B 1 9 ? 80.168 94.672 101.012 1.00 60.61 6 PHE B C 1
ATOM 1243 O O . PHE B 1 9 ? 81.129 95.316 101.454 1.00 68.06 6 PHE B O 1
ATOM 1251 N N . ASP B 1 10 ? 79.915 93.419 101.393 1.00 56.12 7 ASP B N 1
ATOM 1252 C CA . ASP B 1 10 ? 80.785 92.746 102.351 1.00 58.12 7 ASP B CA 1
ATOM 1253 C C . ASP B 1 10 ? 82.194 92.581 101.796 1.00 57.74 7 ASP B C 1
ATOM 1254 O O . ASP B 1 10 ? 83.178 92.801 102.511 1.00 64.97 7 ASP B O 1
ATOM 1259 N N . TYR B 1 11 ? 82.310 92.188 100.526 1.00 44.55 8 TYR B N 1
ATOM 1260 C CA . TYR B 1 11 ? 83.628 92.024 99.925 1.00 47.18 8 TYR B CA 1
ATOM 1261 C C . TYR B 1 11 ? 84.369 93.349 99.857 1.00 53.50 8 TYR B C 1
ATOM 1262 O O . TYR B 1 11 ? 85.568 93.414 100.151 1.00 57.69 8 TYR B O 1
ATOM 1271 N N . TYR B 1 12 ? 83.677 94.418 99.462 1.00 56.61 9 TYR B N 1
ATOM 1272 C CA . TYR B 1 12 ? 84.327 95.721 99.393 1.00 57.72 9 TYR B CA 1
ATOM 1273 C C . TYR B 1 12 ? 84.776 96.184 100.771 1.00 61.76 9 TYR B C 1
ATOM 1274 O O . TYR B 1 12 ? 85.853 96.775 100.915 1.00 61.79 9 TYR B O 1
ATOM 1283 N N . ARG B 1 13 ? 83.965 95.930 101.799 1.00 60.76 10 ARG B N 1
ATOM 1284 C CA . ARG B 1 13 ? 84.340 96.348 103.144 1.00 57.40 10 ARG B CA 1
ATOM 1285 C C . ARG B 1 13 ? 85.517 95.536 103.673 1.00 57.39 10 ARG B C 1
ATOM 1286 O O . ARG B 1 13 ? 86.397 96.082 104.348 1.00 65.12 10 ARG B O 1
ATOM 1294 N N . ASN B 1 14 ? 85.551 94.235 103.383 1.00 50.62 11 ASN B N 1
ATOM 1295 C CA . ASN B 1 14 ? 86.575 93.370 103.956 1.00 51.91 11 ASN B CA 1
ATOM 1296 C C . ASN B 1 14 ? 87.903 93.429 103.216 1.00 51.78 11 ASN B C 1
ATOM 1297 O O . ASN B 1 14 ? 88.914 92.967 103.755 1.00 57.88 11 ASN B O 1
ATOM 1302 N N . ARG B 1 15 ? 87.933 93.977 102.002 1.00 43.62 12 ARG B N 1
ATOM 1303 C CA . ARG B 1 15 ? 89.144 93.990 101.192 1.00 46.38 12 ARG B CA 1
ATOM 1304 C C . ARG B 1 15 ? 89.655 95.400 100.921 1.00 52.69 12 ARG B C 1
ATOM 1305 O O . ARG B 1 15 ? 90.439 95.600 99.990 1.00 52.73 12 ARG B O 1
ATOM 1313 N N . GLN B 1 16 ? 89.219 96.384 101.709 1.00 53.06 13 GLN B N 1
ATOM 1314 C CA . GLN B 1 16 ? 89.709 97.745 101.517 1.00 50.82 13 GLN B CA 1
ATOM 1315 C C . GLN B 1 16 ? 91.199 97.842 101.823 1.00 53.13 13 GLN B C 1
ATOM 1316 O O . GLN B 1 16 ? 91.947 98.507 101.097 1.00 55.93 13 GLN B O 1
ATOM 1322 N N . ALA B 1 17 ? 91.645 97.192 102.891 1.00 52.89 14 ALA B N 1
ATOM 1323 C CA . ALA B 1 17 ? 93.060 97.142 103.209 1.00 48.30 14 ALA B CA 1
ATOM 1324 C C . ALA B 1 17 ? 93.781 96.184 102.262 1.00 53.70 14 ALA B C 1
ATOM 1325 O O . ALA B 1 17 ? 93.197 95.202 101.799 1.00 58.50 14 ALA B O 1
ATOM 1327 N N . PRO B 1 18 ? 95.048 96.449 101.956 1.00 43.46 15 PRO B N 1
ATOM 1328 C CA . PRO B 1 18 ? 95.774 95.594 101.013 1.00 44.72 15 PRO B CA 1
ATOM 1329 C C . PRO B 1 18 ? 96.122 94.247 101.627 1.00 48.71 15 PRO B C 1
ATOM 1330 O O . PRO B 1 18 ? 96.020 94.028 102.835 1.00 55.35 15 PRO B O 1
ATOM 1334 N N . LEU B 1 19 ? 96.540 93.327 100.755 1.00 49.01 16 LEU B N 1
ATOM 1335 C CA . LEU B 1 19 ? 96.922 91.992 101.202 1.00 44.99 16 LEU B CA 1
ATOM 1336 C C . LEU B 1 19 ? 98.164 92.021 102.078 1.00 46.98 16 LEU B C 1
ATOM 1337 O O . LEU B 1 19 ? 98.382 91.100 102.872 1.00 51.87 16 LEU B O 1
ATOM 1342 N N . GLN B 1 20 ? 98.990 93.059 101.946 1.00 52.21 17 GLN B N 1
ATOM 1343 C CA . GLN B 1 20 ? 100.244 93.111 102.688 1.00 50.88 17 GLN B CA 1
ATOM 1344 C C . GLN B 1 20 ? 100.021 93.264 104.185 1.00 53.29 17 GLN B C 1
ATOM 1345 O O . GLN B 1 20 ? 100.846 92.802 104.981 1.00 61.69 17 GLN B O 1
ATOM 1351 N N . TRP B 1 21 ? 98.923 93.896 104.592 1.00 46.31 18 TRP B N 1
ATOM 1352 C CA . TRP B 1 21 ? 98.736 94.262 105.985 1.00 47.22 18 TRP B CA 1
ATOM 1353 C C . TRP B 1 21 ? 97.463 93.729 106.621 1.00 50.12 18 TRP B C 1
ATOM 1354 O O . TRP B 1 21 ? 97.291 93.902 107.832 1.00 52.82 18 TRP B O 1
ATOM 1365 N N . ARG B 1 22 ? 96.578 93.085 105.862 1.00 50.35 19 ARG B N 1
ATOM 1366 C CA . ARG B 1 22 ? 95.307 92.644 106.427 1.00 46.02 19 ARG B CA 1
ATOM 1367 C C . ARG B 1 22 ? 95.526 91.655 107.565 1.00 51.42 19 ARG B C 1
ATOM 1368 O O . ARG B 1 22 ? 95.029 91.852 108.682 1.00 52.61 19 ARG B O 1
ATOM 1376 N N . GLY B 1 23 ? 96.300 90.599 107.311 1.00 46.23 20 GLY B N 1
ATOM 1377 C CA . GLY B 1 23 ? 96.531 89.597 108.337 1.00 44.21 20 GLY B CA 1
ATOM 1378 C C . GLY B 1 23 ? 97.336 90.122 109.510 1.00 45.15 20 GLY B C 1
ATOM 1379 O O . GLY B 1 23 ? 97.044 89.804 110.666 1.00 51.32 20 GLY B O 1
ATOM 1380 N N . ALA B 1 24 ? 98.364 90.925 109.230 1.00 44.28 21 ALA B N 1
ATOM 1381 C CA . ALA B 1 24 ? 99.185 91.472 110.305 1.00 45.15 21 ALA B CA 1
ATOM 1382 C C . ALA B 1 24 ? 98.369 92.373 111.220 1.00 52.19 21 ALA B C 1
ATOM 1383 O O . ALA B 1 24 ? 98.466 92.273 112.450 1.00 54.69 21 ALA B O 1
ATOM 1385 N N . LEU B 1 25 ? 97.546 93.251 110.644 1.00 51.24 22 LEU B N 1
ATOM 1386 C CA . LEU B 1 25 ? 96.729 94.130 111.465 1.00 46.89 22 LEU B CA 1
ATOM 1387 C C . LEU B 1 25 ? 95.636 93.361 112.192 1.00 48.17 22 LEU B C 1
ATOM 1388 O O . LEU B 1 25 ? 95.284 93.715 113.321 1.00 55.96 22 LEU B O 1
ATOM 1393 N N . GLY B 1 26 ? 95.098 92.304 111.581 1.00 40.19 23 GLY B N 1
ATOM 1394 C CA . GLY B 1 26 ? 94.153 91.465 112.298 1.00 42.20 23 GLY B CA 1
ATOM 1395 C C . GLY B 1 26 ? 94.779 90.796 113.505 1.00 43.71 23 GLY B C 1
ATOM 1396 O O . GLY B 1 26 ? 94.177 90.739 114.581 1.00 52.81 23 GLY B O 1
ATOM 1397 N N . ALA B 1 27 ? 96.000 90.287 113.345 1.00 40.51 24 ALA B N 1
ATOM 1398 C CA . ALA B 1 27 ? 96.701 89.675 114.468 1.00 42.89 24 ALA B CA 1
ATOM 1399 C C . ALA B 1 27 ? 97.007 90.699 115.554 1.00 47.42 24 ALA B C 1
ATOM 1400 O O . ALA B 1 27 ? 96.881 90.408 116.751 1.00 58.08 24 ALA B O 1
ATOM 1402 N N . LEU B 1 28 ? 97.418 91.903 115.154 1.00 42.95 25 LEU B N 1
ATOM 1403 C CA . LEU B 1 28 ? 97.683 92.952 116.133 1.00 40.67 25 LEU B CA 1
ATOM 1404 C C . LEU B 1 28 ? 96.416 93.326 116.890 1.00 41.10 25 LEU B C 1
ATOM 1405 O O . LEU B 1 28 ? 96.450 93.543 118.106 1.00 45.54 25 LEU B O 1
ATOM 1410 N N . ALA B 1 29 ? 95.285 93.402 116.185 1.00 33.16 26 ALA B N 1
ATOM 1411 C CA . ALA B 1 29 ? 94.018 93.692 116.844 1.00 37.10 26 ALA B CA 1
ATOM 1412 C C . ALA B 1 29 ? 93.636 92.580 117.809 1.00 35.62 26 ALA B C 1
ATOM 1413 O O . ALA B 1 29 ? 93.114 92.847 118.897 1.00 46.69 26 ALA B O 1
ATOM 1415 N N . GLN B 1 30 ? 93.877 91.327 117.424 1.00 34.11 27 GLN B N 1
ATOM 1416 C CA . GLN B 1 30 ? 93.593 90.215 118.324 1.00 39.37 27 GLN B CA 1
ATOM 1417 C C . GLN B 1 30 ? 94.426 90.310 119.594 1.00 45.39 27 GLN B C 1
ATOM 1418 O O . GLN B 1 30 ? 93.912 90.113 120.702 1.00 52.78 27 GLN B O 1
ATOM 1424 N N . SER B 1 31 ? 95.715 90.619 119.453 1.00 41.57 28 SER B N 1
ATOM 1425 C CA . SER B 1 31 ? 96.568 90.758 120.628 1.00 44.58 28 SER B CA 1
ATOM 1426 C C . SER B 1 31 ? 96.110 91.916 121.508 1.00 45.53 28 SER B C 1
ATOM 1427 O O . SER B 1 31 ? 96.063 91.793 122.740 1.00 48.32 28 SER B O 1
ATOM 1430 N N . LEU B 1 32 ? 95.756 93.044 120.888 1.00 42.21 29 LEU B N 1
ATOM 1431 C CA . LEU B 1 32 ? 95.286 94.195 121.650 1.00 39.18 29 LEU B CA 1
ATOM 1432 C C . LEU B 1 32 ? 94.010 93.870 122.414 1.00 35.80 29 LEU B C 1
ATOM 1433 O O . LEU B 1 32 ? 93.857 94.263 123.575 1.00 48.50 29 LEU B O 1
ATOM 1438 N N . THR B 1 33 ? 93.080 93.157 121.776 1.00 29.03 30 THR B N 1
ATOM 1439 C CA . THR B 1 33 ? 91.856 92.765 122.463 1.00 26.39 30 THR B CA 1
ATOM 1440 C C . THR B 1 33 ? 92.140 91.798 123.602 1.00 31.55 30 THR B C 1
ATOM 1441 O O . THR B 1 33 ? 91.503 91.884 124.657 1.00 35.31 30 THR B O 1
ATOM 1445 N N . ASN B 1 34 ? 93.081 90.873 123.411 1.00 35.95 31 ASN B N 1
ATOM 1446 C CA . ASN B 1 34 ? 93.424 89.948 124.486 1.00 28.66 31 ASN B CA 1
ATOM 1447 C C . ASN B 1 34 ? 94.028 90.680 125.675 1.00 27.41 31 ASN B C 1
ATOM 1448 O O . ASN B 1 34 ? 93.784 90.306 126.827 1.00 40.58 31 ASN B O 1
ATOM 1453 N N . HIS B 1 35 ? 94.820 91.720 125.423 1.00 31.47 32 HIS B N 1
ATOM 1454 C CA . HIS B 1 35 ? 95.527 92.371 126.520 1.00 28.22 32 HIS B CA 1
ATOM 1455 C C . HIS B 1 35 ? 94.709 93.479 127.174 1.00 33.67 32 HIS B C 1
ATOM 1456 O O . HIS B 1 35 ? 94.766 93.649 128.397 1.00 43.77 32 HIS B O 1
ATOM 1463 N N . PHE B 1 36 ? 93.947 94.243 126.396 1.00 34.13 33 PHE B N 1
ATOM 1464 C CA . PHE B 1 36 ? 93.308 95.449 126.899 1.00 22.47 33 PHE B CA 1
ATOM 1465 C C . PHE B 1 36 ? 91.798 95.389 126.719 1.00 30.20 33 PHE B C 1
ATOM 1466 O O . PHE B 1 36 ? 91.276 94.684 125.851 1.00 39.98 33 PHE B O 1
ATOM 1474 N N . SER B 1 37 ? 91.104 96.146 127.562 1.00 31.79 34 SER B N 1
ATOM 1475 C CA . SER B 1 37 ? 89.664 96.317 127.489 1.00 30.89 34 SER B CA 1
ATOM 1476 C C . SER B 1 37 ? 89.298 97.274 126.361 1.00 37.42 34 SER B C 1
ATOM 1477 O O . SER B 1 37 ? 90.144 98.031 125.879 1.00 50.80 34 SER B O 1
ATOM 1480 N N . PRO B 1 38 ? 88.043 97.248 125.906 1.00 24.28 35 PRO B N 1
ATOM 1481 C CA . PRO B 1 38 ? 87.650 98.145 124.806 1.00 26.91 35 PRO B CA 1
ATOM 1482 C C . PRO B 1 38 ? 87.849 99.623 125.099 1.00 33.64 35 PRO B C 1
ATOM 1483 O O . PRO B 1 38 ? 88.196 100.376 124.182 1.00 44.70 35 PRO B O 1
ATOM 1487 N N . GLU B 1 39 ? 87.635 100.070 126.338 1.00 26.93 36 GLU B N 1
ATOM 1488 C CA . GLU B 1 39 ? 87.805 101.486 126.645 1.00 20.72 36 GLU B CA 1
ATOM 1489 C C . GLU B 1 39 ? 89.265 101.907 126.526 1.00 30.14 36 GLU B C 1
ATOM 1490 O O . GLU B 1 39 ? 89.568 102.995 126.017 1.00 47.58 36 GLU B O 1
ATOM 1496 N N . GLN B 1 40 ? 90.181 101.060 126.994 1.00 9.53 37 GLN B N 1
ATOM 1497 C CA . GLN B 1 40 ? 91.601 101.361 126.861 1.00 15.13 37 GLN B CA 1
ATOM 1498 C C . GLN B 1 40 ? 92.004 101.442 125.397 1.00 27.59 37 GLN B C 1
ATOM 1499 O O . GLN B 1 40 ? 92.776 102.324 125.002 1.00 44.71 37 GLN B O 1
ATOM 1505 N N . LEU B 1 41 ? 91.483 100.531 124.576 1.00 28.54 38 LEU B N 1
ATOM 1506 C CA . LEU B 1 41 ? 91.767 100.579 123.147 1.00 30.91 38 LEU B CA 1
ATOM 1507 C C . LEU B 1 41 ? 91.193 101.839 122.517 1.00 36.35 38 LEU B C 1
ATOM 1508 O O . LEU B 1 41 ? 91.808 102.426 121.621 1.00 48.38 38 LEU B O 1
ATOM 1513 N N . ARG B 1 42 ? 90.013 102.267 122.969 1.00 37.59 39 ARG B N 1
ATOM 1514 C CA . ARG B 1 42 ? 89.437 103.504 122.459 1.00 40.62 39 ARG B CA 1
ATOM 1515 C C . ARG B 1 42 ? 90.326 104.695 122.785 1.00 38.20 39 ARG B C 1
ATOM 1516 O O . ARG B 1 42 ? 90.553 105.560 121.933 1.00 48.17 39 ARG B O 1
ATOM 1524 N N . THR B 1 43 ? 90.843 104.753 124.012 1.00 23.37 40 THR B N 1
ATOM 1525 C CA . THR B 1 43 ? 91.750 105.838 124.381 1.00 24.82 40 THR B CA 1
ATOM 1526 C C . THR B 1 43 ? 93.019 105.804 123.536 1.00 34.20 40 THR B C 1
ATOM 1527 O O . THR B 1 43 ? 93.485 106.841 123.038 1.00 48.98 40 THR B O 1
ATOM 1531 N N . LEU B 1 44 ? 93.584 104.609 123.354 1.00 33.27 41 LEU B N 1
ATOM 1532 C CA . LEU B 1 44 ? 94.803 104.468 122.567 1.00 36.69 41 LEU B CA 1
ATOM 1533 C C . LEU B 1 44 ? 94.593 104.935 121.133 1.00 39.14 41 LEU B C 1
ATOM 1534 O O . LEU B 1 44 ? 95.399 105.704 120.592 1.00 43.43 41 LEU B O 1
ATOM 1539 N N . LEU B 1 45 ? 93.497 104.504 120.506 1.00 35.38 42 LEU B N 1
ATOM 1540 C CA . LEU B 1 45 ? 93.243 104.891 119.126 1.00 35.25 42 LEU B CA 1
ATOM 1541 C C . LEU B 1 45 ? 92.846 106.357 119.008 1.00 43.73 42 LEU B C 1
ATOM 1542 O O . LEU B 1 45 ? 93.114 106.981 117.978 1.00 49.64 42 LEU B O 1
ATOM 1547 N N . ARG B 1 46 ? 92.225 106.933 120.040 1.00 40.28 43 ARG B N 1
ATOM 1548 C CA . ARG B 1 46 ? 91.953 108.367 120.013 1.00 36.56 43 ARG B CA 1
ATOM 1549 C C . ARG B 1 46 ? 93.247 109.169 120.030 1.00 42.11 43 ARG B C 1
ATOM 1550 O O . ARG B 1 46 ? 93.389 110.150 119.286 1.00 51.92 43 ARG B O 1
ATOM 1558 N N . GLU B 1 47 ? 94.205 108.768 120.867 1.00 43.33 44 GLU B N 1
ATOM 1559 C CA . GLU B 1 47 ? 95.495 109.451 120.859 1.00 44.37 44 GLU B CA 1
ATOM 1560 C C . GLU B 1 47 ? 96.210 109.248 119.527 1.00 50.21 44 GLU B C 1
ATOM 1561 O O . GLU B 1 47 ? 96.865 110.167 119.013 1.00 54.36 44 GLU B O 1
ATOM 1567 N N . ALA B 1 48 ? 96.092 108.050 118.951 1.00 45.20 45 ALA B N 1
ATOM 1568 C CA . ALA B 1 48 ? 96.669 107.809 117.633 1.00 42.00 45 ALA B CA 1
ATOM 1569 C C . ALA B 1 48 ? 96.049 108.727 116.588 1.00 43.29 45 ALA B C 1
ATOM 1570 O O . ALA B 1 48 ? 96.750 109.261 115.722 1.00 54.02 45 ALA B O 1
ATOM 1572 N N . GLY B 1 49 ? 94.734 108.921 116.653 1.00 49.26 46 GLY B N 1
ATOM 1573 C CA . GLY B 1 49 ? 94.081 109.826 115.725 1.00 46.59 46 GLY B CA 1
ATOM 1574 C C . GLY B 1 49 ? 94.525 111.264 115.902 1.00 47.95 46 GLY B C 1
ATOM 1575 O O . GLY B 1 49 ? 94.684 111.999 114.924 1.00 55.59 46 GLY B O 1
ATOM 1576 N N . GLN B 1 50 ? 94.723 111.690 117.151 1.00 42.15 47 GLN B N 1
ATOM 1577 C CA . GLN B 1 50 ? 95.236 113.038 117.380 1.00 40.06 47 GLN B CA 1
ATOM 1578 C C . GLN B 1 50 ? 96.623 113.205 116.775 1.00 42.52 47 GLN B C 1
ATOM 1579 O O . GLN B 1 50 ? 96.915 114.228 116.145 1.00 52.40 47 GLN B O 1
ATOM 1585 N N . HIS B 1 51 ? 97.488 112.204 116.944 1.00 39.09 48 HIS B N 1
ATOM 1586 C CA . HIS B 1 51 ? 98.816 112.279 116.338 1.00 41.21 48 HIS B CA 1
ATOM 1587 C C . HIS B 1 51 ? 98.732 112.310 114.817 1.00 43.48 48 HIS B C 1
ATOM 1588 O O . HIS B 1 51 ? 99.464 113.062 114.160 1.00 46.53 48 HIS B O 1
ATOM 1595 N N . PHE B 1 52 ? 97.842 111.500 114.239 1.00 39.27 49 PHE B N 1
ATOM 1596 C CA . PHE B 1 52 ? 97.673 111.494 112.789 1.00 35.23 49 PHE B CA 1
ATOM 1597 C C . PHE B 1 52 ? 97.210 112.853 112.284 1.00 37.71 49 PHE B C 1
ATOM 1598 O O . PHE B 1 52 ? 97.700 113.343 111.261 1.00 47.23 49 PHE B O 1
ATOM 1606 N N . ALA B 1 53 ? 96.260 113.470 112.984 1.00 41.22 50 ALA B N 1
ATOM 1607 C CA . ALA B 1 53 ? 95.802 114.798 112.592 1.00 44.53 50 ALA B CA 1
ATOM 1608 C C . ALA B 1 53 ? 96.906 115.833 112.740 1.00 41.19 50 ALA B C 1
ATOM 1609 O O . ALA B 1 53 ? 96.986 116.770 111.938 1.00 49.74 50 ALA B O 1
ATOM 1611 N N . SER B 1 54 ? 97.756 115.688 113.757 1.00 38.51 51 SER B N 1
ATOM 1612 C CA . SER B 1 54 ? 98.889 116.595 113.903 1.00 35.26 51 SER B CA 1
ATOM 1613 C C . SER B 1 54 ? 99.861 116.456 112.739 1.00 38.64 51 SER B C 1
ATOM 1614 O O . SER B 1 54 ? 100.407 117.456 112.259 1.00 46.18 51 SER B O 1
ATOM 1617 N N . GLN B 1 55 ? 100.094 115.228 112.272 1.00 39.99 52 GLN B N 1
ATOM 1618 C CA . GLN B 1 55 ? 101.030 115.033 111.167 1.00 36.39 52 GLN B CA 1
ATOM 1619 C C . GLN B 1 55 ? 100.460 115.513 109.839 1.00 40.84 52 GLN B C 1
ATOM 1620 O O . GLN B 1 55 ? 101.224 115.839 108.924 1.00 50.59 52 GLN B O 1
ATOM 1626 N N . HIS B 1 56 ? 99.137 115.565 109.706 1.00 41.05 53 HIS B N 1
ATOM 1627 C CA . HIS B 1 56 ? 98.475 115.970 108.465 1.00 34.16 53 HIS B CA 1
ATOM 1628 C C . HIS B 1 56 ? 97.491 117.089 108.774 1.00 42.67 53 HIS B C 1
ATOM 1629 O O . HIS B 1 56 ? 96.279 116.857 108.878 1.00 51.16 53 HIS B O 1
ATOM 1636 N N . PRO B 1 57 ? 97.977 118.317 108.930 1.00 37.89 54 PRO B N 1
ATOM 1637 C CA . PRO B 1 57 ? 97.078 119.425 109.264 1.00 40.24 54 PRO B CA 1
ATOM 1638 C C . PRO B 1 57 ? 96.184 119.802 108.094 1.00 45.69 54 PRO B C 1
ATOM 1639 O O . PRO B 1 57 ? 96.510 119.567 106.928 1.00 50.93 54 PRO B O 1
ATOM 1643 N N . VAL B 1 58 ? 95.041 120.394 108.422 1.00 48.20 55 VAL B N 1
ATOM 1644 C CA . VAL B 1 58 ? 94.095 120.846 107.415 1.00 48.56 55 VAL B CA 1
ATOM 1645 C C . VAL B 1 58 ? 94.323 122.324 107.130 1.00 53.76 55 VAL B C 1
ATOM 1646 O O . VAL B 1 58 ? 94.780 123.089 107.982 1.00 53.63 55 VAL B O 1
ATOM 1650 N N . GLN B 1 59 ? 94.001 122.726 105.904 1.00 66.44 56 GLN B N 1
ATOM 1651 C CA . GLN B 1 59 ? 94.112 124.125 105.519 1.00 62.54 56 GLN B CA 1
ATOM 1652 C C . GLN B 1 59 ? 93.078 124.960 106.260 1.00 63.47 56 GLN B C 1
ATOM 1653 O O . GLN B 1 59 ? 92.004 124.471 106.622 1.00 67.95 56 GLN B O 1
ATOM 1659 N N . ALA B 1 60 ? 93.410 126.226 106.494 1.00 61.80 57 ALA B N 1
ATOM 1660 C CA . ALA B 1 60 ? 92.500 127.130 107.185 1.00 65.73 57 ALA B CA 1
ATOM 1661 C C . ALA B 1 60 ? 91.206 127.295 106.403 1.00 65.98 57 ALA B C 1
ATOM 1662 O O . ALA B 1 60 ? 91.224 127.533 105.192 1.00 66.50 57 ALA B O 1
ATOM 1664 N N . ALA B 1 61 ? 90.085 127.165 107.100 1.00 62.85 58 ALA B N 1
ATOM 1665 C CA . ALA B 1 61 ? 88.760 127.308 106.525 1.00 60.43 58 ALA B CA 1
ATOM 1666 C C . ALA B 1 61 ? 87.929 128.251 107.391 1.00 61.38 58 ALA B C 1
ATOM 1667 O O . ALA B 1 61 ? 88.302 128.580 108.522 1.00 65.23 58 ALA B O 1
ATOM 1669 N N . GLU B 1 62 ? 86.791 128.690 106.856 1.00 61.55 59 GLU B N 1
ATOM 1670 C CA . GLU B 1 62 ? 85.924 129.592 107.603 1.00 60.06 59 GLU B CA 1
ATOM 1671 C C . GLU B 1 62 ? 84.495 129.065 107.670 1.00 62.49 59 GLU B C 1
ATOM 1672 O O . GLU B 1 62 ? 83.812 129.242 108.684 1.00 62.78 59 GLU B O 1
ATOM 1678 N N . THR B 1 63 ? 84.035 128.417 106.606 1.00 60.54 60 THR B N 1
ATOM 1679 C CA . THR B 1 63 ? 82.679 127.898 106.529 1.00 58.60 60 THR B CA 1
ATOM 1680 C C . THR B 1 63 ? 82.670 126.381 106.697 1.00 61.60 60 THR B C 1
ATOM 1681 O O . THR B 1 63 ? 83.711 125.721 106.702 1.00 64.48 60 THR B O 1
ATOM 1685 N N . VAL B 1 64 ? 81.461 125.833 106.841 1.00 55.60 61 VAL B N 1
ATOM 1686 C CA . VAL B 1 64 ? 81.307 124.391 107.015 1.00 55.48 61 VAL B CA 1
ATOM 1687 C C . VAL B 1 64 ? 81.753 123.649 105.763 1.00 55.95 61 VAL B C 1
ATOM 1688 O O . VAL B 1 64 ? 82.475 122.645 105.837 1.00 60.06 61 VAL B O 1
ATOM 1692 N N . GLN B 1 65 ? 81.336 124.135 104.593 1.00 51.40 62 GLN B N 1
ATOM 1693 C CA . GLN B 1 65 ? 81.712 123.485 103.343 1.00 51.43 62 GLN B CA 1
ATOM 1694 C C . GLN B 1 65 ? 83.219 123.519 103.140 1.00 53.94 62 GLN B C 1
ATOM 1695 O O . GLN B 1 65 ? 83.809 122.546 102.658 1.00 62.02 62 GLN B O 1
ATOM 1701 N N . SER B 1 66 ? 83.862 124.631 103.497 1.00 53.97 63 SER B N 1
ATOM 1702 C CA . SER B 1 66 ? 85.309 124.724 103.344 1.00 55.70 63 SER B CA 1
ATOM 1703 C C . SER B 1 66 ? 86.028 123.747 104.267 1.00 56.90 63 SER B C 1
ATOM 1704 O O . SER B 1 66 ? 87.014 123.116 103.866 1.00 60.92 63 SER B O 1
ATOM 1707 N N . MET B 1 67 ? 85.554 123.607 105.509 1.00 55.87 64 MET B N 1
ATOM 1708 C CA . MET B 1 67 ? 86.155 122.633 106.415 1.00 54.42 64 MET B CA 1
ATOM 1709 C C . MET B 1 67 ? 85.983 121.217 105.889 1.00 54.57 64 MET B C 1
ATOM 1710 O O . MET B 1 67 ? 86.917 120.407 105.944 1.00 62.09 64 MET B O 1
ATOM 1715 N N . GLN B 1 68 ? 84.792 120.898 105.378 1.00 51.41 65 GLN B N 1
ATOM 1716 C CA . GLN B 1 68 ? 84.572 119.571 104.815 1.00 51.34 65 GLN B CA 1
ATOM 1717 C C . GLN B 1 68 ? 85.483 119.331 103.620 1.00 52.26 65 GLN B C 1
ATOM 1718 O O . GLN B 1 68 ? 86.038 118.239 103.463 1.00 58.36 65 GLN B O 1
ATOM 1724 N N . ASP B 1 69 ? 85.655 120.346 102.773 1.00 51.33 66 ASP B N 1
ATOM 1725 C CA . ASP B 1 69 ? 86.533 120.211 101.619 1.00 51.92 66 ASP B CA 1
ATOM 1726 C C . ASP B 1 69 ? 87.974 119.972 102.046 1.00 51.29 66 ASP B C 1
ATOM 1727 O O . ASP B 1 69 ? 88.666 119.134 101.463 1.00 53.40 66 ASP B O 1
ATOM 1732 N N . ALA B 1 70 ? 88.444 120.698 103.061 1.00 44.58 67 ALA B N 1
ATOM 1733 C CA . ALA B 1 70 ? 89.814 120.498 103.530 1.00 45.30 67 ALA B CA 1
ATOM 1734 C C . ALA B 1 70 ? 90.006 119.103 104.112 1.00 49.62 67 ALA B C 1
ATOM 1735 O O . ALA B 1 70 ? 91.001 118.426 103.811 1.00 54.16 67 ALA B O 1
ATOM 1737 N N . MET B 1 71 ? 89.063 118.653 104.941 1.00 50.04 68 MET B N 1
ATOM 1738 C CA . MET B 1 71 ? 89.179 117.324 105.530 1.00 49.47 68 MET B CA 1
ATOM 1739 C C . MET B 1 71 ? 89.146 116.242 104.458 1.00 50.54 68 MET B C 1
ATOM 1740 O O . MET B 1 71 ? 89.924 115.281 104.509 1.00 56.88 68 MET B O 1
ATOM 1745 N N . ASN B 1 72 ? 88.260 116.384 103.472 1.00 45.73 69 ASN B N 1
ATOM 1746 C CA . ASN B 1 72 ? 88.198 115.404 102.397 1.00 40.20 69 ASN B CA 1
ATOM 1747 C C . ASN B 1 72 ? 89.440 115.454 101.522 1.00 46.92 69 ASN B C 1
ATOM 1748 O O . ASN B 1 72 ? 89.863 114.422 100.996 1.00 50.91 69 ASN B O 1
ATOM 1753 N N . GLY B 1 73 ? 90.035 116.634 101.350 1.00 46.59 70 GLY B N 1
ATOM 1754 C CA . GLY B 1 73 ? 91.278 116.717 100.605 1.00 49.32 70 GLY B CA 1
ATOM 1755 C C . GLY B 1 73 ? 92.416 116.014 101.314 1.00 46.67 70 GLY B C 1
ATOM 1756 O O . GLY B 1 73 ? 93.278 115.407 100.675 1.00 54.32 70 GLY B O 1
ATOM 1757 N N . VAL B 1 74 ? 92.440 116.095 102.643 1.00 43.12 71 VAL B N 1
ATOM 1758 C CA . VAL B 1 74 ? 93.426 115.328 103.400 1.00 43.41 71 VAL B CA 1
ATOM 1759 C C . VAL B 1 74 ? 93.151 113.833 103.271 1.00 46.14 71 VAL B C 1
ATOM 1760 O O . VAL B 1 74 ? 94.073 113.032 103.087 1.00 48.38 71 VAL B O 1
ATOM 1764 N N . TRP B 1 75 ? 91.880 113.438 103.367 1.00 53.08 72 TRP B N 1
ATOM 1765 C CA . TRP B 1 75 ? 91.540 112.017 103.322 1.00 49.83 72 TRP B CA 1
ATOM 1766 C C . TRP B 1 75 ? 91.852 111.399 101.964 1.00 48.66 72 TRP B C 1
ATOM 1767 O O . TRP B 1 75 ? 92.359 110.274 101.889 1.00 53.85 72 TRP B O 1
ATOM 1778 N N . THR B 1 76 ? 91.552 112.114 100.877 1.00 43.18 73 THR B N 1
ATOM 1779 C CA . THR B 1 76 ? 91.620 111.529 99.543 1.00 38.75 73 THR B CA 1
ATOM 1780 C C . THR B 1 76 ? 93.040 111.193 99.115 1.00 42.30 73 THR B C 1
ATOM 1781 O O . THR B 1 76 ? 93.218 110.439 98.153 1.00 47.76 73 THR B O 1
ATOM 1785 N N . THR B 1 77 ? 94.051 111.730 99.794 1.00 41.42 74 THR B N 1
ATOM 1786 C CA . THR B 1 77 ? 95.427 111.385 99.475 1.00 40.69 74 THR B CA 1
ATOM 1787 C C . THR B 1 77 ? 95.862 110.069 100.101 1.00 46.03 74 THR B C 1
ATOM 1788 O O . THR B 1 77 ? 96.975 109.610 99.825 1.00 51.34 74 THR B O 1
ATOM 1792 N N . GLN B 1 78 ? 95.022 109.457 100.934 1.00 44.13 75 GLN B N 1
ATOM 1793 C CA . GLN B 1 78 ? 95.363 108.213 101.610 1.00 46.53 75 GLN B CA 1
ATOM 1794 C C . GLN B 1 78 ? 94.280 107.150 101.475 1.00 50.33 75 GLN B C 1
ATOM 1795 O O . GLN B 1 78 ? 94.383 106.098 102.117 1.00 54.59 75 GLN B O 1
ATOM 1801 N N . ASP B 1 79 ? 93.246 107.396 100.668 1.00 49.08 76 ASP B N 1
ATOM 1802 C CA . ASP B 1 79 ? 92.173 106.429 100.430 1.00 50.14 76 ASP B CA 1
ATOM 1803 C C . ASP B 1 79 ? 91.505 106.006 101.737 1.00 52.79 76 ASP B C 1
ATOM 1804 O O . ASP B 1 79 ? 91.526 104.837 102.126 1.00 54.18 76 ASP B O 1
ATOM 1809 N N . TRP B 1 80 ? 90.902 106.979 102.420 1.00 50.51 77 TRP B N 1
ATOM 1810 C CA . TRP B 1 80 ? 90.272 106.761 103.715 1.00 45.40 77 TRP B CA 1
ATOM 1811 C C . TRP B 1 80 ? 88.827 107.247 103.748 1.00 49.75 77 TRP B C 1
ATOM 1812 O O . TRP B 1 80 ? 88.364 107.761 104.770 1.00 57.77 77 TRP B O 1
ATOM 1823 N N . GLY B 1 81 ? 88.101 107.093 102.645 1.00 46.55 78 GLY B N 1
ATOM 1824 C CA . GLY B 1 81 ? 86.703 107.478 102.627 1.00 48.41 78 GLY B CA 1
ATOM 1825 C C . GLY B 1 81 ? 86.520 108.983 102.511 1.00 45.66 78 GLY B C 1
ATOM 1826 O O . GLY B 1 81 ? 87.395 109.705 102.032 1.00 49.97 78 GLY B O 1
ATOM 1827 N N . TRP B 1 82 ? 85.359 109.455 102.956 1.00 40.86 79 TRP B N 1
ATOM 1828 C CA . TRP B 1 82 ? 85.064 110.881 102.893 1.00 40.81 79 TRP B CA 1
ATOM 1829 C C . TRP B 1 82 ? 84.059 111.232 103.979 1.00 45.42 79 TRP B C 1
ATOM 1830 O O . TRP B 1 82 ? 83.341 110.371 104.494 1.00 50.31 79 TRP B O 1
ATOM 1841 N N . VAL B 1 83 ? 84.006 112.519 104.315 1.00 45.11 80 VAL B N 1
ATOM 1842 C CA . VAL B 1 83 ? 83.200 113.012 105.423 1.00 41.47 80 VAL B CA 1
ATOM 1843 C C . VAL B 1 83 ? 82.191 114.026 104.904 1.00 41.97 80 VAL B C 1
ATOM 1844 O O . VAL B 1 83 ? 82.494 114.824 104.011 1.00 52.68 80 VAL B O 1
ATOM 1848 N N . ASP B 1 84 ? 80.979 113.965 105.447 1.00 43.03 81 ASP B N 1
ATOM 1849 C CA . ASP B 1 84 ? 79.933 114.944 105.185 1.00 44.42 81 ASP B CA 1
ATOM 1850 C C . ASP B 1 84 ? 79.544 115.611 106.495 1.00 46.23 81 ASP B C 1
ATOM 1851 O O . ASP B 1 84 ? 79.268 114.927 107.486 1.00 55.02 81 ASP B O 1
ATOM 1856 N N . ILE B 1 85 ? 79.523 116.942 106.499 1.00 45.07 82 ILE B N 1
ATOM 1857 C CA . ILE B 1 85 ? 79.260 117.730 107.697 1.00 49.54 82 ILE B CA 1
ATOM 1858 C C . ILE B 1 85 ? 77.916 118.422 107.538 1.00 49.83 82 ILE B C 1
ATOM 1859 O O . ILE B 1 85 ? 77.675 119.103 106.535 1.00 57.46 82 ILE B O 1
ATOM 1864 N N . HIS B 1 86 ? 77.044 118.250 108.528 1.00 55.81 83 HIS B N 1
ATOM 1865 C CA . HIS B 1 86 ? 75.737 118.890 108.548 1.00 52.08 83 HIS B CA 1
ATOM 1866 C C . HIS B 1 86 ? 75.608 119.716 109.818 1.00 57.95 83 HIS B C 1
ATOM 1867 O O . HIS B 1 86 ? 75.934 119.238 110.909 1.00 65.96 83 HIS B O 1
ATOM 1874 N N . ASP B 1 87 ? 75.135 120.950 109.677 1.00 61.09 84 ASP B N 1
ATOM 1875 C CA . ASP B 1 87 ? 74.997 121.873 110.802 1.00 64.63 84 ASP B CA 1
ATOM 1876 C C . ASP B 1 87 ? 73.553 121.834 111.284 1.00 65.17 84 ASP B C 1
ATOM 1877 O O . ASP B 1 87 ? 72.688 122.540 110.765 1.00 66.44 84 ASP B O 1
ATOM 1882 N N . LEU B 1 88 ? 73.285 121.000 112.287 1.00 72.86 85 LEU B N 1
ATOM 1883 C CA . LEU B 1 88 ? 71.943 120.886 112.848 1.00 71.21 85 LEU B CA 1
ATOM 1884 C C . LEU B 1 88 ? 71.846 121.837 114.034 1.00 73.13 85 LEU B C 1
ATOM 1885 O O . LEU B 1 88 ? 72.440 121.587 115.088 1.00 74.55 85 LEU B O 1
ATOM 1890 N N . ASP B 1 89 ? 71.101 122.927 113.854 1.00 78.84 86 ASP B N 1
ATOM 1891 C CA . ASP B 1 89 ? 70.916 123.938 114.888 1.00 79.97 86 ASP B CA 1
ATOM 1892 C C . ASP B 1 89 ? 72.255 124.435 115.418 1.00 78.49 86 ASP B C 1
ATOM 1893 O O . ASP B 1 89 ? 72.891 125.302 114.810 1.00 76.06 86 ASP B O 1
ATOM 1898 N N . SER B 1 90 ? 72.690 123.884 116.549 1.00 73.66 87 SER B N 1
ATOM 1899 C CA . SER B 1 90 ? 73.910 124.321 117.211 1.00 73.65 87 SER B CA 1
ATOM 1900 C C . SER B 1 90 ? 75.063 123.340 117.093 1.00 71.83 87 SER B C 1
ATOM 1901 O O . SER B 1 90 ? 76.207 123.727 117.338 1.00 72.54 87 SER B O 1
ATOM 1904 N N . PHE B 1 91 ? 74.803 122.090 116.730 1.00 64.28 88 PHE B N 1
ATOM 1905 C CA . PHE B 1 91 ? 75.842 121.074 116.717 1.00 59.62 88 PHE B CA 1
ATOM 1906 C C . PHE B 1 91 ? 76.131 120.584 115.301 1.00 61.76 88 PHE B C 1
ATOM 1907 O O . PHE B 1 91 ? 75.252 120.547 114.434 1.00 67.71 88 PHE B O 1
ATOM 1915 N N . LEU B 1 92 ? 77.385 120.197 115.087 1.00 49.30 89 LEU B N 1
ATOM 1916 C CA . LEU B 1 92 ? 77.852 119.660 113.818 1.00 50.32 89 LEU B CA 1
ATOM 1917 C C . LEU B 1 92 ? 77.828 118.140 113.872 1.00 56.67 89 LEU B C 1
ATOM 1918 O O . LEU B 1 92 ? 78.328 117.538 114.829 1.00 65.10 89 LEU B O 1
ATOM 1923 N N . THR B 1 93 ? 77.245 117.526 112.848 1.00 49.61 90 THR B N 1
ATOM 1924 C CA . THR B 1 93 ? 77.218 116.079 112.703 1.00 44.29 90 THR B CA 1
ATOM 1925 C C . THR B 1 93 ? 78.093 115.686 111.523 1.00 46.20 90 THR B C 1
ATOM 1926 O O . THR B 1 93 ? 77.902 116.186 110.409 1.00 54.61 90 THR B O 1
ATOM 1930 N N . LEU B 1 94 ? 79.050 114.802 111.775 1.00 42.44 91 LEU B N 1
ATOM 1931 C CA . LEU B 1 94 ? 79.996 114.344 110.768 1.00 42.58 91 LEU B CA 1
ATOM 1932 C C . LEU B 1 94 ? 79.711 112.882 110.462 1.00 46.77 91 LEU B C 1
ATOM 1933 O O . LEU B 1 94 ? 79.737 112.040 111.364 1.00 57.23 91 LEU B O 1
ATOM 1938 N N . THR B 1 95 ? 79.447 112.580 109.198 1.00 40.54 92 THR B N 1
ATOM 1939 C CA . THR B 1 95 ? 79.247 111.209 108.751 1.00 35.70 92 THR B CA 1
ATOM 1940 C C . THR B 1 95 ? 80.432 110.815 107.884 1.00 43.79 92 THR B C 1
ATOM 1941 O O . THR B 1 95 ? 80.684 111.441 106.850 1.00 53.40 92 THR B O 1
ATOM 1945 N N . HIS B 1 96 ? 81.157 109.788 108.311 1.00 41.00 93 HIS B N 1
ATOM 1946 C CA . HIS B 1 96 ? 82.325 109.295 107.599 1.00 37.73 93 HIS B CA 1
ATOM 1947 C C . HIS B 1 96 ? 81.981 107.988 106.905 1.00 47.74 93 HIS B C 1
ATOM 1948 O O . HIS B 1 96 ? 81.448 107.065 107.534 1.00 55.43 93 HIS B O 1
ATOM 1955 N N . TYR B 1 97 ? 82.282 107.920 105.611 1.00 40.74 94 TYR B N 1
ATOM 1956 C CA . TYR B 1 97 ? 82.027 106.751 104.786 1.00 40.58 94 TYR B CA 1
ATOM 1957 C C . TYR B 1 97 ? 83.342 106.165 104.296 1.00 43.41 94 TYR B C 1
ATOM 1958 O O . TYR B 1 97 ? 84.291 106.902 103.999 1.00 51.07 94 TYR B O 1
ATOM 1967 N N . ALA B 1 98 ? 83.379 104.833 104.214 1.00 41.60 95 ALA B N 1
ATOM 1968 C CA . ALA B 1 98 ? 84.484 104.082 103.617 1.00 45.54 95 ALA B CA 1
ATOM 1969 C C . ALA B 1 98 ? 85.771 104.219 104.425 1.00 49.52 95 ALA B C 1
ATOM 1970 O O . ALA B 1 98 ? 86.850 104.419 103.868 1.00 55.24 95 ALA B O 1
ATOM 1972 N N . ALA B 1 99 ? 85.660 104.110 105.738 1.00 49.25 96 ALA B N 1
ATOM 1973 C CA . ALA B 1 99 ? 86.846 104.025 106.576 1.00 46.82 96 ALA B CA 1
ATOM 1974 C C . ALA B 1 99 ? 87.422 102.616 106.492 1.00 50.26 96 ALA B C 1
ATOM 1975 O O . ALA B 1 99 ? 86.689 101.641 106.686 1.00 54.57 96 ALA B O 1
ATOM 1977 N N . PRO B 1 100 ? 88.712 102.464 106.211 1.00 46.63 97 PRO B N 1
ATOM 1978 C CA . PRO B 1 100 ? 89.275 101.120 106.034 1.00 48.25 97 PRO B CA 1
ATOM 1979 C C . PRO B 1 100 ? 89.584 100.417 107.346 1.00 54.89 97 PRO B C 1
ATOM 1980 O O . PRO B 1 100 ? 90.327 99.433 107.365 1.00 60.44 97 PRO B O 1
ATOM 1984 N N . LEU B 1 101 ? 89.028 100.921 108.448 1.00 51.01 98 LEU B N 1
ATOM 1985 C CA . LEU B 1 101 ? 89.291 100.320 109.752 1.00 48.33 98 LEU B CA 1
ATOM 1986 C C . LEU B 1 101 ? 88.734 98.906 109.838 1.00 50.86 98 LEU B C 1
ATOM 1987 O O . LEU B 1 101 ? 89.356 98.020 110.438 1.00 59.47 98 LEU B O 1
ATOM 1992 N N . GLU B 1 102 ? 87.552 98.677 109.262 1.00 48.63 99 GLU B N 1
ATOM 1993 C CA . GLU B 1 102 ? 86.928 97.361 109.352 1.00 52.99 99 GLU B CA 1
ATOM 1994 C C . GLU B 1 102 ? 87.732 96.312 108.597 1.00 55.90 99 GLU B C 1
ATOM 1995 O O . GLU B 1 102 ? 87.868 95.173 109.059 1.00 61.51 99 GLU B O 1
ATOM 2001 N N . SER B 1 103 ? 88.276 96.675 107.435 1.00 52.88 100 SER B N 1
ATOM 2002 C CA . SER B 1 103 ? 89.067 95.724 106.664 1.00 50.08 100 SER B CA 1
ATOM 2003 C C . SER B 1 103 ? 90.337 95.334 107.404 1.00 49.81 100 SER B C 1
ATOM 2004 O O . SER B 1 103 ? 90.808 94.196 107.290 1.00 53.99 100 SER B O 1
ATOM 2007 N N . ALA B 1 104 ? 90.909 96.264 108.166 1.00 46.01 101 ALA B N 1
ATOM 2008 C CA . ALA B 1 104 ? 92.166 95.994 108.851 1.00 47.32 101 ALA B CA 1
ATOM 2009 C C . ALA B 1 104 ? 91.947 95.250 110.162 1.00 48.28 101 ALA B C 1
ATOM 2010 O O . ALA B 1 104 ? 92.449 94.134 110.340 1.00 51.70 101 ALA B O 1
ATOM 2012 N N . PHE B 1 105 ? 91.206 95.849 111.088 1.00 40.21 102 PHE B N 1
ATOM 2013 C CA . PHE B 1 105 ? 91.083 95.317 112.436 1.00 41.13 102 PHE B CA 1
ATOM 2014 C C . PHE B 1 105 ? 89.871 94.419 112.628 1.00 44.28 102 PHE B C 1
ATOM 2015 O O . PHE B 1 105 ? 89.664 93.915 113.736 1.00 53.15 102 PHE B O 1
ATOM 2023 N N . GLY B 1 106 ? 89.075 94.202 111.599 1.00 44.08 103 GLY B N 1
ATOM 2024 C CA . GLY B 1 106 ? 87.918 93.341 111.732 1.00 44.03 103 GLY B CA 1
ATOM 2025 C C . GLY B 1 106 ? 86.669 94.116 112.100 1.00 46.62 103 GLY B C 1
ATOM 2026 O O . GLY B 1 106 ? 86.720 95.170 112.743 1.00 50.12 103 GLY B O 1
ATOM 2027 N N . ALA B 1 107 ? 85.518 93.589 111.678 1.00 45.16 104 ALA B N 1
ATOM 2028 C CA . ALA B 1 107 ? 84.253 94.261 111.956 1.00 46.91 104 ALA B CA 1
ATOM 2029 C C . ALA B 1 107 ? 83.955 94.288 113.448 1.00 47.99 104 ALA B C 1
ATOM 2030 O O . ALA B 1 107 ? 83.536 95.319 113.988 1.00 53.50 104 ALA B O 1
ATOM 2032 N N . GLN B 1 108 ? 84.182 93.167 114.136 1.00 41.76 105 GLN B N 1
ATOM 2033 C CA . GLN B 1 108 ? 83.852 93.076 115.552 1.00 40.57 105 GLN B CA 1
ATOM 2034 C C . GLN B 1 108 ? 84.666 94.037 116.405 1.00 45.23 105 GLN B C 1
ATOM 2035 O O . GLN B 1 108 ? 84.286 94.306 117.549 1.00 49.26 105 GLN B O 1
ATOM 2041 N N . ASN B 1 109 ? 85.770 94.559 115.882 1.00 41.61 106 ASN B N 1
ATOM 2042 C CA . ASN B 1 109 ? 86.596 95.511 116.608 1.00 42.93 106 ASN B CA 1
ATOM 2043 C C . ASN B 1 109 ? 86.216 96.957 116.326 1.00 50.15 106 ASN B C 1
ATOM 2044 O O . ASN B 1 109 ? 86.804 97.867 116.925 1.00 54.75 106 ASN B O 1
ATOM 2049 N N . LEU B 1 110 ? 85.224 97.193 115.463 1.00 46.62 107 LEU B N 1
ATOM 2050 C CA . LEU B 1 110 ? 84.812 98.558 115.157 1.00 44.27 107 LEU B CA 1
ATOM 2051 C C . LEU B 1 110 ? 84.274 99.278 116.382 1.00 43.76 107 LEU B C 1
ATOM 2052 O O . LEU B 1 110 ? 84.135 100.505 116.355 1.00 54.83 107 LEU B O 1
ATOM 2057 N N . ALA B 1 111 ? 83.958 98.542 117.448 1.00 33.40 108 ALA B N 1
ATOM 2058 C CA . ALA B 1 111 ? 83.535 99.177 118.687 1.00 31.19 108 ALA B CA 1
ATOM 2059 C C . ALA B 1 111 ? 84.621 100.079 119.257 1.00 37.55 108 ALA B C 1
ATOM 2060 O O . ALA B 1 111 ? 84.315 101.011 120.007 1.00 44.01 108 ALA B O 1
ATOM 2062 N N . TRP B 1 112 ? 85.887 99.827 118.924 1.00 35.02 109 TRP B N 1
ATOM 2063 C CA . TRP B 1 112 ? 86.958 100.695 119.391 1.00 36.78 109 TRP B CA 1
ATOM 2064 C C . TRP B 1 112 ? 87.811 101.290 118.281 1.00 37.88 109 TRP B C 1
ATOM 2065 O O . TRP B 1 112 ? 88.304 102.410 118.445 1.00 47.30 109 TRP B O 1
ATOM 2076 N N . SER B 1 113 ? 87.982 100.595 117.155 1.00 39.62 110 SER B N 1
ATOM 2077 C CA . SER B 1 113 ? 88.811 101.130 116.081 1.00 37.72 110 SER B CA 1
ATOM 2078 C C . SER B 1 113 ? 88.269 102.450 115.555 1.00 41.66 110 SER B C 1
ATOM 2079 O O . SER B 1 113 ? 89.048 103.347 115.206 1.00 52.18 110 SER B O 1
ATOM 2082 N N . ALA B 1 114 ? 86.944 102.600 115.510 1.00 41.68 111 ALA B N 1
ATOM 2083 C CA . ALA B 1 114 ? 86.349 103.846 115.048 1.00 40.03 111 ALA B CA 1
ATOM 2084 C C . ALA B 1 114 ? 86.778 105.033 115.896 1.00 38.29 111 ALA B C 1
ATOM 2085 O O . ALA B 1 114 ? 86.752 106.169 115.408 1.00 49.21 111 ALA B O 1
ATOM 2087 N N . ALA B 1 115 ? 87.200 104.790 117.139 1.00 39.08 112 ALA B N 1
ATOM 2088 C CA . ALA B 1 115 ? 87.673 105.880 117.983 1.00 44.37 112 ALA B CA 1
ATOM 2089 C C . ALA B 1 115 ? 88.827 106.624 117.331 1.00 41.06 112 ALA B C 1
ATOM 2090 O O . ALA B 1 115 ? 89.042 107.806 117.619 1.00 50.64 112 ALA B O 1
ATOM 2092 N N . PHE B 1 116 ? 89.567 105.953 116.445 1.00 34.61 113 PHE B N 1
ATOM 2093 C CA . PHE B 1 116 ? 90.629 106.617 115.698 1.00 36.98 113 PHE B CA 1
ATOM 2094 C C . PHE B 1 116 ? 90.108 107.873 115.017 1.00 40.86 113 PHE B C 1
ATOM 2095 O O . PHE B 1 116 ? 90.694 108.954 115.145 1.00 52.52 113 PHE B O 1
ATOM 2103 N N . LEU B 1 117 ? 88.978 107.756 114.316 1.00 44.47 114 LEU B N 1
ATOM 2104 C CA . LEU B 1 117 ? 88.399 108.925 113.667 1.00 41.78 114 LEU B CA 1
ATOM 2105 C C . LEU B 1 117 ? 88.023 109.982 114.692 1.00 46.69 114 LEU B C 1
ATOM 2106 O O . LEU B 1 117 ? 88.224 111.181 114.462 1.00 58.38 114 LEU B O 1
ATOM 2111 N N . GLU B 1 118 ? 87.498 109.553 115.842 1.00 48.39 115 GLU B N 1
ATOM 2112 C CA . GLU B 1 118 ? 87.161 110.497 116.899 1.00 44.57 115 GLU B CA 1
ATOM 2113 C C . GLU B 1 118 ? 88.389 111.281 117.339 1.00 49.19 115 GLU B C 1
ATOM 2114 O O . GLU B 1 118 ? 88.280 112.440 117.756 1.00 54.59 115 GLU B O 1
ATOM 2120 N N . GLY B 1 119 ? 89.570 110.669 117.246 1.00 48.12 116 GLY B N 1
ATOM 2121 C CA . GLY B 1 119 ? 90.782 111.376 117.606 1.00 49.02 116 GLY B CA 1
ATOM 2122 C C . GLY B 1 119 ? 91.239 112.355 116.546 1.00 49.23 116 GLY B C 1
ATOM 2123 O O . GLY B 1 119 ? 91.913 113.340 116.857 1.00 52.84 116 GLY B O 1
ATOM 2124 N N . VAL B 1 120 ? 90.878 112.108 115.287 1.00 43.87 117 VAL B N 1
ATOM 2125 C CA . VAL B 1 120 ? 91.364 112.956 114.204 1.00 40.13 117 VAL B CA 1
ATOM 2126 C C . VAL B 1 120 ? 90.589 114.265 114.169 1.00 45.98 117 VAL B C 1
ATOM 2127 O O . VAL B 1 120 ? 91.154 115.346 114.380 1.00 53.83 117 VAL B O 1
ATOM 2131 N N . TYR B 1 121 ? 89.278 114.179 113.934 1.00 46.03 118 TYR B N 1
ATOM 2132 C CA . TYR B 1 121 ? 88.470 115.374 113.726 1.00 48.99 118 TYR B CA 1
ATOM 2133 C C . TYR B 1 121 ? 88.616 116.342 114.890 1.00 50.10 118 TYR B C 1
ATOM 2134 O O . TYR B 1 121 ? 88.783 117.551 114.687 1.00 59.82 118 TYR B O 1
ATOM 2143 N N . GLU B 1 122 ? 88.581 115.818 116.118 1.00 48.47 119 GLU B N 1
ATOM 2144 C CA . GLU B 1 122 ? 88.835 116.619 117.307 1.00 52.64 119 GLU B CA 1
ATOM 2145 C C . GLU B 1 122 ? 90.041 117.524 117.106 1.00 54.07 119 GLU B C 1
ATOM 2146 O O . GLU B 1 122 ? 89.918 118.755 117.088 1.00 59.45 119 GLU B O 1
ATOM 2152 N N . GLN B 1 123 ? 91.206 116.916 116.876 1.00 49.64 120 GLN B N 1
ATOM 2153 C CA . GLN B 1 123 ? 92.419 117.703 116.693 1.00 47.55 120 GLN B CA 1
ATOM 2154 C C . GLN B 1 123 ? 92.272 118.656 115.518 1.00 52.81 120 GLN B C 1
ATOM 2155 O O . GLN B 1 123 ? 92.680 119.821 115.600 1.00 56.74 120 GLN B O 1
ATOM 2161 N N . TRP B 1 124 ? 91.652 118.191 114.430 1.00 49.52 121 TRP B N 1
ATOM 2162 C CA . TRP B 1 124 ? 91.453 119.061 113.278 1.00 43.52 121 TRP B CA 1
ATOM 2163 C C . TRP B 1 124 ? 90.644 120.288 113.663 1.00 47.98 121 TRP B C 1
ATOM 2164 O O . TRP B 1 124 ? 90.982 121.412 113.270 1.00 56.09 121 TRP B O 1
ATOM 2175 N N . PHE B 1 125 ? 89.591 120.100 114.459 1.00 51.34 122 PHE B N 1
ATOM 2176 C CA . PHE B 1 125 ? 88.816 121.248 114.907 1.00 49.91 122 PHE B CA 1
ATOM 2177 C C . PHE B 1 125 ? 89.658 122.153 115.792 1.00 54.44 122 PHE B C 1
ATOM 2178 O O . PHE B 1 125 ? 89.550 123.383 115.718 1.00 62.70 122 PHE B O 1
ATOM 2186 N N . ARG B 1 126 ? 90.532 121.562 116.611 1.00 52.39 123 ARG B N 1
ATOM 2187 C CA . ARG B 1 126 ? 91.452 122.367 117.403 1.00 52.41 123 ARG B CA 1
ATOM 2188 C C . ARG B 1 126 ? 92.359 123.206 116.516 1.00 59.64 123 ARG B C 1
ATOM 2189 O O . ARG B 1 126 ? 92.813 124.278 116.929 1.00 62.32 123 ARG B O 1
ATOM 2197 N N . GLN B 1 127 ? 92.634 122.739 115.298 1.00 51.97 124 GLN B N 1
ATOM 2198 C CA . GLN B 1 127 ? 93.446 123.509 114.369 1.00 49.68 124 GLN B CA 1
ATOM 2199 C C . GLN B 1 127 ? 92.655 124.587 113.646 1.00 52.89 124 GLN B C 1
ATOM 2200 O O . GLN B 1 127 ? 93.262 125.475 113.040 1.00 56.81 124 GLN B O 1
ATOM 2206 N N . LEU B 1 128 ? 91.327 124.535 113.692 1.00 48.66 125 LEU B N 1
ATOM 2207 C CA . LEU B 1 128 ? 90.490 125.494 112.987 1.00 43.95 125 LEU B CA 1
ATOM 2208 C C . LEU B 1 128 ? 89.864 126.519 113.920 1.00 47.09 125 LEU B C 1
ATOM 2209 O O . LEU B 1 128 ? 88.912 127.201 113.527 1.00 55.84 125 LEU B O 1
ATOM 2214 N N . GLY B 1 129 ? 90.372 126.645 115.143 1.00 49.55 126 GLY B N 1
ATOM 2215 C CA . GLY B 1 129 ? 89.873 127.647 116.059 1.00 53.76 126 GLY B CA 1
ATOM 2216 C C . GLY B 1 129 ? 88.633 127.262 116.826 1.00 56.17 126 GLY B C 1
ATOM 2217 O O . GLY B 1 129 ? 87.998 128.133 117.427 1.00 62.52 126 GLY B O 1
ATOM 2218 N N . ALA B 1 130 ? 88.260 125.986 116.822 1.00 56.24 127 ALA B N 1
ATOM 2219 C CA . ALA B 1 130 ? 87.097 125.549 117.580 1.00 55.80 127 ALA B CA 1
ATOM 2220 C C . ALA B 1 130 ? 87.350 125.705 119.073 1.00 59.88 127 ALA B C 1
ATOM 2221 O O . ALA B 1 130 ? 88.455 125.456 119.561 1.00 62.12 127 ALA B O 1
ATOM 2223 N N . SER B 1 131 ? 86.315 126.125 119.797 1.00 66.65 128 SER B N 1
ATOM 2224 C CA . SER B 1 131 ? 86.445 126.356 121.227 1.00 66.75 128 SER B CA 1
ATOM 2225 C C . SER B 1 131 ? 86.775 125.059 121.954 1.00 69.80 128 SER B C 1
ATOM 2226 O O . SER B 1 131 ? 86.325 123.974 121.575 1.00 73.14 128 SER B O 1
ATOM 2229 N N . ASP B 1 132 ? 87.579 125.181 123.012 1.00 64.23 129 ASP B N 1
ATOM 2230 C CA . ASP B 1 132 ? 87.999 123.999 123.758 1.00 63.98 129 ASP B CA 1
ATOM 2231 C C . ASP B 1 132 ? 86.832 123.344 124.482 1.00 65.40 129 ASP B C 1
ATOM 2232 O O . ASP B 1 132 ? 86.933 122.185 124.901 1.00 67.87 129 ASP B O 1
ATOM 2237 N N . ALA B 1 133 ? 85.720 124.063 124.644 1.00 66.80 130 ALA B N 1
ATOM 2238 C CA . ALA B 1 133 ? 84.544 123.476 125.271 1.00 70.46 130 ALA B CA 1
ATOM 2239 C C . ALA B 1 133 ? 83.896 122.412 124.397 1.00 72.49 130 ALA B C 1
ATOM 2240 O O . ALA B 1 133 ? 83.164 121.560 124.913 1.00 75.21 130 ALA B O 1
ATOM 2242 N N . LEU B 1 134 ? 84.144 122.441 123.091 1.00 65.48 131 LEU B N 1
ATOM 2243 C CA . LEU B 1 134 ? 83.538 121.499 122.161 1.00 62.10 131 LEU B CA 1
ATOM 2244 C C . LEU B 1 134 ? 84.400 120.248 122.045 1.00 62.40 131 LEU B C 1
ATOM 2245 O O . LEU B 1 134 ? 85.630 120.336 121.979 1.00 63.84 131 LEU B O 1
ATOM 2250 N N . HIS B 1 135 ? 83.750 119.088 122.025 1.00 58.72 132 HIS B N 1
ATOM 2251 C CA . HIS B 1 135 ? 84.423 117.807 121.876 1.00 52.29 132 HIS B CA 1
ATOM 2252 C C . HIS B 1 135 ? 83.693 116.963 120.842 1.00 57.09 132 HIS B C 1
ATOM 2253 O O . HIS B 1 135 ? 82.493 117.140 120.606 1.00 63.93 132 HIS B O 1
ATOM 2260 N N . VAL B 1 136 ? 84.431 116.040 120.234 1.00 46.51 133 VAL B N 1
ATOM 2261 C CA . VAL B 1 136 ? 83.891 115.119 119.240 1.00 43.39 133 VAL B CA 1
ATOM 2262 C C . VAL B 1 136 ? 83.618 113.790 119.928 1.00 47.59 133 VAL B C 1
ATOM 2263 O O . VAL B 1 136 ? 84.510 113.216 120.563 1.00 52.88 133 VAL B O 1
ATOM 2267 N N . ARG B 1 137 ? 82.387 113.302 119.807 1.00 49.21 134 ARG B N 1
ATOM 2268 C CA . ARG B 1 137 ? 81.976 112.055 120.431 1.00 42.36 134 ARG B CA 1
ATOM 2269 C C . ARG B 1 137 ? 81.233 111.199 119.417 1.00 51.62 134 ARG B C 1
ATOM 2270 O O . ARG B 1 137 ? 80.464 111.716 118.604 1.00 61.85 134 ARG B O 1
ATOM 2278 N N . GLN B 1 138 ? 81.452 109.890 119.474 1.00 47.99 135 GLN B N 1
ATOM 2279 C CA . GLN B 1 138 ? 80.787 108.973 118.558 1.00 46.81 135 GLN B CA 1
ATOM 2280 C C . GLN B 1 138 ? 79.402 108.631 119.090 1.00 47.43 135 GLN B C 1
ATOM 2281 O O . GLN B 1 138 ? 79.256 108.245 120.253 1.00 58.64 135 GLN B O 1
ATOM 2287 N N . SER B 1 139 ? 78.390 108.770 118.240 1.00 45.53 136 SER B N 1
ATOM 2288 C CA . SER B 1 139 ? 77.016 108.478 118.619 1.00 51.96 136 SER B CA 1
ATOM 2289 C C . SER B 1 139 ? 76.681 107.045 118.230 1.00 57.51 136 SER B C 1
ATOM 2290 O O . SER B 1 139 ? 76.700 106.699 117.045 1.00 62.60 136 SER B O 1
ATOM 2293 N N . GLU B 1 140 ? 76.375 106.216 119.228 1.00 78.21 137 GLU B N 1
ATOM 2294 C CA . GLU B 1 140 ? 76.034 104.813 118.991 1.00 81.48 137 GLU B CA 1
ATOM 2295 C C . GLU B 1 140 ? 74.534 104.701 118.715 1.00 82.46 137 GLU B C 1
ATOM 2296 O O . GLU B 1 140 ? 73.740 104.241 119.536 1.00 84.03 137 GLU B O 1
ATOM 2302 N N . GLU B 1 141 ? 74.156 105.147 117.523 1.00 93.75 138 GLU B N 1
ATOM 2303 C CA . GLU B 1 141 ? 72.761 105.155 117.103 1.00 96.95 138 GLU B CA 1
ATOM 2304 C C . GLU B 1 141 ? 72.527 104.456 115.776 1.00 98.44 138 GLU B C 1
ATOM 2305 O O . GLU B 1 141 ? 71.492 103.807 115.602 1.00 98.66 138 GLU B O 1
ATOM 2311 N N . SER B 1 142 ? 73.456 104.569 114.833 1.00 98.50 139 SER B N 1
ATOM 2312 C CA . SER B 1 142 ? 73.305 103.977 113.515 1.00 99.37 139 SER B CA 1
ATOM 2313 C C . SER B 1 142 ? 74.237 102.777 113.366 1.00 98.64 139 SER B C 1
ATOM 2314 O O . SER B 1 142 ? 75.019 102.446 114.259 1.00 96.35 139 SER B O 1
ATOM 2317 N N . ASP B 1 143 ? 74.142 102.117 112.215 1.00 96.47 140 ASP B N 1
ATOM 2318 C CA . ASP B 1 143 ? 75.004 100.978 111.924 1.00 94.89 140 ASP B CA 1
ATOM 2319 C C . ASP B 1 143 ? 76.432 101.460 111.708 1.00 92.64 140 ASP B C 1
ATOM 2320 O O . ASP B 1 143 ? 76.680 102.333 110.870 1.00 93.97 140 ASP B O 1
ATOM 2325 N N . VAL B 1 144 ? 77.371 100.892 112.465 1.00 78.22 141 VAL B N 1
ATOM 2326 C CA . VAL B 1 144 ? 78.767 101.299 112.348 1.00 79.42 141 VAL B CA 1
ATOM 2327 C C . VAL B 1 144 ? 79.328 100.898 110.991 1.00 81.01 141 VAL B C 1
ATOM 2328 O O . VAL B 1 144 ? 80.147 101.617 110.404 1.00 81.76 141 VAL B O 1
ATOM 2332 N N . ARG B 1 145 ? 78.896 99.750 110.467 1.00 80.26 142 ARG B N 1
ATOM 2333 C CA . ARG B 1 145 ? 79.434 99.257 109.203 1.00 79.43 142 ARG B CA 1
ATOM 2334 C C . ARG B 1 145 ? 79.100 100.190 108.046 1.00 78.28 142 ARG B C 1
ATOM 2335 O O . ARG B 1 145 ? 79.951 100.446 107.185 1.00 79.49 142 ARG B O 1
ATOM 2343 N N . LYS B 1 146 ? 77.870 100.703 108.000 1.00 70.93 143 LYS B N 1
ATOM 2344 C CA . LYS B 1 146 ? 77.475 101.570 106.894 1.00 70.71 143 LYS B CA 1
ATOM 2345 C C . LYS B 1 146 ? 78.237 102.890 106.924 1.00 71.53 143 LYS B C 1
ATOM 2346 O O . LYS B 1 146 ? 78.819 103.305 105.915 1.00 73.05 143 LYS B O 1
ATOM 2352 N N . ALA B 1 147 ? 78.249 103.559 108.073 1.00 59.23 144 ALA B N 1
ATOM 2353 C CA . ALA B 1 147 ? 78.935 104.836 108.208 1.00 57.19 144 ALA B CA 1
ATOM 2354 C C . ALA B 1 147 ? 79.200 105.089 109.682 1.00 58.95 144 ALA B C 1
ATOM 2355 O O . ALA B 1 147 ? 78.582 104.476 110.556 1.00 62.97 144 ALA B O 1
ATOM 2357 N N . ILE B 1 148 ? 80.126 106.005 109.951 1.00 46.65 145 ILE B N 1
ATOM 2358 C CA . ILE B 1 148 ? 80.476 106.386 111.314 1.00 40.03 145 ILE B CA 1
ATOM 2359 C C . ILE B 1 148 ? 79.944 107.789 111.561 1.00 45.83 145 ILE B C 1
ATOM 2360 O O . ILE B 1 148 ? 80.307 108.732 110.849 1.00 55.60 145 ILE B O 1
ATOM 2365 N N . VAL B 1 149 ? 79.086 107.931 112.566 1.00 37.82 146 VAL B N 1
ATOM 2366 C CA . VAL B 1 149 ? 78.440 109.199 112.883 1.00 39.55 146 VAL B CA 1
ATOM 2367 C C . VAL B 1 149 ? 79.090 109.774 114.133 1.00 42.83 146 VAL B C 1
ATOM 2368 O O . VAL B 1 149 ? 79.216 109.084 115.151 1.00 55.89 146 VAL B O 1
ATOM 2372 N N . LEU B 1 150 ? 79.501 111.035 114.052 1.00 46.27 147 LEU B N 1
ATOM 2373 C CA . LEU B 1 150 ? 80.157 111.738 115.139 1.00 47.11 147 LEU B CA 1
ATOM 2374 C C . LEU B 1 150 ? 79.469 113.077 115.361 1.00 50.04 147 LEU B C 1
ATOM 2375 O O . LEU B 1 150 ? 78.919 113.676 114.435 1.00 56.62 147 LEU B O 1
ATOM 2380 N N . ARG B 1 151 ? 79.507 113.549 116.603 1.00 51.79 148 ARG B N 1
ATOM 2381 C CA . ARG B 1 151 ? 78.882 114.807 116.982 1.00 45.83 148 ARG B CA 1
ATOM 2382 C C . ARG B 1 151 ? 79.921 115.703 117.633 1.00 49.30 148 ARG B C 1
ATOM 2383 O O . ARG B 1 151 ? 80.630 115.270 118.548 1.00 61.13 148 ARG B O 1
ATOM 2391 N N . LEU B 1 152 ? 80.015 116.943 117.157 1.00 51.66 149 LEU B N 1
ATOM 2392 C CA . LEU B 1 152 ? 80.868 117.953 117.780 1.00 48.58 149 LEU B CA 1
ATOM 2393 C C . LEU B 1 152 ? 79.977 118.819 118.656 1.00 53.76 149 LEU B C 1
ATOM 2394 O O . LEU B 1 152 ? 79.259 119.691 118.164 1.00 61.38 149 LEU B O 1
ATOM 2399 N N . GLY B 1 153 ? 80.017 118.577 119.967 1.00 60.15 150 GLY B N 1
ATOM 2400 C CA . GLY B 1 153 ? 79.106 119.237 120.875 1.00 58.87 150 GLY B CA 1
ATOM 2401 C C . GLY B 1 153 ? 79.738 119.483 122.230 1.00 65.36 150 GLY B C 1
ATOM 2402 O O . GLY B 1 153 ? 80.883 119.107 122.488 1.00 72.90 150 GLY B O 1
ATOM 2403 N N . ARG B 1 154 ? 78.961 120.131 123.091 1.00 77.60 151 ARG B N 1
ATOM 2404 C CA . ARG B 1 154 ? 79.406 120.461 124.437 1.00 76.26 151 ARG B CA 1
ATOM 2405 C C . ARG B 1 154 ? 78.939 119.412 125.438 1.00 75.16 151 ARG B C 1
ATOM 2406 O O . ARG B 1 154 ? 77.975 118.688 125.191 0.00 77.51 151 ARG B O 1
ATOM 2415 N N . GLU C 1 5 ? 122.119 104.353 95.964 1.00 82.54 2 GLU C N 1
ATOM 2416 C CA . GLU C 1 5 ? 122.896 103.606 96.945 1.00 84.73 2 GLU C CA 1
ATOM 2417 C C . GLU C 1 5 ? 122.219 103.710 98.311 1.00 82.33 2 GLU C C 1
ATOM 2418 O O . GLU C 1 5 ? 121.252 102.999 98.579 1.00 82.26 2 GLU C O 1
ATOM 2424 N N . ASN C 1 6 ? 122.725 104.586 99.177 1.00 74.37 3 ASN C N 1
ATOM 2425 C CA . ASN C 1 6 ? 122.040 104.839 100.443 1.00 72.63 3 ASN C CA 1
ATOM 2426 C C . ASN C 1 6 ? 120.670 105.481 100.257 1.00 75.30 3 ASN C C 1
ATOM 2427 O O . ASN C 1 6 ? 119.703 104.996 100.870 1.00 79.16 3 ASN C O 1
ATOM 2432 N N . PRO C 1 7 ? 120.506 106.557 99.473 1.00 64.95 4 PRO C N 1
ATOM 2433 C CA . PRO C 1 7 ? 119.158 107.132 99.330 1.00 61.51 4 PRO C CA 1
ATOM 2434 C C . PRO C 1 7 ? 118.152 106.173 98.722 1.00 63.98 4 PRO C C 1
ATOM 2435 O O . PRO C 1 7 ? 116.987 106.159 99.137 1.00 71.00 4 PRO C O 1
ATOM 2439 N N . LEU C 1 8 ? 118.573 105.360 97.754 1.00 55.73 5 LEU C N 1
ATOM 2440 C CA . LEU C 1 8 ? 117.650 104.419 97.131 1.00 54.67 5 LEU C CA 1
ATOM 2441 C C . LEU C 1 8 ? 117.218 103.340 98.115 1.00 57.92 5 LEU C C 1
ATOM 2442 O O . LEU C 1 8 ? 116.036 102.978 98.174 1.00 62.54 5 LEU C O 1
ATOM 2447 N N . PHE C 1 9 ? 118.164 102.823 98.900 1.00 63.36 6 PHE C N 1
ATOM 2448 C CA . PHE C 1 9 ? 117.829 101.847 99.929 1.00 61.54 6 PHE C CA 1
ATOM 2449 C C . PHE C 1 9 ? 116.891 102.450 100.966 1.00 60.98 6 PHE C C 1
ATOM 2450 O O . PHE C 1 9 ? 115.933 101.800 101.402 1.00 68.28 6 PHE C O 1
ATOM 2458 N N . ASP C 1 10 ? 117.147 103.697 101.365 1.00 58.85 7 ASP C N 1
ATOM 2459 C CA . ASP C 1 10 ? 116.275 104.357 102.329 1.00 60.70 7 ASP C CA 1
ATOM 2460 C C . ASP C 1 10 ? 114.868 104.525 101.774 1.00 61.05 7 ASP C C 1
ATOM 2461 O O . ASP C 1 10 ? 113.881 104.298 102.484 1.00 68.77 7 ASP C O 1
ATOM 2466 N N . TYR C 1 11 ? 114.754 104.925 100.506 1.00 49.26 8 TYR C N 1
ATOM 2467 C CA . TYR C 1 11 ? 113.438 105.085 99.900 1.00 51.40 8 TYR C CA 1
ATOM 2468 C C . TYR C 1 11 ? 112.704 103.756 99.824 1.00 56.25 8 TYR C C 1
ATOM 2469 O O . TYR C 1 11 ? 111.502 103.685 100.105 1.00 59.24 8 TYR C O 1
ATOM 2478 N N . TYR C 1 12 ? 113.406 102.690 99.435 1.00 58.48 9 TYR C N 1
ATOM 2479 C CA . TYR C 1 12 ? 112.764 101.383 99.361 1.00 58.41 9 TYR C CA 1
ATOM 2480 C C . TYR C 1 12 ? 112.296 100.922 100.734 1.00 61.29 9 TYR C C 1
ATOM 2481 O O . TYR C 1 12 ? 111.207 100.353 100.869 1.00 61.72 9 TYR C O 1
ATOM 2490 N N . ARG C 1 13 ? 113.108 101.155 101.766 1.00 59.63 10 ARG C N 1
ATOM 2491 C CA . ARG C 1 13 ? 112.729 100.726 103.107 1.00 56.74 10 ARG C CA 1
ATOM 2492 C C . ARG C 1 13 ? 111.554 101.535 103.641 1.00 57.21 10 ARG C C 1
ATOM 2493 O O . ARG C 1 13 ? 110.670 100.985 104.307 1.00 64.64 10 ARG C O 1
ATOM 2501 N N . ASN C 1 14 ? 111.527 102.839 103.368 1.00 55.50 11 ASN C N 1
ATOM 2502 C CA . ASN C 1 14 ? 110.490 103.699 103.923 1.00 56.55 11 ASN C CA 1
ATOM 2503 C C . ASN C 1 14 ? 109.148 103.557 103.219 1.00 57.03 11 ASN C C 1
ATOM 2504 O O . ASN C 1 14 ? 108.109 103.753 103.857 1.00 62.39 11 ASN C O 1
ATOM 2509 N N . ARG C 1 15 ? 109.140 103.225 101.930 1.00 48.24 12 ARG C N 1
ATOM 2510 C CA . ARG C 1 15 ? 107.919 103.221 101.136 1.00 50.01 12 ARG C CA 1
ATOM 2511 C C . ARG C 1 15 ? 107.400 101.814 100.863 1.00 54.08 12 ARG C C 1
ATOM 2512 O O . ARG C 1 15 ? 106.587 101.625 99.953 1.00 54.27 12 ARG C O 1
ATOM 2520 N N . GLN C 1 16 ? 107.856 100.821 101.625 1.00 52.77 13 GLN C N 1
ATOM 2521 C CA . GLN C 1 16 ? 107.395 99.456 101.403 1.00 50.44 13 GLN C CA 1
ATOM 2522 C C . GLN C 1 16 ? 105.926 99.307 101.779 1.00 52.81 13 GLN C C 1
ATOM 2523 O O . GLN C 1 16 ? 105.169 98.598 101.106 1.00 54.95 13 GLN C O 1
ATOM 2529 N N . ALA C 1 17 ? 105.504 99.970 102.850 1.00 53.52 14 ALA C N 1
ATOM 2530 C CA . ALA C 1 17 ? 104.097 99.991 103.212 1.00 48.52 14 ALA C CA 1
ATOM 2531 C C . ALA C 1 17 ? 103.330 100.933 102.286 1.00 53.61 14 ALA C C 1
ATOM 2532 O O . ALA C 1 17 ? 103.881 101.927 101.807 1.00 58.57 14 ALA C O 1
ATOM 2534 N N . PRO C 1 18 ? 102.060 100.644 102.018 1.00 44.73 15 PRO C N 1
ATOM 2535 C CA . PRO C 1 18 ? 101.298 101.467 101.074 1.00 43.78 15 PRO C CA 1
ATOM 2536 C C . PRO C 1 18 ? 100.946 102.824 101.665 1.00 50.83 15 PRO C C 1
ATOM 2537 O O . PRO C 1 18 ? 101.019 103.058 102.872 1.00 55.83 15 PRO C O 1
ATOM 2541 N N . LEU C 1 19 ? 100.553 103.734 100.769 1.00 50.82 16 LEU C N 1
ATOM 2542 C CA . LEU C 1 19 ? 100.157 105.076 101.183 1.00 46.98 16 LEU C CA 1
ATOM 2543 C C . LEU C 1 19 ? 98.913 105.058 102.058 1.00 47.94 16 LEU C C 1
ATOM 2544 O O . LEU C 1 19 ? 98.704 105.982 102.851 1.00 51.89 16 LEU C O 1
ATOM 2549 N N . GLN C 1 20 ? 98.078 104.028 101.925 1.00 53.77 17 GLN C N 1
ATOM 2550 C CA . GLN C 1 20 ? 96.827 103.989 102.670 1.00 53.11 17 GLN C CA 1
ATOM 2551 C C . GLN C 1 20 ? 97.055 103.860 104.168 1.00 56.27 17 GLN C C 1
ATOM 2552 O O . GLN C 1 20 ? 96.260 104.378 104.959 1.00 62.82 17 GLN C O 1
ATOM 2558 N N . TRP C 1 21 ? 98.126 103.186 104.581 1.00 51.19 18 TRP C N 1
ATOM 2559 C CA . TRP C 1 21 ? 98.298 102.828 105.978 1.00 52.44 18 TRP C CA 1
ATOM 2560 C C . TRP C 1 21 ? 99.571 103.352 106.621 1.00 53.39 18 TRP C C 1
ATOM 2561 O O . TRP C 1 21 ? 99.736 103.176 107.832 1.00 55.71 18 TRP C O 1
ATOM 2572 N N . ARG C 1 22 ? 100.461 103.997 105.868 1.00 50.77 19 ARG C N 1
ATOM 2573 C CA . ARG C 1 22 ? 101.730 104.433 106.442 1.00 46.46 19 ARG C CA 1
ATOM 2574 C C . ARG C 1 22 ? 101.507 105.425 107.577 1.00 50.87 19 ARG C C 1
ATOM 2575 O O . ARG C 1 22 ? 102.004 105.233 108.694 1.00 53.53 19 ARG C O 1
ATOM 2583 N N . GLY C 1 23 ? 100.737 106.483 107.317 1.00 45.41 20 GLY C N 1
ATOM 2584 C CA . GLY C 1 23 ? 100.506 107.488 108.341 1.00 44.16 20 GLY C CA 1
ATOM 2585 C C . GLY C 1 23 ? 99.702 106.965 109.515 1.00 44.77 20 GLY C C 1
ATOM 2586 O O . GLY C 1 23 ? 100.001 107.279 110.672 1.00 49.04 20 GLY C O 1
ATOM 2587 N N . ALA C 1 24 ? 98.670 106.167 109.239 1.00 46.82 21 ALA C N 1
ATOM 2588 C CA . ALA C 1 24 ? 97.850 105.622 110.314 1.00 48.47 21 ALA C CA 1
ATOM 2589 C C . ALA C 1 24 ? 98.664 104.714 111.225 1.00 54.28 21 ALA C C 1
ATOM 2590 O O . ALA C 1 24 ? 98.567 104.806 112.455 1.00 56.04 21 ALA C O 1
ATOM 2592 N N . LEU C 1 25 ? 99.485 103.837 110.643 1.00 53.58 22 LEU C N 1
ATOM 2593 C CA . LEU C 1 25 ? 100.302 102.951 111.457 1.00 49.15 22 LEU C CA 1
ATOM 2594 C C . LEU C 1 25 ? 101.394 103.714 112.192 1.00 50.58 22 LEU C C 1
ATOM 2595 O O . LEU C 1 25 ? 101.736 103.357 113.323 1.00 56.16 22 LEU C O 1
ATOM 2600 N N . GLY C 1 26 ? 101.943 104.767 111.584 1.00 43.49 23 GLY C N 1
ATOM 2601 C CA . GLY C 1 26 ? 102.890 105.600 112.305 1.00 45.05 23 GLY C CA 1
ATOM 2602 C C . GLY C 1 26 ? 102.264 106.273 113.511 1.00 46.88 23 GLY C C 1
ATOM 2603 O O . GLY C 1 26 ? 102.865 106.327 114.588 1.00 54.62 23 GLY C O 1
ATOM 2604 N N . ALA C 1 27 ? 101.044 106.785 113.350 1.00 43.88 24 ALA C N 1
ATOM 2605 C CA . ALA C 1 27 ? 100.344 107.397 114.474 1.00 46.16 24 ALA C CA 1
ATOM 2606 C C . ALA C 1 27 ? 100.037 106.372 115.559 1.00 51.58 24 ALA C C 1
ATOM 2607 O O . ALA C 1 27 ? 100.165 106.662 116.757 1.00 59.49 24 ALA C O 1
ATOM 2609 N N . LEU C 1 28 ? 99.621 105.169 115.159 1.00 44.94 25 LEU C N 1
ATOM 2610 C CA . LEU C 1 28 ? 99.352 104.121 116.138 1.00 42.35 25 LEU C CA 1
ATOM 2611 C C . LEU C 1 28 ? 100.616 103.744 116.897 1.00 43.37 25 LEU C C 1
ATOM 2612 O O . LEU C 1 28 ? 100.581 103.539 118.117 1.00 47.47 25 LEU C O 1
ATOM 2617 N N . ALA C 1 29 ? 101.746 103.654 116.193 1.00 37.80 26 ALA C N 1
ATOM 2618 C CA . ALA C 1 29 ? 103.011 103.360 116.853 1.00 40.15 26 ALA C CA 1
ATOM 2619 C C . ALA C 1 29 ? 103.402 104.476 117.810 1.00 39.33 26 ALA C C 1
ATOM 2620 O O . ALA C 1 29 ? 103.930 104.215 118.896 1.00 46.64 26 ALA C O 1
ATOM 2622 N N . GLN C 1 30 ? 103.162 105.729 117.420 1.00 39.92 27 GLN C N 1
ATOM 2623 C CA . GLN C 1 30 ? 103.453 106.846 118.311 1.00 43.61 27 GLN C CA 1
ATOM 2624 C C . GLN C 1 30 ? 102.630 106.760 119.587 1.00 46.88 27 GLN C C 1
ATOM 2625 O O . GLN C 1 30 ? 103.156 106.951 120.692 1.00 54.01 27 GLN C O 1
ATOM 2631 N N . SER C 1 31 ? 101.336 106.466 119.455 1.00 42.36 28 SER C N 1
ATOM 2632 C CA . SER C 1 31 ? 100.488 106.340 120.637 1.00 45.54 28 SER C CA 1
ATOM 2633 C C . SER C 1 31 ? 100.942 105.182 121.517 1.00 47.71 28 SER C C 1
ATOM 2634 O O . SER C 1 31 ? 100.990 105.305 122.749 1.00 49.39 28 SER C O 1
ATOM 2637 N N . LEU C 1 32 ? 101.290 104.050 120.899 1.00 44.71 29 LEU C N 1
ATOM 2638 C CA . LEU C 1 32 ? 101.768 102.903 121.661 1.00 41.41 29 LEU C CA 1
ATOM 2639 C C . LEU C 1 32 ? 103.045 103.237 122.421 1.00 38.50 29 LEU C C 1
ATOM 2640 O O . LEU C 1 32 ? 103.196 102.864 123.589 1.00 47.03 29 LEU C O 1
ATOM 2645 N N . THR C 1 33 ? 103.977 103.938 121.773 1.00 34.16 30 THR C N 1
ATOM 2646 C CA . THR C 1 33 ? 105.210 104.325 122.447 1.00 28.96 30 THR C CA 1
ATOM 2647 C C . THR C 1 33 ? 104.944 105.294 123.589 1.00 33.65 30 THR C C 1
ATOM 2648 O O . THR C 1 33 ? 105.589 105.201 124.639 1.00 35.94 30 THR C O 1
ATOM 2652 N N . ASN C 1 34 ? 104.012 106.230 123.404 1.00 37.14 31 ASN C N 1
ATOM 2653 C CA . ASN C 1 34 ? 103.673 107.144 124.489 1.00 30.52 31 ASN C CA 1
ATOM 2654 C C . ASN C 1 34 ? 103.082 106.399 125.678 1.00 29.17 31 ASN C C 1
ATOM 2655 O O . ASN C 1 34 ? 103.371 106.733 126.831 1.00 40.42 31 ASN C O 1
ATOM 2660 N N . HIS C 1 35 ? 102.252 105.388 125.421 1.00 35.26 32 HIS C N 1
ATOM 2661 C CA . HIS C 1 35 ? 101.556 104.729 126.522 1.00 31.48 32 HIS C CA 1
ATOM 2662 C C . HIS C 1 35 ? 102.388 103.628 127.170 1.00 38.75 32 HIS C C 1
ATOM 2663 O O . HIS C 1 35 ? 102.386 103.496 128.399 1.00 47.11 32 HIS C O 1
ATOM 2670 N N . PHE C 1 36 ? 103.100 102.828 126.381 1.00 38.34 33 PHE C N 1
ATOM 2671 C CA . PHE C 1 36 ? 103.740 101.626 126.891 1.00 24.03 33 PHE C CA 1
ATOM 2672 C C . PHE C 1 36 ? 105.247 101.679 126.689 1.00 32.82 33 PHE C C 1
ATOM 2673 O O . PHE C 1 36 ? 105.761 102.384 125.819 1.00 40.95 33 PHE C O 1
ATOM 2681 N N . SER C 1 37 ? 105.948 100.915 127.522 1.00 33.30 34 SER C N 1
ATOM 2682 C CA . SER C 1 37 ? 107.390 100.760 127.449 1.00 29.12 34 SER C CA 1
ATOM 2683 C C . SER C 1 37 ? 107.767 99.788 126.337 1.00 36.75 34 SER C C 1
ATOM 2684 O O . SER C 1 37 ? 106.930 99.015 125.866 1.00 51.55 34 SER C O 1
ATOM 2687 N N . PRO C 1 38 ? 109.024 99.817 125.884 1.00 24.01 35 PRO C N 1
ATOM 2688 C CA . PRO C 1 38 ? 109.426 98.911 124.797 1.00 29.50 35 PRO C CA 1
ATOM 2689 C C . PRO C 1 38 ? 109.235 97.435 125.104 1.00 36.47 35 PRO C C 1
ATOM 2690 O O . PRO C 1 38 ? 108.906 96.669 124.191 1.00 45.45 35 PRO C O 1
ATOM 2694 N N . GLU C 1 39 ? 109.438 97.004 126.350 1.00 30.50 36 GLU C N 1
ATOM 2695 C CA . GLU C 1 39 ? 109.284 95.587 126.667 1.00 24.93 36 GLU C CA 1
ATOM 2696 C C . GLU C 1 39 ? 107.831 95.143 126.538 1.00 33.19 36 GLU C C 1
ATOM 2697 O O . GLU C 1 39 ? 107.548 94.060 126.007 1.00 50.42 36 GLU C O 1
ATOM 2703 N N . GLN C 1 40 ? 106.897 95.961 127.020 1.00 19.33 37 GLN C N 1
ATOM 2704 C CA . GLN C 1 40 ? 105.486 95.624 126.888 1.00 21.89 37 GLN C CA 1
ATOM 2705 C C . GLN C 1 40 ? 105.068 95.591 125.426 1.00 33.16 37 GLN C C 1
ATOM 2706 O O . GLN C 1 40 ? 104.283 94.728 125.014 1.00 49.40 37 GLN C O 1
ATOM 2712 N N . LEU C 1 41 ? 105.583 96.524 124.625 1.00 32.33 38 LEU C N 1
ATOM 2713 C CA . LEU C 1 41 ? 105.298 96.504 123.196 1.00 33.35 38 LEU C CA 1
ATOM 2714 C C . LEU C 1 41 ? 105.872 95.255 122.542 1.00 37.88 38 LEU C C 1
ATOM 2715 O O . LEU C 1 41 ? 105.252 94.680 121.641 1.00 49.58 38 LEU C O 1
ATOM 2720 N N . ARG C 1 42 ? 107.054 94.822 122.983 1.00 38.21 39 ARG C N 1
ATOM 2721 C CA . ARG C 1 42 ? 107.630 93.590 122.459 1.00 38.31 39 ARG C CA 1
ATOM 2722 C C . ARG C 1 42 ? 106.746 92.395 122.779 1.00 38.05 39 ARG C C 1
ATOM 2723 O O . ARG C 1 42 ? 106.518 91.537 121.921 1.00 48.98 39 ARG C O 1
ATOM 2731 N N . THR C 1 43 ? 106.237 92.323 124.009 1.00 25.41 40 THR C N 1
ATOM 2732 C CA . THR C 1 43 ? 105.346 91.224 124.374 1.00 23.57 40 THR C CA 1
ATOM 2733 C C . THR C 1 43 ? 104.067 91.258 123.545 1.00 34.76 40 THR C C 1
ATOM 2734 O O . THR C 1 43 ? 103.600 90.223 123.046 1.00 47.12 40 THR C O 1
ATOM 2738 N N . LEU C 1 44 ? 103.495 92.451 123.376 1.00 35.06 41 LEU C N 1
ATOM 2739 C CA . LEU C 1 44 ? 102.270 92.595 122.598 1.00 37.69 41 LEU C CA 1
ATOM 2740 C C . LEU C 1 44 ? 102.479 92.150 121.156 1.00 41.01 41 LEU C C 1
ATOM 2741 O O . LEU C 1 44 ? 101.670 91.394 120.603 1.00 44.94 41 LEU C O 1
ATOM 2746 N N . LEU C 1 45 ? 103.578 92.586 120.540 1.00 33.96 42 LEU C N 1
ATOM 2747 C CA . LEU C 1 45 ? 103.831 92.225 119.153 1.00 31.90 42 LEU C CA 1
ATOM 2748 C C . LEU C 1 45 ? 104.216 90.758 119.013 1.00 42.32 42 LEU C C 1
ATOM 2749 O O . LEU C 1 45 ? 103.933 90.146 117.979 1.00 49.55 42 LEU C O 1
ATOM 2754 N N . ARG C 1 46 ? 104.845 90.169 120.033 1.00 38.18 43 ARG C N 1
ATOM 2755 C CA . ARG C 1 46 ? 105.116 88.736 119.995 1.00 37.56 43 ARG C CA 1
ATOM 2756 C C . ARG C 1 46 ? 103.823 87.932 120.018 1.00 43.82 43 ARG C C 1
ATOM 2757 O O . ARG C 1 46 ? 103.680 86.953 119.274 1.00 50.75 43 ARG C O 1
ATOM 2765 N N . GLU C 1 47 ? 102.868 88.330 120.860 1.00 40.72 44 GLU C N 1
ATOM 2766 C CA . GLU C 1 47 ? 101.580 87.644 120.857 1.00 40.90 44 GLU C CA 1
ATOM 2767 C C . GLU C 1 47 ? 100.854 87.854 119.532 1.00 46.72 44 GLU C C 1
ATOM 2768 O O . GLU C 1 47 ? 100.190 86.939 119.022 1.00 50.38 44 GLU C O 1
ATOM 2774 N N . ALA C 1 48 ? 100.973 89.052 118.958 1.00 43.24 45 ALA C N 1
ATOM 2775 C CA . ALA C 1 48 ? 100.390 89.297 117.644 1.00 41.46 45 ALA C CA 1
ATOM 2776 C C . ALA C 1 48 ? 101.002 88.380 116.593 1.00 41.45 45 ALA C C 1
ATOM 2777 O O . ALA C 1 48 ? 100.290 87.833 115.743 1.00 52.87 45 ALA C O 1
ATOM 2779 N N . GLY C 1 49 ? 102.320 88.203 116.633 1.00 45.83 46 GLY C N 1
ATOM 2780 C CA . GLY C 1 49 ? 102.965 87.293 115.704 1.00 44.36 46 GLY C CA 1
ATOM 2781 C C . GLY C 1 49 ? 102.523 85.856 115.896 1.00 44.28 46 GLY C C 1
ATOM 2782 O O . GLY C 1 49 ? 102.370 85.109 114.926 1.00 52.71 46 GLY C O 1
ATOM 2783 N N . GLN C 1 50 ? 102.328 85.445 117.149 1.00 39.82 47 GLN C N 1
ATOM 2784 C CA . GLN C 1 50 ? 101.817 84.102 117.406 1.00 40.17 47 GLN C CA 1
ATOM 2785 C C . GLN C 1 50 ? 100.438 83.914 116.789 1.00 43.44 47 GLN C C 1
ATOM 2786 O O . GLN C 1 50 ? 100.165 82.887 116.154 1.00 52.58 47 GLN C O 1
ATOM 2792 N N . HIS C 1 51 ? 99.558 84.903 116.955 1.00 38.55 48 HIS C N 1
ATOM 2793 C CA . HIS C 1 51 ? 98.232 84.811 116.348 1.00 37.46 48 HIS C CA 1
ATOM 2794 C C . HIS C 1 51 ? 98.320 84.776 114.827 1.00 41.54 48 HIS C C 1
ATOM 2795 O O . HIS C 1 51 ? 97.598 84.014 114.171 1.00 44.53 48 HIS C O 1
ATOM 2802 N N . PHE C 1 52 ? 99.202 85.594 114.250 1.00 35.31 49 PHE C N 1
ATOM 2803 C CA . PHE C 1 52 ? 99.374 85.601 112.801 1.00 30.23 49 PHE C CA 1
ATOM 2804 C C . PHE C 1 52 ? 99.844 84.246 112.295 1.00 34.27 49 PHE C C 1
ATOM 2805 O O . PHE C 1 52 ? 99.353 83.751 111.274 1.00 46.35 49 PHE C O 1
ATOM 2813 N N . ALA C 1 53 ? 100.799 83.634 112.993 1.00 36.85 50 ALA C N 1
ATOM 2814 C CA . ALA C 1 53 ? 101.275 82.316 112.593 1.00 42.97 50 ALA C CA 1
ATOM 2815 C C . ALA C 1 53 ? 100.189 81.264 112.749 1.00 41.26 50 ALA C C 1
ATOM 2816 O O . ALA C 1 53 ? 100.121 80.324 111.949 1.00 48.88 50 ALA C O 1
ATOM 2818 N N . SER C 1 54 ? 99.339 81.399 113.767 1.00 38.49 51 SER C N 1
ATOM 2819 C CA . SER C 1 54 ? 98.228 80.467 113.918 1.00 36.61 51 SER C CA 1
ATOM 2820 C C . SER C 1 54 ? 97.231 80.604 112.773 1.00 41.05 51 SER C C 1
ATOM 2821 O O . SER C 1 54 ? 96.666 79.605 112.314 1.00 45.61 51 SER C O 1
ATOM 2824 N N . GLN C 1 55 ? 96.999 81.830 112.299 1.00 40.63 52 GLN C N 1
ATOM 2825 C CA . GLN C 1 55 ? 96.048 82.021 111.207 1.00 34.46 52 GLN C CA 1
ATOM 2826 C C . GLN C 1 55 ? 96.617 81.579 109.865 1.00 40.46 52 GLN C C 1
ATOM 2827 O O . GLN C 1 55 ? 95.852 81.288 108.939 1.00 50.48 52 GLN C O 1
ATOM 2833 N N . HIS C 1 56 ? 97.940 81.520 109.734 1.00 38.31 53 HIS C N 1
ATOM 2834 C CA . HIS C 1 56 ? 98.604 81.152 108.483 1.00 31.33 53 HIS C CA 1
ATOM 2835 C C . HIS C 1 56 ? 99.574 80.014 108.762 1.00 40.14 53 HIS C C 1
ATOM 2836 O O . HIS C 1 56 ? 100.790 80.228 108.858 1.00 50.59 53 HIS C O 1
ATOM 2843 N N . PRO C 1 57 ? 99.073 78.791 108.899 1.00 31.43 54 PRO C N 1
ATOM 2844 C CA . PRO C 1 57 ? 99.955 77.666 109.221 1.00 35.56 54 PRO C CA 1
ATOM 2845 C C . PRO C 1 57 ? 100.866 77.311 108.060 1.00 41.31 54 PRO C C 1
ATOM 2846 O O . PRO C 1 57 ? 100.565 77.580 106.895 1.00 48.11 54 PRO C O 1
ATOM 2850 N N . VAL C 1 58 ? 101.998 76.699 108.394 1.00 43.99 55 VAL C N 1
ATOM 2851 C CA . VAL C 1 58 ? 102.958 76.267 107.390 1.00 42.81 55 VAL C CA 1
ATOM 2852 C C . VAL C 1 58 ? 102.775 74.781 107.119 1.00 50.48 55 VAL C C 1
ATOM 2853 O O . VAL C 1 58 ? 102.368 74.004 107.987 1.00 52.11 55 VAL C O 1
ATOM 2857 N N . GLN C 1 59 ? 103.078 74.384 105.887 1.00 65.66 56 GLN C N 1
ATOM 2858 C CA . GLN C 1 59 ? 103.023 72.978 105.519 1.00 61.64 56 GLN C CA 1
ATOM 2859 C C . GLN C 1 59 ? 104.110 72.202 106.246 1.00 60.32 56 GLN C C 1
ATOM 2860 O O . GLN C 1 59 ? 105.195 72.725 106.514 1.00 66.69 56 GLN C O 1
ATOM 2866 N N . ALA C 1 60 ? 103.809 70.951 106.577 1.00 56.34 57 ALA C N 1
ATOM 2867 C CA . ALA C 1 60 ? 104.763 70.104 107.277 1.00 62.43 57 ALA C CA 1
ATOM 2868 C C . ALA C 1 60 ? 106.036 69.935 106.461 1.00 63.02 57 ALA C C 1
ATOM 2869 O O . ALA C 1 60 ? 105.986 69.706 105.249 1.00 64.70 57 ALA C O 1
ATOM 2871 N N . ALA C 1 61 ? 107.174 70.057 107.129 1.00 60.31 58 ALA C N 1
ATOM 2872 C CA . ALA C 1 61 ? 108.480 69.880 106.522 1.00 59.17 58 ALA C CA 1
ATOM 2873 C C . ALA C 1 61 ? 109.309 68.923 107.375 1.00 63.00 58 ALA C C 1
ATOM 2874 O O . ALA C 1 61 ? 108.958 68.612 108.519 1.00 64.20 58 ALA C O 1
ATOM 2876 N N . GLU C 1 62 ? 110.422 68.452 106.815 1.00 69.33 59 GLU C N 1
ATOM 2877 C CA . GLU C 1 62 ? 111.286 67.528 107.538 1.00 67.69 59 GLU C CA 1
ATOM 2878 C C . GLU C 1 62 ? 112.717 68.045 107.598 1.00 69.35 59 GLU C C 1
ATOM 2879 O O . GLU C 1 62 ? 113.408 67.856 108.604 1.00 69.61 59 GLU C O 1
ATOM 2885 N N . THR C 1 63 ? 113.170 68.698 106.534 1.00 63.59 60 THR C N 1
ATOM 2886 C CA . THR C 1 63 ? 114.519 69.236 106.461 1.00 60.99 60 THR C CA 1
ATOM 2887 C C . THR C 1 63 ? 114.502 70.750 106.640 1.00 61.66 60 THR C C 1
ATOM 2888 O O . THR C 1 63 ? 113.454 71.397 106.602 1.00 65.66 60 THR C O 1
ATOM 2892 N N . VAL C 1 64 ? 115.696 71.313 106.833 1.00 53.51 61 VAL C N 1
ATOM 2893 C CA . VAL C 1 64 ? 115.823 72.756 107.021 1.00 51.24 61 VAL C CA 1
ATOM 2894 C C . VAL C 1 64 ? 115.389 73.499 105.765 1.00 52.54 61 VAL C C 1
ATOM 2895 O O . VAL C 1 64 ? 114.671 74.507 105.835 1.00 58.00 61 VAL C O 1
ATOM 2899 N N . GLN C 1 65 ? 115.811 73.012 104.598 1.00 47.24 62 GLN C N 1
ATOM 2900 C CA . GLN C 1 65 ? 115.451 73.670 103.348 1.00 47.16 62 GLN C CA 1
ATOM 2901 C C . GLN C 1 65 ? 113.946 73.640 103.122 1.00 51.14 62 GLN C C 1
ATOM 2902 O O . GLN C 1 65 ? 113.363 74.622 102.652 1.00 60.75 62 GLN C O 1
ATOM 2908 N N . SER C 1 66 ? 113.297 72.522 103.450 1.00 51.05 63 SER C N 1
ATOM 2909 C CA . SER C 1 66 ? 111.850 72.439 103.285 1.00 52.69 63 SER C CA 1
ATOM 2910 C C . SER C 1 66 ? 111.130 73.385 104.239 1.00 55.54 63 SER C C 1
ATOM 2911 O O . SER C 1 66 ? 110.121 74.000 103.871 1.00 60.38 63 SER C O 1
ATOM 2914 N N . MET C 1 67 ? 111.629 73.509 105.471 1.00 53.75 64 MET C N 1
ATOM 2915 C CA . MET C 1 67 ? 111.054 74.463 106.413 1.00 50.85 64 MET C CA 1
ATOM 2916 C C . MET C 1 67 ? 111.175 75.886 105.888 1.00 50.88 64 MET C C 1
ATOM 2917 O O . MET C 1 67 ? 110.216 76.669 105.951 1.00 59.56 64 MET C O 1
ATOM 2922 N N . GLN C 1 68 ? 112.349 76.234 105.358 1.00 48.15 65 GLN C N 1
ATOM 2923 C CA . GLN C 1 68 ? 112.538 77.562 104.788 1.00 49.02 65 GLN C CA 1
ATOM 2924 C C . GLN C 1 68 ? 111.617 77.781 103.599 1.00 49.97 65 GLN C C 1
ATOM 2925 O O . GLN C 1 68 ? 111.057 78.869 103.431 1.00 57.18 65 GLN C O 1
ATOM 2931 N N . ASP C 1 69 ? 111.444 76.755 102.765 1.00 48.65 66 ASP C N 1
ATOM 2932 C CA . ASP C 1 69 ? 110.557 76.874 101.615 1.00 48.38 66 ASP C CA 1
ATOM 2933 C C . ASP C 1 69 ? 109.120 77.114 102.048 1.00 47.64 66 ASP C C 1
ATOM 2934 O O . ASP C 1 69 ? 108.422 77.947 101.464 1.00 50.30 66 ASP C O 1
ATOM 2939 N N . ALA C 1 70 ? 108.659 76.398 103.074 1.00 42.43 67 ALA C N 1
ATOM 2940 C CA . ALA C 1 70 ? 107.296 76.596 103.557 1.00 44.65 67 ALA C CA 1
ATOM 2941 C C . ALA C 1 70 ? 107.111 77.997 104.130 1.00 49.23 67 ALA C C 1
ATOM 2942 O O . ALA C 1 70 ? 106.118 78.679 103.835 1.00 53.87 67 ALA C O 1
ATOM 2944 N N . MET C 1 71 ? 108.065 78.447 104.948 1.00 49.26 68 MET C N 1
ATOM 2945 C CA . MET C 1 71 ? 107.955 79.779 105.533 1.00 49.60 68 MET C CA 1
ATOM 2946 C C . MET C 1 71 ? 107.971 80.857 104.457 1.00 50.13 68 MET C C 1
ATOM 2947 O O . MET C 1 71 ? 107.190 81.815 104.512 1.00 56.37 68 MET C O 1
ATOM 2952 N N . ASN C 1 72 ? 108.845 80.713 103.461 1.00 42.79 69 ASN C N 1
ATOM 2953 C CA . ASN C 1 72 ? 108.900 81.689 102.382 1.00 39.63 69 ASN C CA 1
ATOM 2954 C C . ASN C 1 72 ? 107.652 81.637 101.517 1.00 47.28 69 ASN C C 1
ATOM 2955 O O . ASN C 1 72 ? 107.222 82.670 100.997 1.00 49.73 69 ASN C O 1
ATOM 2960 N N . GLY C 1 73 ? 107.062 80.456 101.342 1.00 47.48 70 GLY C N 1
ATOM 2961 C CA . GLY C 1 73 ? 105.813 80.370 100.609 1.00 51.44 70 GLY C CA 1
ATOM 2962 C C . GLY C 1 73 ? 104.684 81.082 101.322 1.00 47.06 70 GLY C C 1
ATOM 2963 O O . GLY C 1 73 ? 103.824 81.697 100.688 1.00 53.02 70 GLY C O 1
ATOM 2964 N N . VAL C 1 74 ? 104.667 81.003 102.652 1.00 41.31 71 VAL C N 1
ATOM 2965 C CA . VAL C 1 74 ? 103.681 81.765 103.413 1.00 41.06 71 VAL C CA 1
ATOM 2966 C C . VAL C 1 74 ? 103.953 83.261 103.292 1.00 42.82 71 VAL C C 1
ATOM 2967 O O . VAL C 1 74 ? 103.029 84.064 103.124 1.00 46.34 71 VAL C O 1
ATOM 2971 N N . TRP C 1 75 ? 105.226 83.659 103.378 1.00 49.45 72 TRP C N 1
ATOM 2972 C CA . TRP C 1 75 ? 105.561 85.081 103.340 1.00 47.39 72 TRP C CA 1
ATOM 2973 C C . TRP C 1 75 ? 105.252 85.703 101.983 1.00 45.76 72 TRP C C 1
ATOM 2974 O O . TRP C 1 75 ? 104.750 86.831 101.911 1.00 53.42 72 TRP C O 1
ATOM 2985 N N . THR C 1 76 ? 105.549 84.990 100.895 1.00 39.91 73 THR C N 1
ATOM 2986 C CA . THR C 1 76 ? 105.482 85.581 99.564 1.00 36.87 73 THR C CA 1
ATOM 2987 C C . THR C 1 76 ? 104.060 85.900 99.129 1.00 39.11 73 THR C C 1
ATOM 2988 O O . THR C 1 76 ? 103.877 86.644 98.161 1.00 45.19 73 THR C O 1
ATOM 2992 N N . THR C 1 77 ? 103.054 85.361 99.812 1.00 39.26 74 THR C N 1
ATOM 2993 C CA . THR C 1 77 ? 101.674 85.685 99.489 1.00 38.18 74 THR C CA 1
ATOM 2994 C C . THR C 1 77 ? 101.218 86.991 100.117 1.00 43.73 74 THR C C 1
ATOM 2995 O O . THR C 1 77 ? 100.072 87.397 99.899 1.00 51.19 74 THR C O 1
ATOM 2999 N N . GLN C 1 78 ? 102.076 87.652 100.894 1.00 40.73 75 GLN C N 1
ATOM 3000 C CA . GLN C 1 78 ? 101.722 88.897 101.562 1.00 45.36 75 GLN C CA 1
ATOM 3001 C C . GLN C 1 78 ? 102.800 89.964 101.439 1.00 49.41 75 GLN C C 1
ATOM 3002 O O . GLN C 1 78 ? 102.687 91.013 102.082 1.00 54.33 75 GLN C O 1
ATOM 3008 N N . ASP C 1 79 ? 103.842 89.724 100.640 1.00 49.31 76 ASP C N 1
ATOM 3009 C CA . ASP C 1 79 ? 104.913 90.697 100.412 1.00 49.99 76 ASP C CA 1
ATOM 3010 C C . ASP C 1 79 ? 105.567 91.122 101.726 1.00 51.13 76 ASP C C 1
ATOM 3011 O O . ASP C 1 79 ? 105.526 92.288 102.121 1.00 53.16 76 ASP C O 1
ATOM 3016 N N . TRP C 1 80 ? 106.179 90.155 102.408 1.00 46.42 77 TRP C N 1
ATOM 3017 C CA . TRP C 1 80 ? 106.806 90.380 103.704 1.00 44.44 77 TRP C CA 1
ATOM 3018 C C . TRP C 1 80 ? 108.254 89.900 103.739 1.00 47.38 77 TRP C C 1
ATOM 3019 O O . TRP C 1 80 ? 108.729 89.425 104.772 1.00 57.16 77 TRP C O 1
ATOM 3030 N N . GLY C 1 81 ? 108.966 90.018 102.622 1.00 45.40 78 GLY C N 1
ATOM 3031 C CA . GLY C 1 81 ? 110.363 89.629 102.599 1.00 46.08 78 GLY C CA 1
ATOM 3032 C C . GLY C 1 81 ? 110.539 88.123 102.512 1.00 43.21 78 GLY C C 1
ATOM 3033 O O . GLY C 1 81 ? 109.654 87.394 102.066 1.00 48.06 78 GLY C O 1
ATOM 3034 N N . TRP C 1 82 ? 111.708 87.655 102.943 1.00 39.79 79 TRP C N 1
ATOM 3035 C CA . TRP C 1 82 ? 111.998 86.228 102.890 1.00 37.56 79 TRP C CA 1
ATOM 3036 C C . TRP C 1 82 ? 112.996 85.879 103.984 1.00 43.39 79 TRP C C 1
ATOM 3037 O O . TRP C 1 82 ? 113.728 86.735 104.483 1.00 47.47 79 TRP C O 1
ATOM 3048 N N . VAL C 1 83 ? 113.027 84.598 104.340 1.00 44.47 80 VAL C N 1
ATOM 3049 C CA . VAL C 1 83 ? 113.834 84.105 105.448 1.00 39.90 80 VAL C CA 1
ATOM 3050 C C . VAL C 1 83 ? 114.849 83.099 104.925 1.00 38.35 80 VAL C C 1
ATOM 3051 O O . VAL C 1 83 ? 114.542 82.286 104.046 1.00 50.67 80 VAL C O 1
ATOM 3055 N N . ASP C 1 84 ? 116.068 83.180 105.447 1.00 41.27 81 ASP C N 1
ATOM 3056 C CA . ASP C 1 84 ? 117.118 82.206 105.184 1.00 42.39 81 ASP C CA 1
ATOM 3057 C C . ASP C 1 84 ? 117.501 81.530 106.492 1.00 44.36 81 ASP C C 1
ATOM 3058 O O . ASP C 1 84 ? 117.769 82.208 107.489 1.00 54.64 81 ASP C O 1
ATOM 3063 N N . ILE C 1 85 ? 117.525 80.200 106.487 1.00 44.84 82 ILE C N 1
ATOM 3064 C CA . ILE C 1 85 ? 117.800 79.406 107.679 1.00 47.41 82 ILE C CA 1
ATOM 3065 C C . ILE C 1 85 ? 119.148 78.723 107.507 1.00 49.54 82 ILE C C 1
ATOM 3066 O O . ILE C 1 85 ? 119.397 78.075 106.484 1.00 56.47 82 ILE C O 1
ATOM 3071 N N . HIS C 1 86 ? 120.013 78.867 108.507 1.00 56.73 83 HIS C N 1
ATOM 3072 C CA . HIS C 1 86 ? 121.322 78.229 108.517 1.00 53.81 83 HIS C CA 1
ATOM 3073 C C . HIS C 1 86 ? 121.465 77.401 109.785 1.00 59.57 83 HIS C C 1
ATOM 3074 O O . HIS C 1 86 ? 121.174 77.886 110.883 1.00 67.01 83 HIS C O 1
ATOM 3081 N N . ASP C 1 87 ? 121.912 76.158 109.632 1.00 63.11 84 ASP C N 1
ATOM 3082 C CA . ASP C 1 87 ? 122.079 75.236 110.755 1.00 66.52 84 ASP C CA 1
ATOM 3083 C C . ASP C 1 87 ? 123.531 75.296 111.211 1.00 67.87 84 ASP C C 1
ATOM 3084 O O . ASP C 1 87 ? 124.396 74.598 110.683 1.00 68.80 84 ASP C O 1
ATOM 3089 N N . LEU C 1 88 ? 123.803 76.140 112.204 1.00 76.28 85 LEU C N 1
ATOM 3090 C CA . LEU C 1 88 ? 125.150 76.274 112.745 1.00 73.70 85 LEU C CA 1
ATOM 3091 C C . LEU C 1 88 ? 125.272 75.340 113.942 1.00 74.29 85 LEU C C 1
ATOM 3092 O O . LEU C 1 88 ? 124.686 75.595 115.001 1.00 75.43 85 LEU C O 1
ATOM 3097 N N . ASP C 1 89 ? 126.024 74.253 113.764 1.00 77.91 86 ASP C N 1
ATOM 3098 C CA . ASP C 1 89 ? 126.234 73.256 114.806 1.00 79.69 86 ASP C CA 1
ATOM 3099 C C . ASP C 1 89 ? 124.910 72.744 115.356 1.00 78.06 86 ASP C C 1
ATOM 3100 O O . ASP C 1 89 ? 124.280 71.863 114.763 1.00 74.14 86 ASP C O 1
ATOM 3105 N N . SER C 1 90 ? 124.479 73.298 116.487 1.00 76.31 87 SER C N 1
ATOM 3106 C CA . SER C 1 90 ? 123.271 72.850 117.164 1.00 76.38 87 SER C CA 1
ATOM 3107 C C . SER C 1 90 ? 122.103 73.813 117.045 1.00 75.08 87 SER C C 1
ATOM 3108 O O . SER C 1 90 ? 120.967 73.413 117.305 1.00 75.61 87 SER C O 1
ATOM 3111 N N . PHE C 1 91 ? 122.343 75.062 116.665 1.00 65.60 88 PHE C N 1
ATOM 3112 C CA . PHE C 1 91 ? 121.291 76.065 116.653 1.00 60.90 88 PHE C CA 1
ATOM 3113 C C . PHE C 1 91 ? 120.981 76.538 115.238 1.00 62.70 88 PHE C C 1
ATOM 3114 O O . PHE C 1 91 ? 121.852 76.586 114.363 1.00 68.79 88 PHE C O 1
ATOM 3122 N N . LEU C 1 92 ? 119.717 76.894 115.028 1.00 48.22 89 LEU C N 1
ATOM 3123 C CA . LEU C 1 92 ? 119.241 77.444 113.769 1.00 48.64 89 LEU C CA 1
ATOM 3124 C C . LEU C 1 92 ? 119.261 78.963 113.839 1.00 55.04 89 LEU C C 1
ATOM 3125 O O . LEU C 1 92 ? 118.757 79.555 114.802 1.00 64.16 89 LEU C O 1
ATOM 3130 N N . THR C 1 93 ? 119.843 79.588 112.822 1.00 50.66 90 THR C N 1
ATOM 3131 C CA . THR C 1 93 ? 119.853 81.036 112.682 1.00 46.25 90 THR C CA 1
ATOM 3132 C C . THR C 1 93 ? 118.960 81.420 111.514 1.00 48.55 90 THR C C 1
ATOM 3133 O O . THR C 1 93 ? 119.155 80.938 110.392 1.00 55.89 90 THR C O 1
ATOM 3137 N N . LEU C 1 94 ? 117.982 82.277 111.783 1.00 42.55 91 LEU C N 1
ATOM 3138 C CA . LEU C 1 94 ? 117.019 82.729 110.790 1.00 39.54 91 LEU C CA 1
ATOM 3139 C C . LEU C 1 94 ? 117.280 84.198 110.498 1.00 45.16 91 LEU C C 1
ATOM 3140 O O . LEU C 1 94 ? 117.205 85.035 111.402 1.00 57.09 91 LEU C O 1
ATOM 3145 N N . THR C 1 95 ? 117.575 84.512 109.245 1.00 40.05 92 THR C N 1
ATOM 3146 C CA . THR C 1 95 ? 117.793 85.888 108.824 1.00 36.35 92 THR C CA 1
ATOM 3147 C C . THR C 1 95 ? 116.639 86.298 107.922 1.00 41.66 92 THR C C 1
ATOM 3148 O O . THR C 1 95 ? 116.419 85.683 106.873 1.00 51.37 92 THR C O 1
ATOM 3152 N N . HIS C 1 96 ? 115.905 87.324 108.335 1.00 38.34 93 HIS C N 1
ATOM 3153 C CA . HIS C 1 96 ? 114.741 87.808 107.610 1.00 38.24 93 HIS C CA 1
ATOM 3154 C C . HIS C 1 96 ? 115.085 89.113 106.911 1.00 46.67 93 HIS C C 1
ATOM 3155 O O . HIS C 1 96 ? 115.639 90.030 107.531 1.00 55.22 93 HIS C O 1
ATOM 3162 N N . TYR C 1 97 ? 114.759 89.185 105.624 1.00 38.77 94 TYR C N 1
ATOM 3163 C CA . TYR C 1 97 ? 115.021 90.344 104.790 1.00 37.05 94 TYR C CA 1
ATOM 3164 C C . TYR C 1 97 ? 113.711 90.943 104.301 1.00 40.76 94 TYR C C 1
ATOM 3165 O O . TYR C 1 97 ? 112.753 90.214 104.007 1.00 49.92 94 TYR C O 1
ATOM 3174 N N . ALA C 1 98 ? 113.689 92.274 104.214 1.00 38.33 95 ALA C N 1
ATOM 3175 C CA . ALA C 1 98 ? 112.590 93.038 103.622 1.00 41.92 95 ALA C CA 1
ATOM 3176 C C . ALA C 1 98 ? 111.306 92.914 104.438 1.00 45.13 95 ALA C C 1
ATOM 3177 O O . ALA C 1 98 ? 110.224 92.709 103.889 1.00 52.16 95 ALA C O 1
ATOM 3179 N N . ALA C 1 99 ? 111.425 93.041 105.748 1.00 46.02 96 ALA C N 1
ATOM 3180 C CA . ALA C 1 99 ? 110.243 93.129 106.590 1.00 46.30 96 ALA C CA 1
ATOM 3181 C C . ALA C 1 99 ? 109.661 94.534 106.494 1.00 50.70 96 ALA C C 1
ATOM 3182 O O . ALA C 1 99 ? 110.390 95.515 106.680 1.00 55.70 96 ALA C O 1
ATOM 3184 N N . PRO C 1 100 ? 108.371 94.678 106.209 1.00 46.80 97 PRO C N 1
ATOM 3185 C CA . PRO C 1 100 ? 107.801 96.019 106.037 1.00 48.20 97 PRO C CA 1
ATOM 3186 C C . PRO C 1 100 ? 107.484 96.708 107.354 1.00 55.20 97 PRO C C 1
ATOM 3187 O O . PRO C 1 100 ? 106.739 97.692 107.381 1.00 59.89 97 PRO C O 1
ATOM 3191 N N . LEU C 1 101 ? 108.038 96.195 108.454 1.00 50.30 98 LEU C N 1
ATOM 3192 C CA . LEU C 1 101 ? 107.781 96.790 109.761 1.00 49.22 98 LEU C CA 1
ATOM 3193 C C . LEU C 1 101 ? 108.347 98.201 109.853 1.00 51.09 98 LEU C C 1
ATOM 3194 O O . LEU C 1 101 ? 107.727 99.089 110.452 1.00 60.49 98 LEU C O 1
ATOM 3199 N N . GLU C 1 102 ? 109.530 98.424 109.281 1.00 48.66 99 GLU C N 1
ATOM 3200 C CA . GLU C 1 102 ? 110.151 99.741 109.357 1.00 52.71 99 GLU C CA 1
ATOM 3201 C C . GLU C 1 102 ? 109.348 100.778 108.583 1.00 56.23 99 GLU C C 1
ATOM 3202 O O . GLU C 1 102 ? 109.211 101.925 109.023 1.00 61.78 99 GLU C O 1
ATOM 3208 N N . SER C 1 103 ? 108.804 100.392 107.428 1.00 51.85 100 SER C N 1
ATOM 3209 C CA . SER C 1 103 ? 108.025 101.333 106.630 1.00 48.83 100 SER C CA 1
ATOM 3210 C C . SER C 1 103 ? 106.748 101.743 107.348 1.00 48.43 100 SER C C 1
ATOM 3211 O O . SER C 1 103 ? 106.251 102.859 107.160 1.00 54.02 100 SER C O 1
ATOM 3214 N N . ALA C 1 104 ? 106.198 100.854 108.172 1.00 45.56 101 ALA C N 1
ATOM 3215 C CA . ALA C 1 104 ? 104.931 101.142 108.832 1.00 48.14 101 ALA C CA 1
ATOM 3216 C C . ALA C 1 104 ? 105.135 101.870 110.153 1.00 48.05 101 ALA C C 1
ATOM 3217 O O . ALA C 1 104 ? 104.616 102.974 110.347 1.00 52.30 101 ALA C O 1
ATOM 3219 N N . PHE C 1 105 ? 105.885 101.270 111.073 1.00 42.44 102 PHE C N 1
ATOM 3220 C CA . PHE C 1 105 ? 106.020 101.801 112.420 1.00 42.70 102 PHE C CA 1
ATOM 3221 C C . PHE C 1 105 ? 107.237 102.694 112.602 1.00 45.43 102 PHE C C 1
ATOM 3222 O O . PHE C 1 105 ? 107.460 103.192 113.709 1.00 53.86 102 PHE C O 1
ATOM 3230 N N . GLY C 1 106 ? 108.021 102.914 111.563 1.00 47.36 103 GLY C N 1
ATOM 3231 C CA . GLY C 1 106 ? 109.180 103.773 111.687 1.00 46.36 103 GLY C CA 1
ATOM 3232 C C . GLY C 1 106 ? 110.426 102.999 112.070 1.00 47.94 103 GLY C C 1
ATOM 3233 O O . GLY C 1 106 ? 110.367 101.936 112.698 1.00 50.50 103 GLY C O 1
ATOM 3234 N N . ALA C 1 107 ? 111.582 103.538 111.679 1.00 45.42 104 ALA C N 1
ATOM 3235 C CA . ALA C 1 107 ? 112.845 102.867 111.967 1.00 46.04 104 ALA C CA 1
ATOM 3236 C C . ALA C 1 107 ? 113.119 102.817 113.463 1.00 46.81 104 ALA C C 1
ATOM 3237 O O . ALA C 1 107 ? 113.527 101.776 113.992 1.00 54.08 104 ALA C O 1
ATOM 3239 N N . GLN C 1 108 ? 112.879 103.925 114.166 1.00 43.72 105 GLN C N 1
ATOM 3240 C CA . GLN C 1 108 ? 113.210 103.997 115.584 1.00 43.68 105 GLN C CA 1
ATOM 3241 C C . GLN C 1 108 ? 112.381 103.039 116.426 1.00 47.07 105 GLN C C 1
ATOM 3242 O O . GLN C 1 108 ? 112.738 102.781 117.580 1.00 51.15 105 GLN C O 1
ATOM 3248 N N . ASN C 1 109 ? 111.290 102.508 115.885 1.00 43.16 106 ASN C N 1
ATOM 3249 C CA . ASN C 1 109 ? 110.464 101.547 116.599 1.00 45.06 106 ASN C CA 1
ATOM 3250 C C . ASN C 1 109 ? 110.860 100.104 116.321 1.00 50.68 106 ASN C C 1
ATOM 3251 O O . ASN C 1 109 ? 110.282 99.190 116.922 1.00 55.07 106 ASN C O 1
ATOM 3256 N N . LEU C 1 110 ? 111.852 99.877 115.455 1.00 46.69 107 LEU C N 1
ATOM 3257 C CA . LEU C 1 110 ? 112.278 98.516 115.153 1.00 41.95 107 LEU C CA 1
ATOM 3258 C C . LEU C 1 110 ? 112.803 97.794 116.382 1.00 41.57 107 LEU C C 1
ATOM 3259 O O . LEU C 1 110 ? 112.917 96.565 116.365 1.00 54.00 107 LEU C O 1
ATOM 3264 N N . ALA C 1 111 ? 113.133 98.531 117.444 1.00 30.66 108 ALA C N 1
ATOM 3265 C CA . ALA C 1 111 ? 113.565 97.895 118.680 1.00 27.50 108 ALA C CA 1
ATOM 3266 C C . ALA C 1 111 ? 112.481 97.000 119.261 1.00 34.36 108 ALA C C 1
ATOM 3267 O O . ALA C 1 111 ? 112.789 96.061 120.002 1.00 42.89 108 ALA C O 1
ATOM 3269 N N . TRP C 1 112 ? 111.214 97.265 118.947 1.00 34.70 109 TRP C N 1
ATOM 3270 C CA . TRP C 1 112 ? 110.143 96.401 119.422 1.00 39.59 109 TRP C CA 1
ATOM 3271 C C . TRP C 1 112 ? 109.289 95.800 118.316 1.00 39.35 109 TRP C C 1
ATOM 3272 O O . TRP C 1 112 ? 108.808 94.676 118.479 1.00 45.03 109 TRP C O 1
ATOM 3283 N N . SER C 1 113 ? 109.107 96.498 117.193 1.00 39.76 110 SER C N 1
ATOM 3284 C CA . SER C 1 113 ? 108.273 95.965 116.121 1.00 38.87 110 SER C CA 1
ATOM 3285 C C . SER C 1 113 ? 108.816 94.647 115.589 1.00 43.13 110 SER C C 1
ATOM 3286 O O . SER C 1 113 ? 108.038 93.752 115.237 1.00 51.71 110 SER C O 1
ATOM 3289 N N . ALA C 1 114 ? 110.142 94.501 115.539 1.00 43.07 111 ALA C N 1
ATOM 3290 C CA . ALA C 1 114 ? 110.738 93.257 115.069 1.00 40.54 111 ALA C CA 1
ATOM 3291 C C . ALA C 1 114 ? 110.317 92.066 115.913 1.00 38.84 111 ALA C C 1
ATOM 3292 O O . ALA C 1 114 ? 110.337 90.933 115.418 1.00 49.15 111 ALA C O 1
ATOM 3294 N N . ALA C 1 115 ? 109.908 92.300 117.164 1.00 38.64 112 ALA C N 1
ATOM 3295 C CA . ALA C 1 115 ? 109.441 91.202 118.003 1.00 44.57 112 ALA C CA 1
ATOM 3296 C C . ALA C 1 115 ? 108.279 90.467 117.356 1.00 42.37 112 ALA C C 1
ATOM 3297 O O . ALA C 1 115 ? 108.068 89.281 117.631 1.00 51.59 112 ALA C O 1
ATOM 3299 N N . PHE C 1 116 ? 107.530 91.151 116.486 1.00 36.04 113 PHE C N 1
ATOM 3300 C CA . PHE C 1 116 ? 106.463 90.499 115.736 1.00 37.64 113 PHE C CA 1
ATOM 3301 C C . PHE C 1 116 ? 106.975 89.249 115.039 1.00 40.59 113 PHE C C 1
ATOM 3302 O O . PHE C 1 116 ? 106.390 88.166 115.168 1.00 52.38 113 PHE C O 1
ATOM 3310 N N . LEU C 1 117 ? 108.096 89.371 114.324 1.00 44.48 114 LEU C N 1
ATOM 3311 C CA . LEU C 1 117 ? 108.666 88.206 113.659 1.00 41.41 114 LEU C CA 1
ATOM 3312 C C . LEU C 1 117 ? 109.054 87.142 114.673 1.00 45.93 114 LEU C C 1
ATOM 3313 O O . LEU C 1 117 ? 108.844 85.945 114.440 1.00 56.35 114 LEU C O 1
ATOM 3318 N N . GLU C 1 118 ? 109.599 87.562 115.816 1.00 48.17 115 GLU C N 1
ATOM 3319 C CA . GLU C 1 118 ? 109.952 86.611 116.862 1.00 44.50 115 GLU C CA 1
ATOM 3320 C C . GLU C 1 118 ? 108.729 85.829 117.321 1.00 47.55 115 GLU C C 1
ATOM 3321 O O . GLU C 1 118 ? 108.841 84.672 117.739 1.00 52.84 115 GLU C O 1
ATOM 3327 N N . GLY C 1 119 ? 107.549 86.445 117.244 1.00 46.03 116 GLY C N 1
ATOM 3328 C CA . GLY C 1 119 ? 106.339 85.738 117.613 1.00 47.53 116 GLY C CA 1
ATOM 3329 C C . GLY C 1 119 ? 105.872 84.767 116.551 1.00 46.84 116 GLY C C 1
ATOM 3330 O O . GLY C 1 119 ? 105.223 83.765 116.866 1.00 51.89 116 GLY C O 1
ATOM 3331 N N . VAL C 1 120 ? 106.190 85.039 115.286 1.00 41.92 117 VAL C N 1
ATOM 3332 C CA . VAL C 1 120 ? 105.700 84.191 114.205 1.00 39.52 117 VAL C CA 1
ATOM 3333 C C . VAL C 1 120 ? 106.480 82.887 114.163 1.00 45.47 117 VAL C C 1
ATOM 3334 O O . VAL C 1 120 ? 105.924 81.802 114.380 1.00 53.11 117 VAL C O 1
ATOM 3338 N N . TYR C 1 121 ? 107.789 82.982 113.920 1.00 45.51 118 TYR C N 1
ATOM 3339 C CA . TYR C 1 121 ? 108.604 81.792 113.699 1.00 46.47 118 TYR C CA 1
ATOM 3340 C C . TYR C 1 121 ? 108.466 80.812 114.853 1.00 47.68 118 TYR C C 1
ATOM 3341 O O . TYR C 1 121 ? 108.291 79.606 114.637 1.00 57.77 118 TYR C O 1
ATOM 3350 N N . GLU C 1 122 ? 108.518 81.321 116.086 1.00 47.18 119 GLU C N 1
ATOM 3351 C CA . GLU C 1 122 ? 108.295 80.501 117.270 1.00 51.14 119 GLU C CA 1
ATOM 3352 C C . GLU C 1 122 ? 107.090 79.590 117.085 1.00 51.73 119 GLU C C 1
ATOM 3353 O O . GLU C 1 122 ? 107.216 78.359 117.090 1.00 56.71 119 GLU C O 1
ATOM 3359 N N . GLN C 1 123 ? 105.921 80.190 116.851 1.00 47.05 120 GLN C N 1
ATOM 3360 C CA . GLN C 1 123 ? 104.711 79.395 116.690 1.00 43.99 120 GLN C CA 1
ATOM 3361 C C . GLN C 1 123 ? 104.855 78.420 115.534 1.00 47.89 120 GLN C C 1
ATOM 3362 O O . GLN C 1 123 ? 104.470 77.249 115.648 1.00 53.22 120 GLN C O 1
ATOM 3368 N N . TRP C 1 124 ? 105.449 78.872 114.427 1.00 45.54 121 TRP C N 1
ATOM 3369 C CA . TRP C 1 124 ? 105.645 77.986 113.288 1.00 40.44 121 TRP C CA 1
ATOM 3370 C C . TRP C 1 124 ? 106.477 76.778 113.684 1.00 44.86 121 TRP C C 1
ATOM 3371 O O . TRP C 1 124 ? 106.157 75.644 113.307 1.00 54.64 121 TRP C O 1
ATOM 3382 N N . PHE C 1 125 ? 107.530 76.995 114.474 1.00 43.64 122 PHE C N 1
ATOM 3383 C CA . PHE C 1 125 ? 108.331 75.869 114.932 1.00 41.22 122 PHE C CA 1
ATOM 3384 C C . PHE C 1 125 ? 107.496 74.933 115.793 1.00 48.42 122 PHE C C 1
ATOM 3385 O O . PHE C 1 125 ? 107.607 73.708 115.680 1.00 57.58 122 PHE C O 1
ATOM 3393 N N . ARG C 1 126 ? 106.623 75.496 116.633 1.00 45.65 123 ARG C N 1
ATOM 3394 C CA . ARG C 1 126 ? 105.731 74.664 117.430 1.00 45.53 123 ARG C CA 1
ATOM 3395 C C . ARG C 1 126 ? 104.815 73.830 116.548 1.00 53.83 123 ARG C C 1
ATOM 3396 O O . ARG C 1 126 ? 104.374 72.750 116.956 1.00 58.07 123 ARG C O 1
ATOM 3404 N N . GLN C 1 127 ? 104.515 74.309 115.341 1.00 48.08 124 GLN C N 1
ATOM 3405 C CA . GLN C 1 127 ? 103.688 73.549 114.417 1.00 44.33 124 GLN C CA 1
ATOM 3406 C C . GLN C 1 127 ? 104.462 72.462 113.690 1.00 48.34 124 GLN C C 1
ATOM 3407 O O . GLN C 1 127 ? 103.841 71.577 113.093 1.00 54.10 124 GLN C O 1
ATOM 3413 N N . LEU C 1 128 ? 105.790 72.508 113.717 1.00 41.28 125 LEU C N 1
ATOM 3414 C CA . LEU C 1 128 ? 106.613 71.538 113.012 1.00 34.94 125 LEU C CA 1
ATOM 3415 C C . LEU C 1 128 ? 107.302 70.561 113.952 1.00 39.63 125 LEU C C 1
ATOM 3416 O O . LEU C 1 128 ? 108.284 69.925 113.558 1.00 50.69 125 LEU C O 1
ATOM 3421 N N . GLY C 1 129 ? 106.813 70.428 115.181 1.00 43.27 126 GLY C N 1
ATOM 3422 C CA . GLY C 1 129 ? 107.352 69.448 116.099 1.00 50.04 126 GLY C CA 1
ATOM 3423 C C . GLY C 1 129 ? 108.594 69.870 116.844 1.00 50.73 126 GLY C C 1
ATOM 3424 O O . GLY C 1 129 ? 109.279 69.013 117.411 1.00 58.98 126 GLY C O 1
ATOM 3425 N N . ALA C 1 130 ? 108.915 71.160 116.859 1.00 48.64 127 ALA C N 1
ATOM 3426 C CA . ALA C 1 130 ? 110.065 71.626 117.618 1.00 48.30 127 ALA C CA 1
ATOM 3427 C C . ALA C 1 130 ? 109.820 71.438 119.108 1.00 53.62 127 ALA C C 1
ATOM 3428 O O . ALA C 1 130 ? 108.717 71.676 119.607 1.00 55.28 127 ALA C O 1
ATOM 3430 N N . SER C 1 131 ? 110.859 71.002 119.818 1.00 63.79 128 SER C N 1
ATOM 3431 C CA . SER C 1 131 ? 110.736 70.746 121.246 1.00 63.66 128 SER C CA 1
ATOM 3432 C C . SER C 1 131 ? 110.400 72.031 121.989 1.00 66.10 128 SER C C 1
ATOM 3433 O O . SER C 1 131 ? 110.849 73.121 121.624 1.00 70.03 128 SER C O 1
ATOM 3436 N N . ASP C 1 132 ? 109.592 71.896 123.043 1.00 58.77 129 ASP C N 1
ATOM 3437 C CA . ASP C 1 132 ? 109.171 73.068 123.802 1.00 58.12 129 ASP C CA 1
ATOM 3438 C C . ASP C 1 132 ? 110.343 73.727 124.517 1.00 60.29 129 ASP C C 1
ATOM 3439 O O . ASP C 1 132 ? 110.240 74.885 124.936 1.00 63.84 129 ASP C O 1
ATOM 3444 N N . ALA C 1 133 ? 111.458 73.012 124.669 1.00 61.35 130 ALA C N 1
ATOM 3445 C CA . ALA C 1 133 ? 112.638 73.603 125.285 1.00 65.06 130 ALA C CA 1
ATOM 3446 C C . ALA C 1 133 ? 113.276 74.666 124.403 1.00 67.35 130 ALA C C 1
ATOM 3447 O O . ALA C 1 133 ? 114.007 75.522 124.913 1.00 69.64 130 ALA C O 1
ATOM 3449 N N . LEU C 1 134 ? 113.018 74.634 123.099 1.00 61.06 131 LEU C N 1
ATOM 3450 C CA . LEU C 1 134 ? 113.616 75.577 122.165 1.00 57.72 131 LEU C CA 1
ATOM 3451 C C . LEU C 1 134 ? 112.734 76.811 122.028 1.00 56.27 131 LEU C C 1
ATOM 3452 O O . LEU C 1 134 ? 111.507 76.701 121.949 1.00 58.57 131 LEU C O 1
ATOM 3457 N N . HIS C 1 135 ? 113.364 77.982 122.006 1.00 51.64 132 HIS C N 1
ATOM 3458 C CA . HIS C 1 135 ? 112.670 79.251 121.861 1.00 44.35 132 HIS C CA 1
ATOM 3459 C C . HIS C 1 135 ? 113.405 80.121 120.851 1.00 53.67 132 HIS C C 1
ATOM 3460 O O . HIS C 1 135 ? 114.609 79.958 120.627 1.00 61.64 132 HIS C O 1
ATOM 3467 N N . VAL C 1 136 ? 112.668 81.049 120.248 1.00 46.36 133 VAL C N 1
ATOM 3468 C CA . VAL C 1 136 ? 113.209 81.976 119.262 1.00 41.26 133 VAL C CA 1
ATOM 3469 C C . VAL C 1 136 ? 113.482 83.302 119.956 1.00 47.38 133 VAL C C 1
ATOM 3470 O O . VAL C 1 136 ? 112.596 83.864 120.609 1.00 52.47 133 VAL C O 1
ATOM 3474 N N . ARG C 1 137 ? 114.707 83.801 119.818 1.00 50.09 134 ARG C N 1
ATOM 3475 C CA . ARG C 1 137 ? 115.118 85.051 120.439 1.00 41.90 134 ARG C CA 1
ATOM 3476 C C . ARG C 1 137 ? 115.849 85.910 119.420 1.00 48.05 134 ARG C C 1
ATOM 3477 O O . ARG C 1 137 ? 116.608 85.395 118.595 1.00 59.22 134 ARG C O 1
ATOM 3485 N N . GLN C 1 138 ? 115.632 87.219 119.485 1.00 43.69 135 GLN C N 1
ATOM 3486 C CA . GLN C 1 138 ? 116.278 88.138 118.558 1.00 42.94 135 GLN C CA 1
ATOM 3487 C C . GLN C 1 138 ? 117.665 88.494 119.074 1.00 47.75 135 GLN C C 1
ATOM 3488 O O . GLN C 1 138 ? 117.815 88.932 120.219 1.00 59.61 135 GLN C O 1
ATOM 3494 N N . SER C 1 139 ? 118.677 88.310 118.231 1.00 51.91 136 SER C N 1
ATOM 3495 C CA . SER C 1 139 ? 120.053 88.613 118.594 1.00 57.38 136 SER C CA 1
ATOM 3496 C C . SER C 1 139 ? 120.381 90.039 118.171 1.00 62.06 136 SER C C 1
ATOM 3497 O O . SER C 1 139 ? 120.361 90.358 116.978 1.00 64.77 136 SER C O 1
ATOM 3500 N N . GLU C 1 140 ? 120.684 90.892 119.148 1.00 81.41 137 GLU C N 1
ATOM 3501 C CA . GLU C 1 140 ? 121.027 92.289 118.878 1.00 84.04 137 GLU C CA 1
ATOM 3502 C C . GLU C 1 140 ? 122.529 92.396 118.615 1.00 84.57 137 GLU C C 1
ATOM 3503 O O . GLU C 1 140 ? 123.321 92.843 119.447 1.00 84.80 137 GLU C O 1
ATOM 3509 N N . GLU C 1 141 ? 122.914 91.959 117.422 1.00 96.87 138 GLU C N 1
ATOM 3510 C CA . GLU C 1 141 ? 124.311 91.962 117.005 1.00 99.94 138 GLU C CA 1
ATOM 3511 C C . GLU C 1 141 ? 124.548 92.705 115.701 1.00 101.21 138 GLU C C 1
ATOM 3512 O O . GLU C 1 141 ? 125.566 93.389 115.565 1.00 101.55 138 GLU C O 1
ATOM 3518 N N . SER C 1 142 ? 123.640 92.591 114.738 1.00 102.97 139 SER C N 1
ATOM 3519 C CA . SER C 1 142 ? 123.793 93.228 113.441 1.00 103.98 139 SER C CA 1
ATOM 3520 C C . SER C 1 142 ? 122.825 94.402 113.314 1.00 103.34 139 SER C C 1
ATOM 3521 O O . SER C 1 142 ? 122.034 94.696 114.214 1.00 100.92 139 SER C O 1
ATOM 3524 N N . ASP C 1 143 ? 122.895 95.084 112.173 1.00 100.25 140 ASP C N 1
ATOM 3525 C CA . ASP C 1 143 ? 122.006 96.207 111.907 1.00 97.97 140 ASP C CA 1
ATOM 3526 C C . ASP C 1 143 ? 120.586 95.699 111.695 1.00 95.81 140 ASP C C 1
ATOM 3527 O O . ASP C 1 143 ? 120.353 94.817 110.862 1.00 97.01 140 ASP C O 1
ATOM 3532 N N . VAL C 1 144 ? 119.638 96.254 112.452 1.00 81.25 141 VAL C N 1
ATOM 3533 C CA . VAL C 1 144 ? 118.249 95.824 112.335 1.00 82.58 141 VAL C CA 1
ATOM 3534 C C . VAL C 1 144 ? 117.682 96.213 110.976 1.00 83.77 141 VAL C C 1
ATOM 3535 O O . VAL C 1 144 ? 116.876 95.480 110.390 1.00 83.29 141 VAL C O 1
ATOM 3539 N N . ARG C 1 145 ? 118.097 97.368 110.450 1.00 83.91 142 ARG C N 1
ATOM 3540 C CA . ARG C 1 145 ? 117.553 97.849 109.184 1.00 82.27 142 ARG C CA 1
ATOM 3541 C C . ARG C 1 145 ? 117.905 96.917 108.030 1.00 80.80 142 ARG C C 1
ATOM 3542 O O . ARG C 1 145 ? 117.062 96.648 107.167 1.00 81.33 142 ARG C O 1
ATOM 3550 N N . LYS C 1 146 ? 119.142 96.418 107.993 1.00 75.07 143 LYS C N 1
ATOM 3551 C CA . LYS C 1 146 ? 119.556 95.561 106.887 1.00 75.44 143 LYS C CA 1
ATOM 3552 C C . LYS C 1 146 ? 118.824 94.225 106.916 1.00 75.69 143 LYS C C 1
ATOM 3553 O O . LYS C 1 146 ? 118.267 93.789 105.902 1.00 76.56 143 LYS C O 1
ATOM 3559 N N . ALA C 1 147 ? 118.809 93.563 108.070 1.00 61.24 144 ALA C N 1
ATOM 3560 C CA . ALA C 1 147 ? 118.138 92.280 108.210 1.00 59.93 144 ALA C CA 1
ATOM 3561 C C . ALA C 1 147 ? 117.863 92.037 109.684 1.00 60.93 144 ALA C C 1
ATOM 3562 O O . ALA C 1 147 ? 118.488 92.644 110.557 1.00 65.27 144 ALA C O 1
ATOM 3564 N N . ILE C 1 148 ? 116.920 91.140 109.954 1.00 45.16 145 ILE C N 1
ATOM 3565 C CA . ILE C 1 148 ? 116.562 90.771 111.320 1.00 37.71 145 ILE C CA 1
ATOM 3566 C C . ILE C 1 148 ? 117.071 89.361 111.574 1.00 44.85 145 ILE C C 1
ATOM 3567 O O . ILE C 1 148 ? 116.692 88.421 110.868 1.00 55.19 145 ILE C O 1
ATOM 3572 N N . VAL C 1 149 ? 117.924 89.209 112.582 1.00 39.14 146 VAL C N 1
ATOM 3573 C CA . VAL C 1 149 ? 118.566 87.938 112.891 1.00 40.42 146 VAL C CA 1
ATOM 3574 C C . VAL C 1 149 ? 117.925 87.359 114.142 1.00 43.06 146 VAL C C 1
ATOM 3575 O O . VAL C 1 149 ? 117.815 88.044 115.166 1.00 55.72 146 VAL C O 1
ATOM 3579 N N . LEU C 1 150 ? 117.506 86.101 114.057 1.00 44.08 147 LEU C N 1
ATOM 3580 C CA . LEU C 1 150 ? 116.860 85.392 115.147 1.00 44.00 147 LEU C CA 1
ATOM 3581 C C . LEU C 1 150 ? 117.551 84.050 115.347 1.00 47.82 147 LEU C C 1
ATOM 3582 O O . LEU C 1 150 ? 118.112 83.474 114.413 1.00 55.51 147 LEU C O 1
ATOM 3587 N N . ARG C 1 151 ? 117.505 83.551 116.577 1.00 53.86 148 ARG C N 1
ATOM 3588 C CA . ARG C 1 151 ? 118.141 82.292 116.933 1.00 50.12 148 ARG C CA 1
ATOM 3589 C C . ARG C 1 151 ? 117.118 81.385 117.594 1.00 50.90 148 ARG C C 1
ATOM 3590 O O . ARG C 1 151 ? 116.412 81.811 118.514 1.00 61.49 148 ARG C O 1
ATOM 3598 N N . LEU C 1 152 ? 117.037 80.142 117.123 1.00 49.56 149 LEU C N 1
ATOM 3599 C CA . LEU C 1 152 ? 116.189 79.129 117.745 1.00 42.60 149 LEU C CA 1
ATOM 3600 C C . LEU C 1 152 ? 117.080 78.265 118.624 1.00 48.49 149 LEU C C 1
ATOM 3601 O O . LEU C 1 152 ? 117.775 77.371 118.137 1.00 58.04 149 LEU C O 1
ATOM 3606 N N . GLY C 1 153 ? 117.066 78.533 119.930 1.00 55.72 150 GLY C N 1
ATOM 3607 C CA . GLY C 1 153 ? 117.975 77.869 120.837 1.00 55.22 150 GLY C CA 1
ATOM 3608 C C . GLY C 1 153 ? 117.356 77.665 122.204 1.00 62.63 150 GLY C C 1
ATOM 3609 O O . GLY C 1 153 ? 116.227 78.079 122.471 1.00 70.58 150 GLY C O 1
ATOM 3610 N N . ARG C 1 154 ? 118.127 77.012 123.067 1.00 76.40 151 ARG C N 1
ATOM 3611 C CA . ARG C 1 154 ? 117.688 76.712 124.422 1.00 75.71 151 ARG C CA 1
ATOM 3612 C C . ARG C 1 154 ? 118.202 77.757 125.404 1.00 75.21 151 ARG C C 1
ATOM 3613 O O . ARG C 1 154 ? 119.158 78.477 125.118 0.00 77.04 151 ARG C O 1
ATOM 3622 N N . GLU D 1 5 ? 74.825 104.302 99.770 1.00 76.32 2 GLU D N 1
ATOM 3623 C CA . GLU D 1 5 ? 74.076 103.563 98.762 1.00 77.73 2 GLU D CA 1
ATOM 3624 C C . GLU D 1 5 ? 74.772 103.698 97.409 1.00 74.87 2 GLU D C 1
ATOM 3625 O O . GLU D 1 5 ? 75.732 102.982 97.132 1.00 75.51 2 GLU D O 1
ATOM 3631 N N . ASN D 1 6 ? 74.290 104.607 96.564 1.00 65.73 3 ASN D N 1
ATOM 3632 C CA . ASN D 1 6 ? 74.992 104.886 95.313 1.00 63.12 3 ASN D CA 1
ATOM 3633 C C . ASN D 1 6 ? 76.368 105.503 95.531 1.00 66.22 3 ASN D C 1
ATOM 3634 O O . ASN D 1 6 ? 77.341 105.002 94.938 1.00 71.66 3 ASN D O 1
ATOM 3639 N N . PRO D 1 7 ? 76.536 106.571 96.325 1.00 55.04 4 PRO D N 1
ATOM 3640 C CA . PRO D 1 7 ? 77.882 107.150 96.461 1.00 52.29 4 PRO D CA 1
ATOM 3641 C C . PRO D 1 7 ? 78.890 106.202 97.080 1.00 56.79 4 PRO D C 1
ATOM 3642 O O . PRO D 1 7 ? 80.056 106.187 96.667 1.00 65.62 4 PRO D O 1
ATOM 3646 N N . LEU D 1 8 ? 78.473 105.399 98.058 1.00 51.83 5 LEU D N 1
ATOM 3647 C CA . LEU D 1 8 ? 79.408 104.487 98.706 1.00 52.23 5 LEU D CA 1
ATOM 3648 C C . LEU D 1 8 ? 79.834 103.375 97.758 1.00 54.96 5 LEU D C 1
ATOM 3649 O O . LEU D 1 8 ? 81.017 103.009 97.706 1.00 59.57 5 LEU D O 1
ATOM 3654 N N . PHE D 1 9 ? 78.886 102.838 96.989 1.00 59.14 6 PHE D N 1
ATOM 3655 C CA . PHE D 1 9 ? 79.218 101.847 95.973 1.00 57.40 6 PHE D CA 1
ATOM 3656 C C . PHE D 1 9 ? 80.154 102.435 94.925 1.00 58.02 6 PHE D C 1
ATOM 3657 O O . PHE D 1 9 ? 81.112 101.780 94.497 1.00 66.24 6 PHE D O 1
ATOM 3665 N N . ASP D 1 10 ? 79.896 103.676 94.507 1.00 55.90 7 ASP D N 1
ATOM 3666 C CA . ASP D 1 10 ? 80.764 104.323 93.530 1.00 59.67 7 ASP D CA 1
ATOM 3667 C C . ASP D 1 10 ? 82.174 104.500 94.075 1.00 60.14 7 ASP D C 1
ATOM 3668 O O . ASP D 1 10 ? 83.157 104.264 93.364 1.00 67.29 7 ASP D O 1
ATOM 3673 N N . TYR D 1 11 ? 82.292 104.921 95.335 1.00 47.28 8 TYR D N 1
ATOM 3674 C CA . TYR D 1 11 ? 83.611 105.090 95.935 1.00 49.31 8 TYR D CA 1
ATOM 3675 C C . TYR D 1 11 ? 84.347 103.763 96.030 1.00 54.92 8 TYR D C 1
ATOM 3676 O O . TYR D 1 11 ? 85.548 103.689 95.748 1.00 56.95 8 TYR D O 1
ATOM 3685 N N . TYR D 1 12 ? 83.646 102.703 96.435 1.00 58.51 9 TYR D N 1
ATOM 3686 C CA . TYR D 1 12 ? 84.287 101.397 96.521 1.00 58.20 9 TYR D CA 1
ATOM 3687 C C . TYR D 1 12 ? 84.753 100.924 95.152 1.00 60.92 9 TYR D C 1
ATOM 3688 O O . TYR D 1 12 ? 85.836 100.343 95.023 1.00 61.47 9 TYR D O 1
ATOM 3697 N N . ARG D 1 13 ? 83.946 101.159 94.116 1.00 60.33 10 ARG D N 1
ATOM 3698 C CA . ARG D 1 13 ? 84.333 100.729 92.776 1.00 57.29 10 ARG D CA 1
ATOM 3699 C C . ARG D 1 13 ? 85.517 101.532 92.252 1.00 55.98 10 ARG D C 1
ATOM 3700 O O . ARG D 1 13 ? 86.410 100.974 91.607 1.00 63.19 10 ARG D O 1
ATOM 3708 N N . ASN D 1 14 ? 85.544 102.839 92.513 1.00 53.64 11 ASN D N 1
ATOM 3709 C CA . ASN D 1 14 ? 86.572 103.697 91.936 1.00 54.53 11 ASN D CA 1
ATOM 3710 C C . ASN D 1 14 ? 87.907 103.618 92.661 1.00 54.51 11 ASN D C 1
ATOM 3711 O O . ASN D 1 14 ? 88.926 104.013 92.087 1.00 59.43 11 ASN D O 1
ATOM 3716 N N . ARG D 1 15 ? 87.935 103.124 93.897 1.00 46.51 12 ARG D N 1
ATOM 3717 C CA . ARG D 1 15 ? 89.150 103.120 94.701 1.00 48.37 12 ARG D CA 1
ATOM 3718 C C . ARG D 1 15 ? 89.678 101.716 94.961 1.00 51.75 12 ARG D C 1
ATOM 3719 O O . ARG D 1 15 ? 90.492 101.524 95.869 1.00 53.10 12 ARG D O 1
ATOM 3727 N N . GLN D 1 16 ? 89.231 100.727 94.188 1.00 50.09 13 GLN D N 1
ATOM 3728 C CA . GLN D 1 16 ? 89.704 99.364 94.393 1.00 48.02 13 GLN D CA 1
ATOM 3729 C C . GLN D 1 16 ? 91.179 99.236 94.030 1.00 49.55 13 GLN D C 1
ATOM 3730 O O . GLN D 1 16 ? 91.937 98.529 94.702 1.00 53.92 13 GLN D O 1
ATOM 3736 N N . ALA D 1 17 ? 91.602 99.917 92.970 1.00 48.25 14 ALA D N 1
ATOM 3737 C CA . ALA D 1 17 ? 93.012 99.961 92.623 1.00 43.65 14 ALA D CA 1
ATOM 3738 C C . ALA D 1 17 ? 93.757 100.914 93.553 1.00 50.90 14 ALA D C 1
ATOM 3739 O O . ALA D 1 17 ? 93.189 101.904 94.023 1.00 57.04 14 ALA D O 1
ATOM 3741 N N . PRO D 1 18 ? 95.028 100.643 93.836 1.00 42.05 15 PRO D N 1
ATOM 3742 C CA . PRO D 1 18 ? 95.774 101.490 94.770 1.00 40.87 15 PRO D CA 1
ATOM 3743 C C . PRO D 1 18 ? 96.123 102.836 94.153 1.00 46.16 15 PRO D C 1
ATOM 3744 O O . PRO D 1 18 ? 96.075 103.038 92.939 1.00 52.65 15 PRO D O 1
ATOM 3748 N N . LEU D 1 19 ? 96.481 103.774 95.033 1.00 47.74 16 LEU D N 1
ATOM 3749 C CA . LEU D 1 19 ? 96.848 105.115 94.592 1.00 43.97 16 LEU D CA 1
ATOM 3750 C C . LEU D 1 19 ? 98.100 105.107 93.730 1.00 44.65 16 LEU D C 1
ATOM 3751 O O . LEU D 1 19 ? 98.305 106.024 92.927 1.00 50.41 16 LEU D O 1
ATOM 3756 N N . GLN D 1 20 ? 98.948 104.091 93.885 1.00 48.31 17 GLN D N 1
ATOM 3757 C CA . GLN D 1 20 ? 100.209 104.061 93.157 1.00 46.69 17 GLN D CA 1
ATOM 3758 C C . GLN D 1 20 ? 99.999 103.893 91.659 1.00 52.78 17 GLN D C 1
ATOM 3759 O O . GLN D 1 20 ? 100.806 104.390 90.864 1.00 61.10 17 GLN D O 1
ATOM 3765 N N . TRP D 1 21 ? 98.927 103.220 91.249 1.00 48.13 18 TRP D N 1
ATOM 3766 C CA . TRP D 1 21 ? 98.754 102.847 89.856 1.00 47.59 18 TRP D CA 1
ATOM 3767 C C . TRP D 1 21 ? 97.488 103.375 89.203 1.00 50.91 18 TRP D C 1
ATOM 3768 O O . TRP D 1 21 ? 97.328 103.195 87.992 1.00 53.35 18 TRP D O 1
ATOM 3779 N N . ARG D 1 22 ? 96.596 104.027 89.950 1.00 49.40 19 ARG D N 1
ATOM 3780 C CA . ARG D 1 22 ? 95.335 104.475 89.368 1.00 42.76 19 ARG D CA 1
ATOM 3781 C C . ARG D 1 22 ? 95.571 105.460 88.228 1.00 50.03 19 ARG D C 1
ATOM 3782 O O . ARG D 1 22 ? 95.076 105.267 87.111 1.00 52.28 19 ARG D O 1
ATOM 3790 N N . GLY D 1 23 ? 96.348 106.512 88.488 1.00 46.18 20 GLY D N 1
ATOM 3791 C CA . GLY D 1 23 ? 96.589 107.513 87.462 1.00 45.39 20 GLY D CA 1
ATOM 3792 C C . GLY D 1 23 ? 97.381 106.976 86.287 1.00 46.69 20 GLY D C 1
ATOM 3793 O O . GLY D 1 23 ? 97.083 107.286 85.131 1.00 52.29 20 GLY D O 1
ATOM 3794 N N . ALA D 1 24 ? 98.402 106.163 86.567 1.00 45.76 21 ALA D N 1
ATOM 3795 C CA . ALA D 1 24 ? 99.214 105.604 85.493 1.00 46.87 21 ALA D CA 1
ATOM 3796 C C . ALA D 1 24 ? 98.386 104.706 84.583 1.00 53.81 21 ALA D C 1
ATOM 3797 O O . ALA D 1 24 ? 98.483 104.797 83.354 1.00 53.01 21 ALA D O 1
ATOM 3799 N N . LEU D 1 25 ? 97.554 103.841 85.166 1.00 53.69 22 LEU D N 1
ATOM 3800 C CA . LEU D 1 25 ? 96.737 102.958 84.348 1.00 49.90 22 LEU D CA 1
ATOM 3801 C C . LEU D 1 25 ? 95.646 103.726 83.616 1.00 51.94 22 LEU D C 1
ATOM 3802 O O . LEU D 1 25 ? 95.296 103.369 82.487 1.00 57.40 22 LEU D O 1
ATOM 3807 N N . GLY D 1 26 ? 95.108 104.786 84.223 1.00 45.02 23 GLY D N 1
ATOM 3808 C CA . GLY D 1 26 ? 94.165 105.625 83.504 1.00 47.01 23 GLY D CA 1
ATOM 3809 C C . GLY D 1 26 ? 94.794 106.292 82.297 1.00 49.16 23 GLY D C 1
ATOM 3810 O O . GLY D 1 26 ? 94.192 106.351 81.221 1.00 56.77 23 GLY D O 1
ATOM 3811 N N . ALA D 1 27 ? 96.017 106.798 82.456 1.00 43.68 24 ALA D N 1
ATOM 3812 C CA . ALA D 1 27 ? 96.721 107.406 81.332 1.00 46.49 24 ALA D CA 1
ATOM 3813 C C . ALA D 1 27 ? 97.022 106.380 80.247 1.00 51.89 24 ALA D C 1
ATOM 3814 O O . ALA D 1 27 ? 96.897 106.672 79.049 1.00 59.75 24 ALA D O 1
ATOM 3816 N N . LEU D 1 28 ? 97.429 105.174 80.647 1.00 47.12 25 LEU D N 1
ATOM 3817 C CA . LEU D 1 28 ? 97.692 104.125 79.668 1.00 45.70 25 LEU D CA 1
ATOM 3818 C C . LEU D 1 28 ? 96.425 103.756 78.908 1.00 47.10 25 LEU D C 1
ATOM 3819 O O . LEU D 1 28 ? 96.460 103.550 77.689 1.00 50.50 25 LEU D O 1
ATOM 3824 N N . ALA D 1 29 ? 95.294 103.675 79.612 1.00 39.31 26 ALA D N 1
ATOM 3825 C CA . ALA D 1 29 ? 94.028 103.391 78.948 1.00 41.90 26 ALA D CA 1
ATOM 3826 C C . ALA D 1 29 ? 93.645 104.512 77.993 1.00 42.09 26 ALA D C 1
ATOM 3827 O O . ALA D 1 29 ? 93.118 104.257 76.904 1.00 51.60 26 ALA D O 1
ATOM 3829 N N . GLN D 1 30 ? 93.894 105.762 78.388 1.00 41.77 27 GLN D N 1
ATOM 3830 C CA . GLN D 1 30 ? 93.612 106.885 77.499 1.00 45.35 27 GLN D CA 1
ATOM 3831 C C . GLN D 1 30 ? 94.433 106.791 76.221 1.00 50.52 27 GLN D C 1
ATOM 3832 O O . GLN D 1 30 ? 93.906 106.984 75.118 1.00 56.30 27 GLN D O 1
ATOM 3838 N N . SER D 1 31 ? 95.723 106.477 76.346 1.00 46.57 28 SER D N 1
ATOM 3839 C CA . SER D 1 31 ? 96.565 106.348 75.160 1.00 49.05 28 SER D CA 1
ATOM 3840 C C . SER D 1 31 ? 96.110 105.187 74.283 1.00 49.58 28 SER D C 1
ATOM 3841 O O . SER D 1 31 ? 96.052 105.308 73.050 1.00 52.95 28 SER D O 1
ATOM 3844 N N . LEU D 1 32 ? 95.770 104.054 74.904 1.00 46.88 29 LEU D N 1
ATOM 3845 C CA . LEU D 1 32 ? 95.302 102.900 74.146 1.00 44.97 29 LEU D CA 1
ATOM 3846 C C . LEU D 1 32 ? 94.024 103.222 73.385 1.00 43.17 29 LEU D C 1
ATOM 3847 O O . LEU D 1 32 ? 93.875 102.837 72.219 1.00 51.33 29 LEU D O 1
ATOM 3852 N N . THR D 1 33 ? 93.091 103.927 74.025 1.00 37.78 30 THR D N 1
ATOM 3853 C CA . THR D 1 33 ? 91.869 104.326 73.338 1.00 32.81 30 THR D CA 1
ATOM 3854 C C . THR D 1 33 ? 92.157 105.317 72.222 1.00 38.12 30 THR D C 1
ATOM 3855 O O . THR D 1 33 ? 91.478 105.300 71.191 1.00 38.73 30 THR D O 1
ATOM 3859 N N . ASN D 1 34 ? 93.149 106.189 72.410 1.00 42.99 31 ASN D N 1
ATOM 3860 C CA . ASN D 1 34 ? 93.504 107.132 71.357 1.00 36.35 31 ASN D CA 1
ATOM 3861 C C . ASN D 1 34 ? 94.037 106.414 70.125 1.00 40.45 31 ASN D C 1
ATOM 3862 O O . ASN D 1 34 ? 93.707 106.785 68.992 1.00 47.10 31 ASN D O 1
ATOM 3867 N N . HIS D 1 35 ? 94.861 105.383 70.317 1.00 42.69 32 HIS D N 1
ATOM 3868 C CA . HIS D 1 35 ? 95.480 104.748 69.155 1.00 39.13 32 HIS D CA 1
ATOM 3869 C C . HIS D 1 35 ? 94.607 103.662 68.532 1.00 42.66 32 HIS D C 1
ATOM 3870 O O . HIS D 1 35 ? 94.488 103.599 67.305 1.00 48.00 32 HIS D O 1
ATOM 3877 N N . PHE D 1 36 ? 93.993 102.803 69.339 1.00 44.58 33 PHE D N 1
ATOM 3878 C CA . PHE D 1 36 ? 93.332 101.614 68.820 1.00 33.55 33 PHE D CA 1
ATOM 3879 C C . PHE D 1 36 ? 91.834 101.660 69.082 1.00 36.42 33 PHE D C 1
ATOM 3880 O O . PHE D 1 36 ? 91.354 102.344 69.988 1.00 46.38 33 PHE D O 1
ATOM 3888 N N . SER D 1 37 ? 91.102 100.913 68.260 1.00 33.07 34 SER D N 1
ATOM 3889 C CA . SER D 1 37 ? 89.664 100.759 68.379 1.00 30.90 34 SER D CA 1
ATOM 3890 C C . SER D 1 37 ? 89.318 99.792 69.505 1.00 41.64 34 SER D C 1
ATOM 3891 O O . SER D 1 37 ? 90.172 99.032 69.966 1.00 54.01 34 SER D O 1
ATOM 3894 N N . PRO D 1 38 ? 88.068 99.809 69.979 1.00 29.45 35 PRO D N 1
ATOM 3895 C CA . PRO D 1 38 ? 87.690 98.887 71.060 1.00 34.64 35 PRO D CA 1
ATOM 3896 C C . PRO D 1 38 ? 87.868 97.416 70.724 1.00 40.67 35 PRO D C 1
ATOM 3897 O O . PRO D 1 38 ? 88.168 96.627 71.628 1.00 48.13 35 PRO D O 1
ATOM 3901 N N . GLU D 1 39 ? 87.686 97.010 69.466 1.00 35.54 36 GLU D N 1
ATOM 3902 C CA . GLU D 1 39 ? 87.832 95.596 69.126 1.00 30.93 36 GLU D CA 1
ATOM 3903 C C . GLU D 1 39 ? 89.284 95.145 69.241 1.00 37.59 36 GLU D C 1
ATOM 3904 O O . GLU D 1 39 ? 89.568 94.060 69.772 1.00 51.62 36 GLU D O 1
ATOM 3910 N N . GLN D 1 40 ? 90.218 95.960 68.751 1.00 20.97 37 GLN D N 1
ATOM 3911 C CA . GLN D 1 40 ? 91.630 95.630 68.897 1.00 25.33 37 GLN D CA 1
ATOM 3912 C C . GLN D 1 40 ? 92.032 95.594 70.365 1.00 35.99 37 GLN D C 1
ATOM 3913 O O . GLN D 1 40 ? 92.816 94.733 70.782 1.00 49.64 37 GLN D O 1
ATOM 3919 N N . LEU D 1 41 ? 91.504 96.522 71.163 1.00 35.58 38 LEU D N 1
ATOM 3920 C CA . LEU D 1 41 ? 91.783 96.507 72.593 1.00 36.08 38 LEU D CA 1
ATOM 3921 C C . LEU D 1 41 ? 91.224 95.251 73.247 1.00 40.72 38 LEU D C 1
ATOM 3922 O O . LEU D 1 41 ? 91.848 94.688 74.153 1.00 53.40 38 LEU D O 1
ATOM 3927 N N . ARG D 1 42 ? 90.048 94.804 72.807 1.00 38.88 39 ARG D N 1
ATOM 3928 C CA . ARG D 1 42 ? 89.484 93.569 73.336 1.00 41.82 39 ARG D CA 1
ATOM 3929 C C . ARG D 1 42 ? 90.371 92.379 73.009 1.00 41.82 39 ARG D C 1
ATOM 3930 O O . ARG D 1 42 ? 90.596 91.514 73.860 1.00 48.85 39 ARG D O 1
ATOM 3938 N N . THR D 1 43 ? 90.884 92.317 71.780 1.00 28.12 40 THR D N 1
ATOM 3939 C CA . THR D 1 43 ? 91.790 91.229 71.416 1.00 27.33 40 THR D CA 1
ATOM 3940 C C . THR D 1 43 ? 93.059 91.268 72.262 1.00 38.58 40 THR D C 1
ATOM 3941 O O . THR D 1 43 ? 93.521 90.237 72.774 1.00 50.50 40 THR D O 1
ATOM 3945 N N . LEU D 1 44 ? 93.625 92.465 72.433 1.00 35.84 41 LEU D N 1
ATOM 3946 C CA . LEU D 1 44 ? 94.833 92.621 73.236 1.00 38.35 41 LEU D CA 1
ATOM 3947 C C . LEU D 1 44 ? 94.605 92.166 74.670 1.00 42.32 41 LEU D C 1
ATOM 3948 O O . LEU D 1 44 ? 95.408 91.406 75.229 1.00 45.05 41 LEU D O 1
ATOM 3953 N N . LEU D 1 45 ? 93.501 92.600 75.277 1.00 36.06 42 LEU D N 1
ATOM 3954 C CA . LEU D 1 45 ? 93.232 92.239 76.661 1.00 35.45 42 LEU D CA 1
ATOM 3955 C C . LEU D 1 45 ? 92.870 90.767 76.802 1.00 45.46 42 LEU D C 1
ATOM 3956 O O . LEU D 1 45 ? 93.166 90.160 77.835 1.00 52.46 42 LEU D O 1
ATOM 3961 N N . ARG D 1 46 ? 92.242 90.171 75.787 1.00 41.90 43 ARG D N 1
ATOM 3962 C CA . ARG D 1 46 ? 91.975 88.738 75.831 1.00 38.12 43 ARG D CA 1
ATOM 3963 C C . ARG D 1 46 ? 93.269 87.937 75.814 1.00 44.76 43 ARG D C 1
ATOM 3964 O O . ARG D 1 46 ? 93.414 86.964 76.565 1.00 53.46 43 ARG D O 1
ATOM 3972 N N . GLU D 1 47 ? 94.223 88.327 74.967 1.00 45.48 44 GLU D N 1
ATOM 3973 C CA . GLU D 1 47 ? 95.507 87.632 74.974 1.00 44.43 44 GLU D CA 1
ATOM 3974 C C . GLU D 1 47 ? 96.238 87.853 76.294 1.00 50.76 44 GLU D C 1
ATOM 3975 O O . GLU D 1 47 ? 96.901 86.943 76.811 1.00 53.06 44 GLU D O 1
ATOM 3981 N N . ALA D 1 48 ? 96.121 89.057 76.859 1.00 47.93 45 ALA D N 1
ATOM 3982 C CA . ALA D 1 48 ? 96.705 89.310 78.172 1.00 44.20 45 ALA D CA 1
ATOM 3983 C C . ALA D 1 48 ? 96.095 88.397 79.228 1.00 43.55 45 ALA D C 1
ATOM 3984 O O . ALA D 1 48 ? 96.808 87.853 80.077 1.00 55.71 45 ALA D O 1
ATOM 3986 N N . GLY D 1 49 ? 94.777 88.219 79.190 1.00 48.61 46 GLY D N 1
ATOM 3987 C CA . GLY D 1 49 ? 94.135 87.321 80.134 1.00 47.77 46 GLY D CA 1
ATOM 3988 C C . GLY D 1 49 ? 94.560 85.879 79.946 1.00 48.52 46 GLY D C 1
ATOM 3989 O O . GLY D 1 49 ? 94.702 85.131 80.917 1.00 57.35 46 GLY D O 1
ATOM 3990 N N . GLN D 1 50 ? 94.756 85.465 78.693 1.00 44.11 47 GLN D N 1
ATOM 3991 C CA . GLN D 1 50 ? 95.260 84.118 78.439 1.00 43.74 47 GLN D CA 1
ATOM 3992 C C . GLN D 1 50 ? 96.641 83.928 79.048 1.00 45.05 47 GLN D C 1
ATOM 3993 O O . GLN D 1 50 ? 96.918 82.896 79.673 1.00 52.05 47 GLN D O 1
ATOM 3999 N N . HIS D 1 51 ? 97.520 84.918 78.883 1.00 41.94 48 HIS D N 1
ATOM 4000 C CA . HIS D 1 51 ? 98.844 84.830 79.492 1.00 39.66 48 HIS D CA 1
ATOM 4001 C C . HIS D 1 51 ? 98.753 84.796 81.012 1.00 43.30 48 HIS D C 1
ATOM 4002 O O . HIS D 1 51 ? 99.482 84.043 81.671 1.00 48.00 48 HIS D O 1
ATOM 4009 N N . PHE D 1 52 ? 97.863 85.607 81.587 1.00 37.43 49 PHE D N 1
ATOM 4010 C CA . PHE D 1 52 ? 97.684 85.611 83.035 1.00 33.98 49 PHE D CA 1
ATOM 4011 C C . PHE D 1 52 ? 97.219 84.253 83.538 1.00 38.15 49 PHE D C 1
ATOM 4012 O O . PHE D 1 52 ? 97.707 83.760 84.561 1.00 48.00 49 PHE D O 1
ATOM 4020 N N . ALA D 1 53 ? 96.269 83.637 82.837 1.00 44.09 50 ALA D N 1
ATOM 4021 C CA . ALA D 1 53 ? 95.791 82.321 83.241 1.00 46.98 50 ALA D CA 1
ATOM 4022 C C . ALA D 1 53 ? 96.873 81.264 83.086 1.00 44.70 50 ALA D C 1
ATOM 4023 O O . ALA D 1 53 ? 96.948 80.334 83.896 1.00 53.41 50 ALA D O 1
ATOM 4025 N N . SER D 1 54 ? 97.709 81.381 82.053 1.00 42.38 51 SER D N 1
ATOM 4026 C CA . SER D 1 54 ? 98.823 80.450 81.907 1.00 39.43 51 SER D CA 1
ATOM 4027 C C . SER D 1 54 ? 99.822 80.603 83.046 1.00 42.72 51 SER D C 1
ATOM 4028 O O . SER D 1 54 ? 100.388 79.610 83.520 1.00 48.59 51 SER D O 1
ATOM 4031 N N . GLN D 1 55 ? 100.054 81.836 83.498 1.00 43.59 52 GLN D N 1
ATOM 4032 C CA . GLN D 1 55 ? 101.019 82.061 84.570 1.00 40.14 52 GLN D CA 1
ATOM 4033 C C . GLN D 1 55 ? 100.476 81.630 85.928 1.00 41.45 52 GLN D C 1
ATOM 4034 O O . GLN D 1 55 ? 101.258 81.359 86.845 1.00 51.95 52 GLN D O 1
ATOM 4040 N N . HIS D 1 56 ? 99.155 81.559 86.078 1.00 39.36 53 HIS D N 1
ATOM 4041 C CA . HIS D 1 56 ? 98.510 81.187 87.336 1.00 36.41 53 HIS D CA 1
ATOM 4042 C C . HIS D 1 56 ? 97.537 80.049 87.066 1.00 44.17 53 HIS D C 1
ATOM 4043 O O . HIS D 1 56 ? 96.319 80.261 86.986 1.00 51.60 53 HIS D O 1
ATOM 4050 N N . PRO D 1 57 ? 98.037 78.826 86.918 1.00 38.16 54 PRO D N 1
ATOM 4051 C CA . PRO D 1 57 ? 97.155 77.705 86.587 1.00 38.68 54 PRO D CA 1
ATOM 4052 C C . PRO D 1 57 ? 96.248 77.334 87.748 1.00 42.70 54 PRO D C 1
ATOM 4053 O O . PRO D 1 57 ? 96.551 77.593 88.914 1.00 49.95 54 PRO D O 1
ATOM 4057 N N . VAL D 1 58 ? 95.118 76.722 87.410 1.00 43.82 55 VAL D N 1
ATOM 4058 C CA . VAL D 1 58 ? 94.160 76.276 88.409 1.00 44.40 55 VAL D CA 1
ATOM 4059 C C . VAL D 1 58 ? 94.376 74.797 88.696 1.00 52.18 55 VAL D C 1
ATOM 4060 O O . VAL D 1 58 ? 94.807 74.022 87.839 1.00 52.31 55 VAL D O 1
ATOM 4064 N N . GLN D 1 59 ? 94.072 74.405 89.930 1.00 67.94 56 GLN D N 1
ATOM 4065 C CA . GLN D 1 59 ? 94.147 73.003 90.309 1.00 63.09 56 GLN D CA 1
ATOM 4066 C C . GLN D 1 59 ? 93.084 72.203 89.570 1.00 61.56 56 GLN D C 1
ATOM 4067 O O . GLN D 1 59 ? 92.035 72.733 89.194 1.00 67.34 56 GLN D O 1
ATOM 4073 N N . ALA D 1 60 ? 93.365 70.923 89.354 1.00 59.78 57 ALA D N 1
ATOM 4074 C CA . ALA D 1 60 ? 92.426 70.050 88.663 1.00 64.49 57 ALA D CA 1
ATOM 4075 C C . ALA D 1 60 ? 91.118 69.949 89.432 1.00 64.29 57 ALA D C 1
ATOM 4076 O O . ALA D 1 60 ? 91.112 69.805 90.657 1.00 65.64 57 ALA D O 1
ATOM 4078 N N . ALA D 1 61 ? 90.011 70.034 88.707 1.00 61.10 58 ALA D N 1
ATOM 4079 C CA . ALA D 1 61 ? 88.677 69.902 89.265 1.00 59.77 58 ALA D CA 1
ATOM 4080 C C . ALA D 1 61 ? 87.856 68.956 88.394 1.00 61.56 58 ALA D C 1
ATOM 4081 O O . ALA D 1 61 ? 88.204 68.678 87.240 1.00 63.64 58 ALA D O 1
ATOM 4083 N N . GLU D 1 62 ? 86.753 68.457 88.948 1.00 66.40 59 GLU D N 1
ATOM 4084 C CA . GLU D 1 62 ? 85.892 67.544 88.207 1.00 65.88 59 GLU D CA 1
ATOM 4085 C C . GLU D 1 62 ? 84.456 68.049 88.177 1.00 67.83 59 GLU D C 1
ATOM 4086 O O . GLU D 1 62 ? 83.754 67.881 87.175 1.00 66.98 59 GLU D O 1
ATOM 4092 N N . THR D 1 63 ? 84.010 68.666 89.266 1.00 61.66 60 THR D N 1
ATOM 4093 C CA . THR D 1 63 ? 82.656 69.184 89.377 1.00 59.23 60 THR D CA 1
ATOM 4094 C C . THR D 1 63 ? 82.644 70.697 89.191 1.00 60.39 60 THR D C 1
ATOM 4095 O O . THR D 1 63 ? 83.681 71.363 89.209 1.00 64.19 60 THR D O 1
ATOM 4099 N N . VAL D 1 64 ? 81.437 71.237 89.008 1.00 53.68 61 VAL D N 1
ATOM 4100 C CA . VAL D 1 64 ? 81.278 72.676 88.826 1.00 50.20 61 VAL D CA 1
ATOM 4101 C C . VAL D 1 64 ? 81.726 73.428 90.072 1.00 51.98 61 VAL D C 1
ATOM 4102 O O . VAL D 1 64 ? 82.429 74.443 89.987 1.00 59.46 61 VAL D O 1
ATOM 4106 N N . GLN D 1 65 ? 81.328 72.942 91.248 1.00 47.43 62 GLN D N 1
ATOM 4107 C CA . GLN D 1 65 ? 81.692 73.617 92.488 1.00 47.77 62 GLN D CA 1
ATOM 4108 C C . GLN D 1 65 ? 83.197 73.581 92.713 1.00 51.83 62 GLN D C 1
ATOM 4109 O O . GLN D 1 65 ? 83.780 74.552 93.206 1.00 60.22 62 GLN D O 1
ATOM 4115 N N . SER D 1 66 ? 83.846 72.471 92.359 1.00 50.69 63 SER D N 1
ATOM 4116 C CA . SER D 1 66 ? 85.295 72.391 92.503 1.00 51.46 63 SER D CA 1
ATOM 4117 C C . SER D 1 66 ? 85.997 73.363 91.562 1.00 53.90 63 SER D C 1
ATOM 4118 O O . SER D 1 66 ? 87.000 73.985 91.935 1.00 60.17 63 SER D O 1
ATOM 4121 N N . MET D 1 67 ? 85.488 73.503 90.338 1.00 52.25 64 MET D N 1
ATOM 4122 C CA . MET D 1 67 ? 86.039 74.483 89.408 1.00 49.59 64 MET D CA 1
ATOM 4123 C C . MET D 1 67 ? 85.889 75.894 89.958 1.00 48.91 64 MET D C 1
ATOM 4124 O O . MET D 1 67 ? 86.822 76.707 89.886 1.00 57.90 64 MET D O 1
ATOM 4129 N N . GLN D 1 68 ? 84.717 76.198 90.516 1.00 48.47 65 GLN D N 1
ATOM 4130 C CA . GLN D 1 68 ? 84.496 77.497 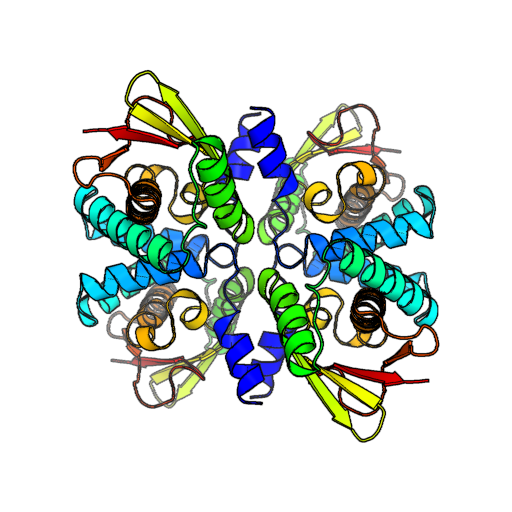91.138 1.00 48.02 65 GLN D CA 1
ATOM 4131 C C . GLN D 1 68 ? 85.472 77.726 92.281 1.00 50.42 65 GLN D C 1
ATOM 4132 O O . GLN D 1 68 ? 86.034 78.817 92.421 1.00 56.46 65 GLN D O 1
ATOM 4138 N N . ASP D 1 69 ? 85.679 76.705 93.112 1.00 49.47 66 ASP D N 1
ATOM 4139 C CA . ASP D 1 69 ? 86.591 76.833 94.241 1.00 47.71 66 ASP D CA 1
ATOM 4140 C C . ASP D 1 69 ? 88.015 77.089 93.772 1.00 46.53 66 ASP D C 1
ATOM 4141 O O . ASP D 1 69 ? 88.718 77.927 94.343 1.00 50.12 66 ASP D O 1
ATOM 4146 N N . ALA D 1 70 ? 88.456 76.385 92.730 1.00 39.51 67 ALA D N 1
ATOM 4147 C CA . ALA D 1 70 ? 89.806 76.595 92.221 1.00 42.14 67 ALA D CA 1
ATOM 4148 C C . ALA D 1 70 ? 89.973 78.004 91.664 1.00 46.25 67 ALA D C 1
ATOM 4149 O O . ALA D 1 70 ? 90.959 78.694 91.965 1.00 52.47 67 ALA D O 1
ATOM 4151 N N . MET D 1 71 ? 89.014 78.453 90.852 1.00 48.63 68 MET D N 1
ATOM 4152 C CA . MET D 1 71 ? 89.114 79.790 90.275 1.00 48.87 68 MET D CA 1
ATOM 4153 C C . MET D 1 71 ? 89.095 80.860 91.358 1.00 50.00 68 MET D C 1
ATOM 4154 O O . MET D 1 71 ? 89.872 81.822 91.307 1.00 56.89 68 MET D O 1
ATOM 4159 N N . ASN D 1 72 ? 88.223 80.707 92.354 1.00 43.90 69 ASN D N 1
ATOM 4160 C CA . ASN D 1 72 ? 88.174 81.673 93.442 1.00 40.95 69 ASN D CA 1
ATOM 4161 C C . ASN D 1 72 ? 89.438 81.628 94.286 1.00 47.77 69 ASN D C 1
ATOM 4162 O O . ASN D 1 72 ? 89.864 82.660 94.810 1.00 49.55 69 ASN 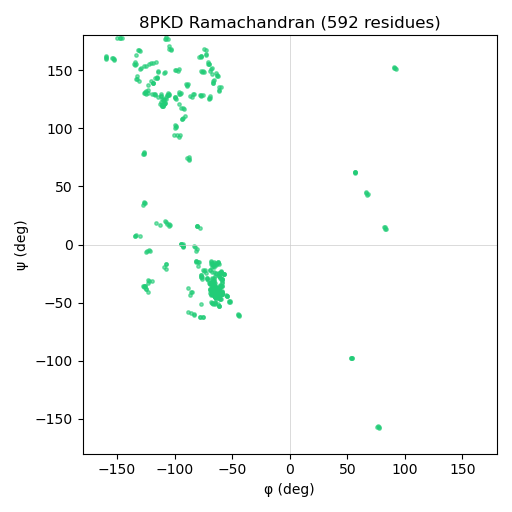D O 1
ATOM 4167 N N . GLY D 1 73 ? 90.046 80.451 94.437 1.00 46.52 70 GLY D N 1
ATOM 4168 C CA . GLY D 1 73 ? 91.302 80.370 95.157 1.00 48.11 70 GLY D CA 1
ATOM 4169 C C . GLY D 1 73 ? 92.419 81.100 94.442 1.00 45.61 70 GLY D C 1
ATOM 4170 O O . GLY D 1 73 ? 93.277 81.718 95.075 1.00 53.59 70 GLY D O 1
ATOM 4171 N N . VAL D 1 74 ? 92.431 81.030 93.112 1.00 42.70 71 VAL D N 1
ATOM 4172 C CA . VAL D 1 74 ? 93.403 81.814 92.355 1.00 41.86 71 VAL D CA 1
ATOM 4173 C C . VAL D 1 74 ? 93.112 83.305 92.496 1.00 43.55 71 VAL D C 1
ATOM 4174 O O . VAL D 1 74 ? 94.027 84.117 92.671 1.00 47.92 71 VAL D O 1
ATOM 4178 N N . TRP D 1 75 ? 91.835 83.686 92.419 1.00 49.34 72 TRP D N 1
ATOM 4179 C CA . TRP D 1 75 ? 91.482 85.104 92.474 1.00 46.55 72 TRP D CA 1
ATOM 4180 C C . TRP D 1 75 ? 91.799 85.718 93.833 1.00 46.95 72 TRP D C 1
ATOM 4181 O O . TRP D 1 75 ? 92.292 86.850 93.910 1.00 52.69 72 TRP D O 1
ATOM 4192 N N . THR D 1 76 ? 91.521 84.992 94.919 1.00 41.42 73 THR D N 1
ATOM 4193 C CA . THR D 1 76 ? 91.600 85.571 96.255 1.00 36.74 73 THR D CA 1
ATOM 4194 C C . THR D 1 76 ? 93.023 85.901 96.678 1.00 39.46 73 THR D C 1
ATOM 4195 O O . THR D 1 76 ? 93.207 86.660 97.634 1.00 44.93 73 THR D O 1
ATOM 4199 N N . THR D 1 77 ? 94.029 85.355 96.000 1.00 41.47 74 THR D N 1
ATOM 4200 C CA . THR D 1 77 ? 95.408 85.684 96.325 1.00 40.18 74 THR D CA 1
ATOM 4201 C C . THR D 1 77 ? 95.854 87.003 95.716 1.00 44.26 74 THR D C 1
ATOM 4202 O O . THR D 1 77 ? 96.982 87.433 95.972 1.00 53.25 74 THR D O 1
ATOM 4206 N N . GLN D 1 78 ? 95.001 87.651 94.924 1.00 38.26 75 GLN D N 1
ATOM 4207 C CA . GLN D 1 78 ? 95.350 88.901 94.263 1.00 41.54 75 GLN D CA 1
ATOM 4208 C C . GLN D 1 78 ? 94.263 89.959 94.389 1.00 47.96 75 GLN D C 1
ATOM 4209 O O . GLN D 1 78 ? 94.365 91.009 93.746 1.00 51.60 75 GLN D O 1
ATOM 4215 N N . ASP D 1 79 ? 93.228 89.709 95.192 1.00 49.69 76 ASP D N 1
ATOM 4216 C CA . ASP D 1 79 ? 92.152 90.672 95.431 1.00 50.06 76 ASP D CA 1
ATOM 4217 C C . ASP D 1 79 ? 91.486 91.100 94.124 1.00 49.62 76 ASP D C 1
ATOM 4218 O O . ASP D 1 79 ? 91.491 92.274 93.751 1.00 51.84 76 ASP D O 1
ATOM 4223 N N . TRP D 1 80 ? 90.903 90.128 93.425 1.00 43.60 77 TRP D N 1
ATOM 4224 C CA . TRP D 1 80 ? 90.267 90.356 92.136 1.00 41.21 77 TRP D CA 1
ATOM 4225 C C . TRP D 1 80 ? 88.820 89.870 92.108 1.00 45.15 77 TRP D C 1
ATOM 4226 O O . TRP D 1 80 ? 88.350 89.368 91.085 1.00 56.65 77 TRP D O 1
ATOM 4237 N N . GLY D 1 81 ? 88.105 90.015 93.219 1.00 42.25 78 GLY D N 1
ATOM 4238 C CA . GLY D 1 81 ? 86.708 89.625 93.246 1.00 45.00 78 GLY D CA 1
ATOM 4239 C C . GLY D 1 81 ? 86.533 88.119 93.332 1.00 41.29 78 GLY D C 1
ATOM 4240 O O . GLY D 1 81 ? 87.415 87.390 93.788 1.00 48.04 78 GLY D O 1
ATOM 4241 N N . TRP D 1 82 ? 85.372 87.649 92.884 1.00 37.51 79 TRP D N 1
ATOM 4242 C CA . TRP D 1 82 ? 85.086 86.220 92.925 1.00 36.94 79 TRP D CA 1
ATOM 4243 C C . TRP D 1 82 ? 84.082 85.878 91.834 1.00 42.34 79 TRP D C 1
ATOM 4244 O O . TRP D 1 82 ? 83.358 86.739 91.332 1.00 45.90 79 TRP D O 1
ATOM 4255 N N . VAL D 1 83 ? 84.037 84.595 91.483 1.00 43.55 80 VAL D N 1
ATOM 4256 C CA . VAL D 1 83 ? 83.220 84.106 90.382 1.00 39.77 80 VAL D CA 1
ATOM 4257 C C . VAL D 1 83 ? 82.198 83.112 90.913 1.00 38.87 80 VAL D C 1
ATOM 4258 O O . VAL D 1 83 ? 82.499 82.302 91.797 1.00 49.83 80 VAL D O 1
ATOM 4262 N N . ASP D 1 84 ? 80.977 83.203 90.394 1.00 40.59 81 ASP D N 1
ATOM 4263 C CA . ASP D 1 84 ? 79.921 82.237 90.659 1.00 41.56 81 ASP D CA 1
ATOM 4264 C C . ASP D 1 84 ? 79.536 81.564 89.349 1.00 43.74 81 ASP D C 1
ATOM 4265 O O . ASP D 1 84 ? 79.257 82.246 88.358 1.00 55.68 81 ASP D O 1
ATOM 4270 N N . ILE D 1 85 ? 79.519 80.234 89.347 1.00 43.79 82 ILE D N 1
ATOM 4271 C CA . ILE D 1 85 ? 79.283 79.448 88.141 1.00 46.68 82 ILE D CA 1
ATOM 4272 C C . ILE D 1 85 ? 77.966 78.705 88.298 1.00 46.60 82 ILE D C 1
ATOM 4273 O O . ILE D 1 85 ? 77.758 78.000 89.292 1.00 55.27 82 ILE D O 1
ATOM 4278 N N . HIS D 1 86 ? 77.081 78.859 87.318 1.00 53.85 83 HIS D N 1
ATOM 4279 C CA . HIS D 1 86 ? 75.788 78.188 87.310 1.00 49.67 83 HIS D CA 1
ATOM 4280 C C . HIS D 1 86 ? 75.662 77.364 86.039 1.00 55.69 83 HIS D C 1
ATOM 4281 O O . HIS D 1 86 ? 76.040 77.823 84.956 1.00 64.87 83 HIS D O 1
ATOM 4288 N N . ASP D 1 87 ? 75.136 76.150 86.168 1.00 58.92 84 ASP D N 1
ATOM 4289 C CA . ASP D 1 87 ? 74.990 75.233 85.039 1.00 62.68 84 ASP D CA 1
ATOM 4290 C C . ASP D 1 87 ? 73.543 75.282 84.563 1.00 64.13 84 ASP D C 1
ATOM 4291 O O . ASP D 1 87 ? 72.678 74.576 85.081 1.00 65.92 84 ASP D O 1
ATOM 4296 N N . LEU D 1 88 ? 73.275 76.123 83.567 1.00 72.03 85 LEU D N 1
ATOM 4297 C CA . LEU D 1 88 ? 71.934 76.241 83.007 1.00 69.25 85 LEU D CA 1
ATOM 4298 C C . LEU D 1 88 ? 71.830 75.281 81.829 1.00 70.76 85 LEU D C 1
ATOM 4299 O O . LEU D 1 88 ? 72.444 75.506 80.780 1.00 72.22 85 LEU D O 1
ATOM 4304 N N . ASP D 1 89 ? 71.058 74.209 82.011 1.00 75.75 86 ASP D N 1
ATOM 4305 C CA . ASP D 1 89 ? 70.881 73.185 80.989 1.00 77.61 86 ASP D CA 1
ATOM 4306 C C . ASP D 1 89 ? 72.226 72.656 80.509 1.00 76.03 86 ASP D C 1
ATOM 4307 O O . ASP D 1 89 ? 72.825 71.784 81.147 1.00 73.43 86 ASP D O 1
ATOM 4312 N N . SER D 1 90 ? 72.709 73.186 79.388 1.00 74.09 87 SER D N 1
ATOM 4313 C CA . SER D 1 90 ? 73.951 72.732 78.782 1.00 74.79 87 SER D CA 1
ATOM 4314 C C . SER D 1 90 ? 75.104 73.709 78.936 1.00 73.87 87 SER D C 1
ATOM 4315 O O . SER D 1 90 ? 76.261 73.294 78.833 1.00 75.40 87 SER D O 1
ATOM 4318 N N . PHE D 1 91 ? 74.829 74.985 79.178 1.00 65.51 88 PHE D N 1
ATOM 4319 C CA . PHE D 1 91 ? 75.871 75.999 79.179 1.00 59.92 88 PHE D CA 1
ATOM 4320 C C . PHE D 1 91 ? 76.163 76.504 80.587 1.00 60.83 88 PHE D C 1
ATOM 4321 O O . PHE D 1 91 ? 75.283 76.559 81.453 1.00 67.24 88 PHE D O 1
ATOM 4329 N N . LEU D 1 92 ? 77.420 76.878 80.798 1.00 47.08 89 LEU D N 1
ATOM 4330 C CA . LEU D 1 92 ? 77.887 77.432 82.059 1.00 47.13 89 LEU D CA 1
ATOM 4331 C C . LEU D 1 92 ? 77.854 78.951 81.987 1.00 53.34 89 LEU D C 1
ATOM 4332 O O . LEU D 1 92 ? 78.375 79.548 81.036 1.00 63.49 89 LEU D O 1
ATOM 4337 N N . THR D 1 93 ? 77.239 79.572 82.987 1.00 48.54 90 THR D N 1
ATOM 4338 C CA . THR D 1 93 ? 77.206 81.019 83.123 1.00 43.78 90 THR D CA 1
ATOM 4339 C C . THR D 1 93 ? 78.090 81.417 84.293 1.00 46.21 90 THR D C 1
ATOM 4340 O O . THR D 1 93 ? 77.902 80.929 85.413 1.00 56.74 90 THR D O 1
ATOM 4344 N N . LEU D 1 94 ? 79.052 82.293 84.029 1.00 40.81 91 LEU D N 1
ATOM 4345 C CA . LEU D 1 94 ? 80.016 82.742 85.022 1.00 41.67 91 LEU D CA 1
ATOM 4346 C C . LEU D 1 94 ? 79.759 84.211 85.317 1.00 48.10 91 LEU D C 1
ATOM 4347 O O . LEU D 1 94 ? 79.831 85.049 84.414 1.00 58.29 91 LEU D O 1
ATOM 4352 N N . THR D 1 95 ? 79.474 84.525 86.572 1.00 38.03 92 THR D N 1
ATOM 4353 C CA . THR D 1 95 ? 79.272 85.900 87.000 1.00 32.15 92 THR D CA 1
ATOM 4354 C C . THR D 1 95 ? 80.439 86.300 87.890 1.00 40.03 92 THR D C 1
ATOM 4355 O O . THR D 1 95 ? 80.660 85.687 88.938 1.00 51.34 92 THR D O 1
ATOM 4359 N N . HIS D 1 96 ? 81.181 87.316 87.468 1.00 37.26 93 HIS D N 1
ATOM 4360 C CA . HIS D 1 96 ? 82.342 87.801 88.199 1.00 36.59 93 HIS D CA 1
ATOM 4361 C C . HIS D 1 96 ? 81.994 89.106 88.896 1.00 46.80 93 HIS D C 1
ATOM 4362 O O . HIS D 1 96 ? 81.461 90.031 88.268 1.00 55.37 93 HIS D O 1
ATOM 4369 N N . TYR D 1 97 ? 82.293 89.169 90.189 1.00 39.32 94 TYR D N 1
ATOM 4370 C CA . TYR D 1 97 ? 82.036 90.330 91.024 1.00 37.56 94 TYR D CA 1
ATOM 4371 C C . TYR D 1 97 ? 83.348 90.927 91.508 1.00 39.91 94 TYR D C 1
ATOM 4372 O O . TYR D 1 97 ? 84.303 90.196 91.807 1.00 48.91 94 TYR D O 1
ATOM 4381 N N . ALA D 1 98 ? 83.377 92.259 91.582 1.00 36.53 95 ALA D N 1
ATOM 4382 C CA . ALA D 1 98 ? 84.464 93.023 92.195 1.00 40.45 95 ALA D CA 1
ATOM 4383 C C . ALA D 1 98 ? 85.760 92.917 91.395 1.00 43.10 95 ALA D C 1
ATOM 4384 O O . ALA D 1 98 ? 86.841 92.744 91.959 1.00 50.72 95 ALA D O 1
ATOM 4386 N N . ALA D 1 99 ? 85.655 93.022 90.082 1.00 44.32 96 ALA D N 1
ATOM 4387 C CA . ALA D 1 99 ? 86.845 93.103 89.248 1.00 44.17 96 ALA D CA 1
ATOM 4388 C C . ALA D 1 99 ? 87.428 94.509 89.332 1.00 46.88 96 ALA D C 1
ATOM 4389 O O . ALA D 1 99 ? 86.705 95.487 89.110 1.00 53.28 96 ALA D O 1
ATOM 4391 N N . PRO D 1 100 ? 88.711 94.656 89.642 1.00 44.13 97 PRO D N 1
ATOM 4392 C CA . PRO D 1 100 ? 89.286 95.999 89.802 1.00 46.30 97 PRO D CA 1
ATOM 4393 C C . PRO D 1 100 ? 89.576 96.698 88.483 1.00 52.45 97 PRO D C 1
ATOM 4394 O O . PRO D 1 100 ? 90.299 97.698 88.456 1.00 57.89 97 PRO D O 1
ATOM 4398 N N . LEU D 1 101 ? 89.029 96.178 87.383 1.00 49.97 98 LEU D N 1
ATOM 4399 C CA . LEU D 1 101 ? 89.281 96.773 86.076 1.00 50.10 98 LEU D CA 1
ATOM 4400 C C . LEU D 1 101 ? 88.724 98.190 85.989 1.00 51.41 98 LEU D C 1
ATOM 4401 O O . LEU D 1 101 ? 89.355 99.078 85.402 1.00 59.14 98 LEU D O 1
ATOM 4406 N N . GLU D 1 102 ? 87.534 98.413 86.548 1.00 49.19 99 GLU D N 1
ATOM 4407 C CA . GLU D 1 102 ? 86.915 99.732 86.466 1.00 53.46 99 GLU D CA 1
ATOM 4408 C C . GLU D 1 102 ? 87.723 100.773 87.227 1.00 55.31 99 GLU D C 1
ATOM 4409 O O . GLU D 1 102 ? 87.869 101.913 86.768 1.00 60.35 99 GLU D O 1
ATOM 4415 N N . SER D 1 103 ? 88.262 100.403 88.388 1.00 50.96 100 SER D N 1
ATOM 4416 C CA . SER D 1 103 ? 89.044 101.352 89.173 1.00 49.03 100 SER D CA 1
ATOM 4417 C C . SER D 1 103 ? 90.320 101.751 88.446 1.00 46.94 100 SER D C 1
ATOM 4418 O O . SER D 1 103 ? 90.801 102.880 88.595 1.00 52.70 100 SER D O 1
ATOM 4421 N N . ALA D 1 104 ? 90.883 100.841 87.654 1.00 43.65 101 ALA D N 1
ATOM 4422 C CA . ALA D 1 104 ? 92.148 101.119 86.990 1.00 46.38 101 ALA D CA 1
ATOM 4423 C C . ALA D 1 104 ? 91.946 101.851 85.672 1.00 46.91 101 ALA D C 1
ATOM 4424 O O . ALA D 1 104 ? 92.465 102.957 85.482 1.00 50.26 101 ALA D O 1
ATOM 4426 N N . PHE D 1 105 ? 91.199 101.253 84.748 1.00 41.81 102 PHE D N 1
ATOM 4427 C CA . PHE D 1 105 ? 91.073 101.787 83.401 1.00 43.90 102 PHE D CA 1
ATOM 4428 C C . PHE D 1 105 ? 89.860 102.684 83.212 1.00 46.65 102 PHE D C 1
ATOM 4429 O O . PHE D 1 105 ? 89.646 103.184 82.104 1.00 53.96 102 PHE D O 1
ATOM 4437 N N . GLY D 1 106 ? 89.069 102.904 84.246 1.00 48.64 103 GLY D N 1
ATOM 4438 C CA . GLY D 1 106 ? 87.910 103.763 84.118 1.00 48.07 103 GLY D CA 1
ATOM 4439 C C . GLY D 1 106 ? 86.665 102.990 83.731 1.00 49.49 103 GLY D C 1
ATOM 4440 O O . GLY D 1 106 ? 86.724 101.941 83.079 1.00 52.14 103 GLY D O 1
ATOM 4441 N N . ALA D 1 107 ? 85.509 103.513 84.145 1.00 51.75 104 ALA D N 1
ATOM 4442 C CA . ALA D 1 107 ? 84.247 102.840 83.857 1.00 54.11 104 ALA D CA 1
ATOM 4443 C C . ALA D 1 107 ? 83.961 102.809 82.363 1.00 53.21 104 ALA D C 1
ATOM 4444 O O . ALA D 1 107 ? 83.548 101.774 81.823 1.00 59.05 104 ALA D O 1
ATOM 4446 N N . GLN D 1 108 ? 84.193 103.926 81.671 1.00 50.82 105 GLN D N 1
ATOM 4447 C CA . GLN D 1 108 ? 83.867 104.011 80.253 1.00 49.31 105 GLN D CA 1
ATOM 4448 C C . GLN D 1 108 ? 84.683 103.046 79.407 1.00 53.15 105 GLN D C 1
ATOM 4449 O O . GLN D 1 108 ? 84.309 102.776 78.262 1.00 57.57 105 GLN D O 1
ATOM 4455 N N . ASN D 1 109 ? 85.783 102.522 79.938 1.00 48.23 106 ASN D N 1
ATOM 4456 C CA . ASN D 1 109 ? 86.611 101.566 79.219 1.00 47.63 106 ASN D CA 1
ATOM 4457 C C . ASN D 1 109 ? 86.227 100.120 79.501 1.00 53.44 106 ASN D C 1
ATOM 4458 O O . ASN D 1 109 ? 86.813 99.209 78.901 1.00 59.01 106 ASN D O 1
ATOM 4463 N N . LEU D 1 110 ? 85.234 99.887 80.363 1.00 49.46 107 LEU D N 1
ATOM 4464 C CA . LEU D 1 110 ? 84.823 98.524 80.674 1.00 47.83 107 LEU D CA 1
ATOM 4465 C C . LEU D 1 110 ? 84.287 97.796 79.452 1.00 47.86 107 LEU D C 1
ATOM 4466 O O . LEU D 1 110 ? 84.150 96.569 79.486 1.00 58.25 107 LEU D O 1
ATOM 4471 N N . ALA D 1 111 ? 83.970 98.525 78.381 1.00 39.99 108 ALA D N 1
ATOM 4472 C CA . ALA D 1 111 ? 83.549 97.881 77.146 1.00 37.99 108 ALA D CA 1
ATOM 4473 C C . ALA D 1 111 ? 84.637 96.978 76.584 1.00 43.37 108 ALA D C 1
ATOM 4474 O O . ALA D 1 111 ? 84.331 96.012 75.877 1.00 47.91 108 ALA D O 1
ATOM 4476 N N . TRP D 1 112 ? 85.905 97.263 76.879 1.00 40.41 109 TRP D N 1
ATOM 4477 C CA . TRP D 1 112 ? 86.980 96.401 76.410 1.00 41.82 109 TRP D CA 1
ATOM 4478 C C . TRP D 1 112 ? 87.819 95.789 77.521 1.00 41.06 109 TRP D C 1
ATOM 4479 O O . TRP D 1 112 ? 88.298 94.665 77.355 1.00 50.13 109 TRP D O 1
ATOM 4490 N N . SER D 1 113 ? 87.990 96.477 78.652 1.00 40.83 110 SER D N 1
ATOM 4491 C CA . SER D 1 113 ? 88.812 95.932 79.727 1.00 40.93 110 SER D CA 1
ATOM 4492 C C . SER D 1 113 ? 88.258 94.613 80.242 1.00 46.78 110 SER D C 1
ATOM 4493 O O . SER D 1 113 ? 89.028 93.717 80.609 1.00 53.42 110 SER D O 1
ATOM 4496 N N . ALA D 1 114 ? 86.932 94.464 80.261 1.00 46.50 111 ALA D N 1
ATOM 4497 C CA . ALA D 1 114 ? 86.326 93.220 80.714 1.00 43.92 111 ALA D CA 1
ATOM 4498 C C . ALA D 1 114 ? 86.770 92.031 79.879 1.00 44.61 111 ALA D C 1
ATOM 4499 O O . ALA D 1 114 ? 86.748 90.897 80.374 1.00 54.29 111 ALA D O 1
ATOM 4501 N N . ALA D 1 115 ? 87.205 92.268 78.638 1.00 41.07 112 ALA D N 1
ATOM 4502 C CA . ALA D 1 115 ? 87.692 91.174 77.806 1.00 45.73 112 ALA D CA 1
ATOM 4503 C C . ALA D 1 115 ? 88.844 90.442 78.474 1.00 43.80 112 ALA D C 1
ATOM 4504 O O . ALA D 1 115 ? 89.066 89.257 78.202 1.00 54.20 112 ALA D O 1
ATOM 4506 N N . PHE D 1 116 ? 89.573 91.126 79.359 1.00 36.29 113 PHE D N 1
ATOM 4507 C CA . PHE D 1 116 ? 90.631 90.476 80.122 1.00 39.04 113 PHE D CA 1
ATOM 4508 C C . PHE D 1 116 ? 90.110 89.228 80.815 1.00 42.33 113 PHE D C 1
ATOM 4509 O O . PHE D 1 116 ? 90.696 88.145 80.697 1.00 53.85 113 PHE D O 1
ATOM 4517 N N . LEU D 1 117 ? 88.980 89.351 81.514 1.00 46.35 114 LEU D N 1
ATOM 4518 C CA . LEU D 1 117 ? 88.396 88.187 82.167 1.00 43.98 114 LEU D CA 1
ATOM 4519 C C . LEU D 1 117 ? 88.027 87.124 81.146 1.00 50.51 114 LEU D C 1
ATOM 4520 O O . LEU D 1 117 ? 88.239 85.927 81.377 1.00 59.96 114 LEU D O 1
ATOM 4525 N N . GLU D 1 118 ? 87.499 87.547 79.995 1.00 53.18 115 GLU D N 1
ATOM 4526 C CA . GLU D 1 118 ? 87.163 86.599 78.940 1.00 47.77 115 GLU D CA 1
ATOM 4527 C C . GLU D 1 118 ? 88.392 85.822 78.494 1.00 49.26 115 GLU D C 1
ATOM 4528 O O . GLU D 1 118 ? 88.287 84.665 78.072 1.00 55.75 115 GLU D O 1
ATOM 4534 N N . GLY D 1 119 ? 89.571 86.438 78.587 1.00 47.58 116 GLY D N 1
ATOM 4535 C CA . GLY D 1 119 ? 90.785 85.730 78.233 1.00 49.34 116 GLY D CA 1
ATOM 4536 C C . GLY D 1 119 ? 91.239 84.760 79.302 1.00 48.34 116 GLY D C 1
ATOM 4537 O O . GLY D 1 119 ? 91.881 83.753 78.995 1.00 53.14 116 GLY D O 1
ATOM 4538 N N . VAL D 1 120 ? 90.913 85.040 80.563 1.00 43.60 117 VAL D N 1
ATOM 4539 C CA . VAL D 1 120 ? 91.389 84.195 81.652 1.00 40.84 117 VAL D CA 1
ATOM 4540 C C . VAL D 1 120 ? 90.604 82.892 81.692 1.00 46.77 117 VAL D C 1
ATOM 4541 O O . VAL D 1 120 ? 91.161 81.806 81.489 1.00 55.34 117 VAL D O 1
ATOM 4545 N N . TYR D 1 121 ? 89.293 82.993 81.921 1.00 46.91 118 TYR D N 1
ATOM 4546 C CA . TYR D 1 121 ? 88.473 81.806 82.133 1.00 48.87 118 TYR D CA 1
ATOM 4547 C C . TYR D 1 121 ? 88.625 80.824 80.982 1.00 51.14 118 TYR D C 1
ATOM 4548 O O . TYR D 1 121 ? 88.797 79.618 81.201 1.00 59.83 118 TYR D O 1
ATOM 4557 N N . GLU D 1 122 ? 88.592 81.332 79.748 1.00 50.63 119 GLU D N 1
ATOM 4558 C CA . GLU D 1 122 ? 88.840 80.517 78.566 1.00 55.31 119 GLU D CA 1
ATOM 4559 C C . GLU D 1 122 ? 90.035 79.600 78.774 1.00 55.80 119 GLU D C 1
ATOM 4560 O O . GLU D 1 122 ? 89.900 78.369 78.779 1.00 60.39 119 GLU D O 1
ATOM 4566 N N . GLN D 1 123 ? 91.205 80.194 79.017 1.00 50.20 120 GLN D N 1
ATOM 4567 C CA . GLN D 1 123 ? 92.410 79.391 79.191 1.00 47.72 120 GLN D CA 1
ATOM 4568 C C . GLN D 1 123 ? 92.253 78.425 80.352 1.00 50.06 120 GLN D C 1
ATOM 4569 O O . GLN D 1 123 ? 92.649 77.256 80.255 1.00 55.34 120 GLN D O 1
ATOM 4575 N N . TRP D 1 124 ? 91.642 78.881 81.448 1.00 46.60 121 TRP D N 1
ATOM 4576 C CA . TRP D 1 124 ? 91.435 77.999 82.588 1.00 43.23 121 TRP D CA 1
ATOM 4577 C C . TRP D 1 124 ? 90.608 76.789 82.188 1.00 46.92 121 TRP D C 1
ATOM 4578 O O . TRP D 1 124 ? 90.928 75.655 82.566 1.00 57.59 121 TRP D O 1
ATOM 4589 N N . PHE D 1 125 ? 89.561 77.002 81.389 1.00 47.76 122 PHE D N 1
ATOM 4590 C CA . PHE D 1 125 ? 88.774 75.873 80.915 1.00 45.09 122 PHE D CA 1
ATOM 4591 C C . PHE D 1 125 ? 89.627 74.945 80.065 1.00 51.83 122 PHE D C 1
ATOM 4592 O O . PHE D 1 125 ? 89.523 73.718 80.175 1.00 60.40 122 PHE D O 1
ATOM 4600 N N . ARG D 1 126 ? 90.506 75.516 79.237 1.00 48.81 123 ARG D N 1
ATOM 4601 C CA . ARG D 1 126 ? 91.419 74.694 78.455 1.00 50.05 123 ARG D CA 1
ATOM 4602 C C . ARG D 1 126 ? 92.307 73.847 79.351 1.00 56.85 123 ARG D C 1
ATOM 4603 O O . ARG D 1 126 ? 92.723 72.751 78.957 1.00 60.38 123 ARG D O 1
ATOM 4611 N N . GLN D 1 127 ? 92.608 74.330 80.555 1.00 48.44 124 GLN D N 1
ATOM 4612 C CA . GLN D 1 127 ? 93.425 73.564 81.482 1.00 44.69 124 GLN D CA 1
ATOM 4613 C C . GLN D 1 127 ? 92.644 72.475 82.198 1.00 47.49 124 GLN D C 1
ATOM 4614 O O . GLN D 1 127 ? 93.260 71.583 82.787 1.00 52.90 124 GLN D O 1
ATOM 4620 N N . LEU D 1 128 ? 91.316 72.523 82.160 1.00 42.13 125 LEU D N 1
ATOM 4621 C CA . LEU D 1 128 ? 90.490 71.558 82.865 1.00 38.51 125 LEU D CA 1
ATOM 4622 C C . LEU D 1 128 ? 89.803 70.579 81.926 1.00 43.11 125 LEU D C 1
ATOM 4623 O O . LEU D 1 128 ? 88.805 69.962 82.310 1.00 52.56 125 LEU D O 1
ATOM 4628 N N . GLY D 1 129 ? 90.310 70.425 80.707 1.00 46.02 126 GLY D N 1
ATOM 4629 C CA . GLY D 1 129 ? 89.775 69.438 79.793 1.00 51.68 126 GLY D CA 1
ATOM 4630 C C . GLY D 1 129 ? 88.542 69.858 79.032 1.00 54.30 126 GLY D C 1
ATOM 4631 O O . GLY D 1 129 ? 87.866 69.000 78.457 1.00 61.31 126 GLY D O 1
ATOM 4632 N N . ALA D 1 130 ? 88.220 71.147 79.014 1.00 56.11 127 ALA D N 1
ATOM 4633 C CA . ALA D 1 130 ? 87.081 71.613 78.239 1.00 56.05 127 ALA D CA 1
ATOM 4634 C C . ALA D 1 130 ? 87.350 71.435 76.751 1.00 59.66 127 ALA D C 1
ATOM 4635 O O . ALA D 1 130 ? 88.460 71.679 76.271 1.00 61.90 127 ALA D O 1
ATOM 4637 N N . SER D 1 131 ? 86.325 71.000 76.022 1.00 67.00 128 SER D N 1
ATOM 4638 C CA . SER D 1 131 ? 86.470 70.767 74.593 1.00 66.28 128 SER D CA 1
ATOM 4639 C C . SER D 1 131 ? 86.803 72.066 73.870 1.00 68.58 128 SER D C 1
ATOM 4640 O O . SER D 1 131 ? 86.339 73.147 74.241 1.00 72.03 128 SER D O 1
ATOM 4643 N N . ASP D 1 132 ? 87.629 71.952 72.828 1.00 62.51 129 ASP D N 1
ATOM 4644 C CA . ASP D 1 132 ? 88.044 73.136 72.085 1.00 64.81 129 ASP D CA 1
ATOM 4645 C C . ASP D 1 132 ? 86.873 73.792 71.368 1.00 66.52 129 ASP D C 1
ATOM 4646 O O . ASP D 1 132 ? 86.955 74.968 70.996 1.00 68.94 129 ASP D O 1
ATOM 4651 N N . ALA D 1 133 ? 85.781 73.055 71.163 1.00 67.59 130 ALA D N 1
ATOM 4652 C CA . ALA D 1 133 ? 84.602 73.634 70.532 1.00 71.89 130 ALA D CA 1
ATOM 4653 C C . ALA D 1 133 ? 83.936 74.683 71.409 1.00 74.60 130 ALA D C 1
ATOM 4654 O O . ALA D 1 133 ? 83.232 75.554 70.887 1.00 76.00 130 ALA D O 1
ATOM 4656 N N . LEU D 1 134 ? 84.140 74.623 72.722 1.00 66.95 131 LEU D N 1
ATOM 4657 C CA . LEU D 1 134 ? 83.518 75.558 73.649 1.00 62.23 131 LEU D CA 1
ATOM 4658 C C . LEU D 1 134 ? 84.404 76.784 73.825 1.00 61.60 131 LEU D C 1
ATOM 4659 O O . LEU D 1 134 ? 85.626 76.663 73.956 1.00 63.64 131 LEU D O 1
ATOM 4664 N N . HIS D 1 135 ? 83.784 77.960 73.825 1.00 57.61 132 HIS D N 1
ATOM 4665 C CA . HIS D 1 135 ? 84.486 79.221 73.999 1.00 52.83 132 HIS D CA 1
ATOM 4666 C C . HIS D 1 135 ? 83.736 80.089 74.998 1.00 61.25 132 HIS D C 1
ATOM 4667 O O . HIS D 1 135 ? 82.530 79.923 75.210 1.00 67.46 132 HIS D O 1
ATOM 4674 N N . VAL D 1 136 ? 84.463 81.022 75.607 1.00 55.94 133 VAL D N 1
ATOM 4675 C CA . VAL D 1 136 ? 83.907 81.954 76.581 1.00 52.63 133 VAL D CA 1
ATOM 4676 C C . VAL D 1 136 ? 83.640 83.275 75.876 1.00 55.74 133 VAL D C 1
ATOM 4677 O O . VAL D 1 136 ? 84.532 83.836 75.230 1.00 58.63 133 VAL D O 1
ATOM 4681 N N . ARG D 1 137 ? 82.412 83.772 75.996 1.00 59.92 134 ARG D N 1
ATOM 4682 C CA . ARG D 1 137 ? 82.012 85.023 75.371 1.00 53.31 134 ARG D CA 1
ATOM 4683 C C . ARG D 1 137 ? 81.274 85.884 76.385 1.00 57.98 134 ARG D C 1
ATOM 4684 O O . ARG D 1 137 ? 80.539 85.368 77.231 1.00 67.20 134 ARG D O 1
ATOM 4692 N N . GLN D 1 138 ? 81.461 87.195 76.291 1.00 50.36 135 GLN D N 1
ATOM 4693 C CA . GLN D 1 138 ? 80.814 88.118 77.215 1.00 50.76 135 GLN D CA 1
ATOM 4694 C C . GLN D 1 138 ? 79.425 88.469 76.699 1.00 51.21 135 GLN D C 1
ATOM 4695 O O . GLN D 1 138 ? 79.271 88.886 75.547 1.00 61.39 135 GLN D O 1
ATOM 4701 N N . SER D 1 139 ? 78.418 88.300 77.549 1.00 53.06 136 SER D N 1
ATOM 4702 C CA . SER D 1 139 ? 77.039 88.595 77.186 1.00 57.65 136 SER D CA 1
ATOM 4703 C C . SER D 1 139 ? 76.715 90.032 77.569 1.00 62.36 136 SER D C 1
ATOM 4704 O O . SER D 1 139 ? 76.741 90.383 78.753 1.00 65.58 136 SER D O 1
ATOM 4707 N N . GLU D 1 140 ? 76.411 90.858 76.571 1.00 80.85 137 GLU D N 1
ATOM 4708 C CA . GLU D 1 140 ? 76.076 92.263 76.804 1.00 84.11 137 GLU D CA 1
ATOM 4709 C C . GLU D 1 140 ? 74.577 92.381 77.083 1.00 85.65 137 GLU D C 1
ATOM 4710 O O . GLU D 1 140 ? 73.782 92.847 76.265 1.00 86.96 137 GLU D O 1
ATOM 4716 N N . GLU D 1 141 ? 74.200 91.933 78.275 1.00 95.35 138 GLU D N 1
ATOM 4717 C CA . GLU D 1 141 ? 72.806 91.929 78.699 1.00 97.91 138 GLU D CA 1
ATOM 4718 C C . GLU D 1 141 ? 72.573 92.657 80.012 1.00 98.34 138 GLU D C 1
ATOM 4719 O O . GLU D 1 141 ? 71.551 93.332 80.163 1.00 99.45 138 GLU D O 1
ATOM 4725 N N . SER D 1 142 ? 73.489 92.540 80.969 1.00 98.75 139 SER D N 1
ATOM 4726 C CA . SER D 1 142 ? 73.331 93.151 82.276 1.00 100.40 139 SER D CA 1
ATOM 4727 C C . SER D 1 142 ? 74.269 94.346 82.416 1.00 99.37 139 SER D C 1
ATOM 4728 O O . SER D 1 142 ? 75.069 94.655 81.529 1.00 97.63 139 SER D O 1
ATOM 4731 N N . ASP D 1 143 ? 74.162 95.032 83.553 1.00 96.02 140 ASP D N 1
ATOM 4732 C CA . ASP D 1 143 ? 75.025 96.172 83.832 1.00 94.11 140 ASP D CA 1
ATOM 4733 C C . ASP D 1 143 ? 76.450 95.691 84.067 1.00 91.83 140 ASP D C 1
ATOM 4734 O O . ASP D 1 143 ? 76.684 94.798 84.888 1.00 93.58 140 ASP D O 1
ATOM 4739 N N . VAL D 1 144 ? 77.401 96.281 83.343 1.00 78.18 141 VAL D N 1
ATOM 4740 C CA . VAL D 1 144 ? 78.794 95.864 83.468 1.00 80.20 141 VAL D CA 1
ATOM 4741 C C . VAL D 1 144 ? 79.342 96.233 84.840 1.00 81.57 141 VAL D C 1
ATOM 4742 O O . VAL D 1 144 ? 80.137 95.489 85.427 1.00 81.43 141 VAL D O 1
ATOM 4746 N N . ARG D 1 145 ? 78.925 97.383 85.374 1.00 80.87 142 ARG D N 1
ATOM 4747 C CA . ARG D 1 145 ? 79.468 97.857 86.642 1.00 79.37 142 ARG D CA 1
ATOM 4748 C C . ARG D 1 145 ? 79.116 96.920 87.793 1.00 77.73 142 ARG D C 1
ATOM 4749 O O . ARG D 1 145 ? 79.958 96.649 88.657 1.00 78.67 142 ARG D O 1
ATOM 4757 N N . LYS D 1 146 ? 77.879 96.421 87.828 1.00 71.54 143 LYS D N 1
ATOM 4758 C CA . LYS D 1 146 ? 77.465 95.556 88.928 1.00 71.38 143 LYS D CA 1
ATOM 4759 C C . LYS D 1 146 ? 78.217 94.230 88.904 1.00 72.75 143 LYS D C 1
ATOM 4760 O O . LYS D 1 146 ? 78.785 93.810 89.918 1.00 74.03 143 LYS D O 1
ATOM 4766 N N . ALA D 1 147 ? 78.234 93.561 87.755 1.00 58.77 144 ALA D N 1
ATOM 4767 C CA . ALA D 1 147 ? 78.925 92.288 87.617 1.00 56.55 144 ALA D CA 1
ATOM 4768 C C . ALA D 1 147 ? 79.190 92.040 86.142 1.00 59.68 144 ALA D C 1
ATOM 4769 O O . ALA D 1 147 ? 78.563 92.649 85.273 1.00 64.02 144 ALA D O 1
ATOM 4771 N N . ILE D 1 148 ? 80.127 91.137 85.868 1.00 47.00 145 ILE D N 1
ATOM 4772 C CA . ILE D 1 148 ? 80.481 90.772 84.500 1.00 41.66 145 ILE D CA 1
ATOM 4773 C C . ILE D 1 148 ? 79.977 89.360 84.244 1.00 46.97 145 ILE D C 1
ATOM 4774 O O . ILE D 1 148 ? 80.363 88.420 84.947 1.00 56.93 145 ILE D O 1
ATOM 4779 N N . VAL D 1 149 ? 79.120 89.208 83.239 1.00 39.99 146 VAL D N 1
ATOM 4780 C CA . VAL D 1 149 ? 78.475 87.936 82.936 1.00 41.78 146 VAL D CA 1
ATOM 4781 C C . VAL D 1 149 ? 79.096 87.361 81.672 1.00 44.22 146 VAL D C 1
ATOM 4782 O O . VAL D 1 149 ? 79.148 88.033 80.636 1.00 56.68 146 VAL D O 1
ATOM 4786 N N . LEU D 1 150 ? 79.558 86.117 81.759 1.00 47.18 147 LEU D N 1
ATOM 4787 C CA . LEU D 1 150 ? 80.182 85.402 80.661 1.00 48.72 147 LEU D CA 1
ATOM 4788 C C . LEU D 1 150 ? 79.480 84.065 80.465 1.00 50.46 147 LEU D C 1
ATOM 4789 O O . LEU D 1 150 ? 78.909 83.498 81.400 1.00 56.43 147 LEU D O 1
ATOM 4794 N N . ARG D 1 151 ? 79.532 83.560 79.238 1.00 54.71 148 ARG D N 1
ATOM 4795 C CA . ARG D 1 151 ? 78.918 82.290 78.884 1.00 52.23 148 ARG D CA 1
ATOM 4796 C C . ARG D 1 151 ? 79.961 81.397 78.236 1.00 55.08 148 ARG D C 1
ATOM 4797 O O . ARG D 1 151 ? 80.672 81.832 77.323 1.00 64.48 148 ARG D O 1
ATOM 4805 N N . LEU D 1 152 ? 80.054 80.155 78.708 1.00 54.59 149 LEU D N 1
ATOM 4806 C CA . LEU D 1 152 ? 80.905 79.147 78.080 1.00 50.78 149 LEU D CA 1
ATOM 4807 C C . LEU D 1 152 ? 80.013 78.284 77.200 1.00 53.81 149 LEU D C 1
ATOM 4808 O O . LEU D 1 152 ? 79.305 77.401 77.689 1.00 60.87 149 LEU D O 1
ATOM 4813 N N . GLY D 1 153 ? 80.040 78.541 75.892 1.00 59.46 150 GLY D N 1
ATOM 4814 C CA . GLY D 1 153 ? 79.126 77.884 74.985 1.00 58.09 150 GLY D CA 1
ATOM 4815 C C . GLY D 1 153 ? 79.762 77.626 73.635 1.00 65.18 150 GLY D C 1
ATOM 4816 O O . GLY D 1 153 ? 80.914 77.988 73.382 1.00 73.20 150 GLY D O 1
ATOM 4817 N N . ARG D 1 154 ? 78.984 76.984 72.771 1.00 76.39 151 ARG D N 1
ATOM 4818 C CA . ARG D 1 154 ? 79.433 76.649 71.427 1.00 75.99 151 ARG D CA 1
ATOM 4819 C C . ARG D 1 154 ? 78.948 77.685 70.420 1.00 75.95 151 ARG D C 1
ATOM 4820 O O . ARG D 1 154 ? 77.994 78.418 70.675 0.00 77.45 151 ARG D O 1
#

B-factor: mean 53.29, std 12.98, range [9.53, 103.98]